Protein AF-0000000079287001 (afdb_homodimer)

Solvent-accessible surface area (backbone atoms only — not comparable to full-atom values): 37493 Å² total; per-residue (Å²): 135,85,79,77,79,79,79,75,78,79,76,76,75,75,73,72,66,74,75,71,69,71,60,29,52,77,45,57,88,61,84,64,57,46,84,51,30,31,37,42,30,38,37,88,88,58,54,62,68,60,51,51,52,54,48,49,57,54,27,66,74,66,71,43,56,69,47,79,76,47,77,37,81,69,36,44,44,29,34,32,31,37,40,43,74,69,41,46,55,54,51,29,55,34,88,57,37,54,34,34,29,41,30,32,48,29,32,58,32,64,47,76,58,81,66,54,48,64,57,53,18,47,26,42,41,76,61,82,73,75,83,63,48,70,64,55,76,61,39,1,44,72,13,31,39,35,38,45,25,23,7,32,54,39,77,24,57,45,38,74,72,40,33,45,64,77,39,34,71,81,74,60,84,23,59,31,68,54,23,61,22,24,25,32,48,16,27,19,23,6,66,77,47,23,61,6,53,48,27,34,37,33,18,26,16,32,25,38,63,84,34,42,32,32,47,62,36,45,49,52,48,51,25,48,42,73,73,64,57,62,74,38,34,33,39,32,31,36,37,30,32,62,61,42,68,69,54,39,48,33,51,44,38,38,31,73,69,49,27,33,38,27,19,8,21,30,59,74,47,41,57,10,61,63,24,23,57,8,42,29,78,76,36,47,13,16,13,18,15,34,96,82,32,32,51,38,84,42,24,16,39,24,73,39,34,62,31,30,26,50,8,49,71,40,64,17,35,33,66,89,39,50,81,34,55,43,70,44,28,20,7,24,49,6,16,22,45,53,42,9,51,50,26,18,52,30,32,74,43,56,81,60,46,32,69,55,49,51,48,51,48,66,68,48,37,23,78,62,48,46,65,92,59,87,54,34,63,52,28,23,52,33,44,95,135,84,80,78,80,78,78,74,81,79,78,76,75,74,73,73,68,74,75,72,68,72,59,29,52,77,45,58,88,63,84,63,58,47,85,51,29,32,36,42,30,38,36,87,87,56,53,60,68,60,51,50,52,54,49,50,55,55,26,68,73,66,72,41,56,68,48,78,76,47,78,38,79,68,36,44,44,30,34,32,32,37,40,41,74,67,39,45,54,54,51,29,54,37,88,58,36,54,36,34,30,41,28,32,48,28,31,57,33,64,47,75,59,81,65,53,48,65,58,54,17,46,25,42,42,77,60,84,74,72,83,63,48,70,64,56,76,59,39,2,44,73,13,31,37,35,37,45,25,22,7,33,52,39,77,23,58,45,37,72,72,40,34,47,66,79,40,35,73,81,75,58,88,24,60,30,70,54,23,60,22,24,24,33,47,16,28,19,22,7,66,76,48,23,60,6,52,47,27,34,37,33,16,26,18,32,24,38,63,84,34,43,33,30,49,63,38,46,47,51,48,50,26,48,42,73,72,66,57,62,75,37,34,33,39,34,33,36,37,28,33,62,61,42,69,70,54,38,49,34,50,43,38,36,33,74,70,48,28,32,38,28,19,8,20,30,59,74,47,41,56,10,62,62,24,22,56,8,42,30,78,76,36,47,11,17,15,18,14,32,96,82,31,32,52,37,84,42,25,17,39,24,72,40,34,62,32,30,26,53,8,49,71,41,63,19,36,33,65,90,40,52,80,34,55,44,71,46,28,21,6,23,47,6,17,22,45,54,42,9,50,50,25,18,53,31,32,74,42,58,81,60,45,32,69,54,50,51,50,53,48,68,70,48,38,21,78,62,47,47,66,93,59,87,56,35,61,50,30,23,52,33,44,93

Sequence (768 aa):
MALLLSVCPLFVICLLSPFVSSLAPLYGNEDPLLPNKYLVHLKEHSDVHHTIQAMQFLSKRSQFLWRVHDIFQHVVKAFTAELDNDSLQAILANPEVEFVERDQTVHLLSHHVDPIPWGLDRIDQRELPLDGKYRVEGTGAGAHVYVLDTGILTSHEEFEGRADVVFDYFDKSGVDCQGHGTHTAGIVGGKTYGVAKMAAIHAVRVLDCEGLGSVSGVMAGLDWIKRNAARPAIASMSLGGNFSLSLSEAIWRTVSSGIVVTVAAGNEHTDACTTSPANSRKAITVSATNIQDKVATFANVGSCVDLFAPGVEIRSASITSPTASRVASGTSMACPFVAGAAAIILGNDPNLTPDEVKMRILGSTSETVRKTDAKSPDKLLYIPMALLLSVCPLFVICLLSPFVSSLAPLYGNEDPLLPNKYLVHLKEHSDVHHTIQAMQFLSKRSQFLWRVHDIFQHVVKAFTAELDNDSLQAILANPEVEFVERDQTVHLLSHHVDPIPWGLDRIDQRELPLDGKYRVEGTGAGAHVYVLDTGILTSHEEFEGRADVVFDYFDKSGVDCQGHGTHTAGIVGGKTYGVAKMAAIHAVRVLDCEGLGSVSGVMAGLDWIKRNAARPAIASMSLGGNFSLSLSEAIWRTVSSGIVVTVAAGNEHTDACTTSPANSRKAITVSATNIQDKVATFANVGSCVDLFAPGVEIRSASITSPTASRVASGTSMACPFVAGAAAIILGNDPNLTPDEVKMRILGSTSETVRKTDAKSPDKLLYIP

Organism: Patiria miniata (NCBI:txid46514)

Secondary structure (DSSP, 8-state):
---------------------PPPPEE--SSSEEEEEEEEEEPTT--HHHHHHHHHHHHHHHT--EEEEEEE-SS-SEEEEEE-HHHHHHHHT-TTEEEEEEEEEEEE--B------HHHHHHT-SSSSP-S----S---TT-EEEEEES---TTSGGGTT-EEEEEETTSS----SSSHHHHHHHHHH-TTT-SSTT-EEEEEE-S-TTSEEEHHHHHHHHHHHHHH--SSEEEEE-EEEE--HHHHHHHHHHHHTT-EEEEE--SSSSBGGGEETTT-TTSEEEEEE-TTSBBPTT--BSTT--EEEE-SSEEEE-SSSTT-EEEEBSHHHHHHHHHHHHHHHHHH-TT--HHHHHHHHHHS-BS--B-SSSSS---B----/---------------------PPPPEE--SSSEEEEEEEEEEPTT--HHHHHHHHHHHHHHHT--EEEEEEE-SS-SEEEEEE-HHHHHHHHT-TTEEEEEEEEEEEE--B------HHHHHHT-SSSSP-S----S---TT-EEEEEES---TTSGGGTT-EEEEEETTSS----SSSHHHHHHHHHH-TTT-SSTT-EEEEEE-S-TTSEEEHHHHHHHHHHHHHH--SSEEEEE-EEEE--HHHHHHHHHHHHTT-EEEEE--SSSSBGGGEETTT-TTSEEEEEE-TTSBBPTT--BSTT--EEEE-SSEEEE-SSSTT-EEEEBSHHHHHHHHHHHHHHHHHH-TT--HHHHHHHHHHS-BS--B-SSSSS---B----

InterPro domains:
  IPR000209 Peptidase S8/S53 domain [PF00082] (140-365)
  IPR010259 Peptidase S8 propeptide/proteinase inhibitor I9 [PF05922] (37-108)
  IPR015500 Peptidase S8, subtilisin-related [PR00723] (140-159)
  IPR015500 Peptidase S8, subtilisin-related [PR00723] (176-189)
  IPR015500 Peptidase S8, subtilisin-related [PR00723] (329-345)
  IPR023827 Peptidase S8, subtilisin, Asp-active site [PS00136] (145-156)
  IPR023828 Peptidase S8, subtilisin, Ser-active site [PS00138] (330-340)
  IPR034193 Proteinase K-like catalytic domain [cd04077] (118-364)
  IPR036852 Peptidase S8/S53 domain superfamily [G3DSA:3.40.50.200] (114-383)
  IPR036852 Peptidase S8/S53 domain superfamily [SSF52743] (115-365)
  IPR037045 Peptidase S8 propeptide/proteinase inhibitor I9 superfamily [G3DSA:3.30.70.80] (29-105)
  IPR050131 Subtilisin-like serine protease [PTHR43806] (33-371)

Nearest PDB structures (foldseek):
  5wsl-assembly3_C  TM=9.902E-01  e=2.235E-41  Meiothermus taiwanensis WR-220
  4dzt-assembly1_A  TM=9.897E-01  e=3.655E-41  Thermus aquaticus
  2b6n-assembly1_A  TM=9.862E-01  e=7.186E-41  Serratia sp. GF96
  8c4z-assembly1_B  TM=9.840E-01  e=1.413E-40  Thermus sp. Rt41A
  8c4x-assembly1_A  TM=9.818E-01  e=2.254E-37  Actinomadura keratinilytica

pLDDT: mean 88.7, std 13.35, range [34.69, 98.94]

Foldseek 3Di:
DPPPPPPDPPPPPPPPPPPQQQFAAEAAPDPPFDPQKKKWFFDPPDDLVVVVVVLVVVCVVVVWDKDWDDADDPPGGITMMRGDPVSSRVSRSDNRTNHMYTHHDDDDPDPPPLFQFLQQQPQADQDDDGPRDHDFQFQLAPEEEEEEWQAAPQLFVQCVNLEAEDAALVPDRSHRLQWLSHFLQQCCAGCRNHLRPNYRYYYHYAAHNVRDHDLVSVLVSLVCCLVPPDAPYEYFEEDKDFDDPSNLVSVVVSLVSQYAYFYEQFFQQEASCGMPPLVNQLHAYEFEDDSQLEGDNRTHFAQSHLAYGHFAQRKGDGDPDSHDIDTHGTSSNGRSNLVNLLSRVCRVPRPDGNVRSSCVQSVAFHQRHDYDDDGGGSGYGHGD/DPPPPPPDPPPPPPPPPPPQQQFAAEAAPDPPFDPQKKKWFFDPPDDLVVVVVVLVVVCVVVVWDKDWDDADDPPGGITMMRGDPVSSRVSRSDNRTNHMYGHHDDDDPDPPPVFQFLQQQPQADQDDDGPRDHDFQFQLAPEEEEEEWQAAPQLFVQCVNLEAEDAALVPDRSHRLQWLSHFLQQCCAGCRNHLRPNYRYYYHYAAHNVRDHDLVSVLVSLVCCLVPPDAPYEYFEEDKDFDDPSNLVSVVVSLVSQYAYFYEQFFQQEASCGMPPLVNQLHAYEFEDDSQLEGDNRTHFAQSHLAYGHFAQRKGDGDPDSHDIDTHGTSSNGRSNLVNLLSRVCRVPRPDGNVRSSCVQSVAFHQRHDYDDDGGGSGYGHGD

Radius of gyration: 36.78 Å; Cα contacts (8 Å, |Δi|>4): 2134; chains: 2; bounding box: 46×217×70 Å

Structure (mmCIF, N/CA/C/O backbone):
data_AF-0000000079287001-model_v1
#
loop_
_entity.id
_entity.type
_entity.pdbx_description
1 polymer 'Uncharacterized protein'
#
loop_
_atom_site.group_PDB
_atom_site.id
_atom_site.type_symbol
_atom_site.label_atom_id
_atom_site.label_alt_id
_atom_site.label_comp_id
_atom_site.label_asym_id
_atom_site.label_entity_id
_atom_site.label_seq_id
_atom_site.pdbx_PDB_ins_code
_atom_site.Cartn_x
_atom_site.Cartn_y
_atom_site.Cartn_z
_atom_site.occupancy
_atom_site.B_iso_or_equiv
_atom_site.auth_seq_id
_atom_site.auth_comp_id
_atom_site.auth_asym_id
_atom_site.auth_atom_id
_atom_site.pdbx_PDB_model_num
ATOM 1 N N . MET A 1 1 ? 10.992 -110.062 -32.875 1 34.69 1 MET A N 1
ATOM 2 C CA . MET A 1 1 ? 10.031 -109.188 -32.188 1 34.69 1 MET A CA 1
ATOM 3 C C . MET A 1 1 ? 10.602 -107.812 -31.984 1 34.69 1 MET A C 1
ATOM 5 O O . MET A 1 1 ? 11.57 -107.625 -31.25 1 34.69 1 MET A O 1
ATOM 9 N N . ALA A 1 2 ? 10.508 -106.938 -33.125 1 42.75 2 ALA A N 1
ATOM 10 C CA . ALA A 1 2 ? 10.953 -105.562 -33.312 1 42.75 2 ALA A CA 1
ATOM 11 C C . ALA A 1 2 ? 10.258 -104.688 -32.312 1 42.75 2 ALA A C 1
ATOM 13 O O . ALA A 1 2 ? 9.031 -104.562 -32.281 1 42.75 2 ALA A O 1
ATOM 14 N N . LEU A 1 3 ? 10.844 -104.438 -31.188 1 40.84 3 LEU A N 1
ATOM 15 C CA . LEU A 1 3 ? 10.422 -103.438 -30.172 1 40.84 3 LEU A CA 1
ATOM 16 C C . LEU A 1 3 ? 10.328 -102.062 -30.734 1 40.84 3 LEU A C 1
ATOM 18 O O . LEU A 1 3 ? 11.328 -101.5 -31.172 1 40.84 3 LEU A O 1
ATOM 22 N N . LEU A 1 4 ? 9.188 -101.625 -31.344 1 37.25 4 LEU A N 1
ATOM 23 C CA . LEU A 1 4 ? 8.914 -100.312 -31.812 1 37.25 4 LEU A CA 1
ATOM 24 C C . LEU A 1 4 ? 8.961 -99.312 -30.656 1 37.25 4 LEU A C 1
ATOM 26 O O . LEU A 1 4 ? 8.227 -99.438 -29.672 1 37.25 4 LEU A O 1
ATOM 30 N N . LEU A 1 5 ? 10.094 -98.625 -30.422 1 41.72 5 LEU A N 1
ATOM 31 C CA . LEU A 1 5 ? 10.297 -97.5 -29.453 1 41.72 5 LEU A CA 1
ATOM 32 C C . LEU A 1 5 ? 9.398 -96.312 -29.781 1 41.72 5 LEU A C 1
ATOM 34 O O . LEU A 1 5 ? 9.453 -95.812 -30.891 1 41.72 5 LEU A O 1
ATOM 38 N N . SER A 1 6 ? 8.18 -96.312 -29.25 1 40.91 6 SER A N 1
ATOM 39 C CA . SER A 1 6 ? 7.277 -95.125 -29.375 1 40.91 6 SER A CA 1
ATOM 40 C C . SER A 1 6 ? 7.898 -93.875 -28.797 1 40.91 6 SER A C 1
ATOM 42 O O . SER A 1 6 ? 8.344 -93.875 -27.641 1 40.91 6 SER A O 1
ATOM 44 N N . VAL A 1 7 ? 8.484 -92.938 -29.594 1 48.5 7 VAL A N 1
ATOM 45 C CA . VAL A 1 7 ? 8.984 -91.625 -29.234 1 48.5 7 VAL A CA 1
ATOM 46 C C . VAL A 1 7 ? 7.82 -90.75 -28.797 1 48.5 7 VAL A C 1
ATOM 48 O O . VAL A 1 7 ? 6.875 -90.562 -29.547 1 48.5 7 VAL A O 1
ATOM 51 N N . CYS A 1 8 ? 7.457 -90.75 -27.5 1 47.53 8 CYS A N 1
ATOM 52 C CA . CYS A 1 8 ? 6.508 -89.75 -27 1 47.53 8 CYS A CA 1
ATOM 53 C C . CYS A 1 8 ? 7.004 -88.312 -27.25 1 47.53 8 CYS A C 1
ATOM 55 O O . CYS A 1 8 ? 8.148 -88 -26.906 1 47.53 8 CYS A O 1
ATOM 57 N N . PRO A 1 9 ? 6.367 -87.625 -28.188 1 49.41 9 PRO A N 1
ATOM 58 C CA . PRO A 1 9 ? 6.77 -86.25 -28.328 1 49.41 9 PRO A CA 1
ATOM 59 C C . PRO A 1 9 ? 6.641 -85.438 -27.016 1 49.41 9 PRO A C 1
ATOM 61 O O . PRO A 1 9 ? 5.695 -85.625 -26.25 1 49.41 9 PRO A O 1
ATOM 64 N N . LEU A 1 10 ? 7.715 -85.062 -26.359 1 47.66 10 LEU A N 1
ATOM 65 C CA . LEU A 1 10 ? 7.746 -84.125 -25.234 1 47.66 10 LEU A CA 1
ATOM 66 C C . LEU A 1 10 ? 7.055 -82.812 -25.578 1 47.66 10 LEU A C 1
ATOM 68 O O . LEU A 1 10 ? 7.488 -82.125 -26.484 1 47.66 10 LEU A O 1
ATOM 72 N N . PHE A 1 11 ? 5.707 -82.688 -25.328 1 47.94 11 PHE A N 1
ATOM 73 C CA . PHE A 1 11 ? 5.059 -81.375 -25.391 1 47.94 11 PHE A CA 1
ATOM 74 C C . PHE A 1 11 ? 5.742 -80.438 -24.438 1 47.94 11 PHE A C 1
ATOM 76 O O . PHE A 1 11 ? 5.793 -80.625 -23.234 1 47.94 11 PHE A O 1
ATOM 83 N N . VAL A 1 12 ? 6.629 -79.625 -24.906 1 49.47 12 VAL A N 1
ATOM 84 C CA . VAL A 1 12 ? 7.133 -78.5 -24.172 1 49.47 12 VAL A CA 1
ATOM 85 C C . VAL A 1 12 ? 5.973 -77.562 -23.812 1 49.47 12 VAL A C 1
ATOM 87 O O . VAL A 1 12 ? 5.344 -76.938 -24.688 1 49.47 12 VAL A O 1
ATOM 90 N N . ILE A 1 13 ? 5.332 -77.75 -22.688 1 47.31 13 ILE A N 1
ATOM 91 C CA . ILE A 1 13 ? 4.453 -76.75 -22.156 1 47.31 13 ILE A CA 1
ATOM 92 C C . ILE A 1 13 ? 5.219 -75.438 -22.047 1 47.31 13 ILE A C 1
ATOM 94 O O . ILE A 1 13 ? 6.184 -75.312 -21.281 1 47.31 13 ILE A O 1
ATOM 98 N N . CYS A 1 14 ? 5.207 -74.625 -23.078 1 46.62 14 CYS A N 1
ATOM 99 C CA . CYS A 1 14 ? 5.613 -73.25 -22.891 1 46.62 14 CYS A CA 1
ATOM 100 C C . CYS A 1 14 ? 4.918 -72.625 -21.688 1 46.62 14 CYS A C 1
ATOM 102 O O . CYS A 1 14 ? 3.703 -72.438 -21.688 1 46.62 14 CYS A O 1
ATOM 104 N N . LEU A 1 15 ? 5.473 -72.75 -20.516 1 45.75 15 LEU A N 1
ATOM 105 C CA . LEU A 1 15 ? 5.027 -71.938 -19.391 1 45.75 15 LEU A CA 1
ATOM 106 C C . LEU A 1 15 ? 4.91 -70.5 -19.797 1 45.75 15 LEU A C 1
ATOM 108 O O . LEU A 1 15 ? 5.922 -69.812 -20.016 1 45.75 15 LEU A O 1
ATOM 112 N N . LEU A 1 16 ? 3.811 -70.125 -20.453 1 47.22 16 LEU A N 1
ATOM 113 C CA . LEU A 1 16 ? 3.549 -68.688 -20.453 1 47.22 16 LEU A CA 1
ATOM 114 C C . LEU A 1 16 ? 3.787 -68.062 -19.062 1 47.22 16 LEU A C 1
ATOM 116 O O . LEU A 1 16 ? 3.15 -68.5 -18.094 1 47.22 16 LEU A O 1
ATOM 120 N N . SER A 1 17 ? 4.945 -67.562 -18.781 1 47.62 17 SER A N 1
ATOM 121 C CA . SER A 1 17 ? 5.125 -66.812 -17.562 1 47.62 17 SER A CA 1
ATOM 122 C C . SER A 1 17 ? 3.949 -65.875 -17.328 1 47.62 17 SER A C 1
ATOM 124 O O . SER A 1 17 ? 3.543 -65.125 -18.234 1 47.62 17 SER A O 1
ATOM 126 N N . PRO A 1 18 ? 3.135 -66.125 -16.406 1 49.5 18 PRO A N 1
ATOM 127 C CA . PRO A 1 18 ? 2.133 -65.125 -16.125 1 49.5 18 PRO A CA 1
ATOM 128 C C . PRO A 1 18 ? 2.719 -63.719 -16.156 1 49.5 18 PRO A C 1
ATOM 130 O O . PRO A 1 18 ? 3.684 -63.438 -15.438 1 49.5 18 PRO A O 1
ATOM 133 N N . PHE A 1 19 ? 2.713 -63.031 -17.219 1 50.12 19 PHE A N 1
ATOM 134 C CA . PHE A 1 19 ? 3 -61.594 -17.125 1 50.12 19 PHE A CA 1
ATOM 135 C C . PHE A 1 19 ? 2.385 -61.031 -15.867 1 50.12 19 PHE A C 1
ATOM 137 O O . PHE A 1 19 ? 1.161 -60.906 -15.758 1 50.12 19 PHE A O 1
ATOM 144 N N . VAL A 1 20 ? 2.914 -61.281 -14.75 1 53.62 20 VAL A N 1
ATOM 145 C CA . VAL A 1 20 ? 2.492 -60.562 -13.562 1 53.62 20 VAL A CA 1
ATOM 146 C C . VAL A 1 20 ? 2.408 -59.062 -13.883 1 53.62 20 VAL A C 1
ATOM 148 O O . VAL A 1 20 ? 3.43 -58.406 -14.117 1 53.62 20 VAL A O 1
ATOM 151 N N . SER A 1 21 ? 1.325 -58.719 -14.461 1 59.25 21 SER A N 1
ATOM 152 C CA . SER A 1 21 ? 1.137 -57.312 -14.719 1 59.25 21 SER A CA 1
ATOM 153 C C . SER A 1 21 ? 1.355 -56.5 -13.453 1 59.25 21 SER A C 1
ATOM 155 O O . SER A 1 21 ? 0.71 -56.719 -12.43 1 59.25 21 SER A O 1
ATOM 157 N N . SER A 1 22 ? 2.539 -55.969 -13.18 1 79.5 22 SER A N 1
ATOM 158 C CA . SER A 1 22 ? 2.883 -55.125 -12.047 1 79.5 22 SER A CA 1
ATOM 159 C C . SER A 1 22 ? 1.874 -53.969 -11.883 1 79.5 22 SER A C 1
ATOM 161 O O . SER A 1 22 ? 1.41 -53.406 -12.875 1 79.5 22 SER A O 1
ATOM 163 N N . LEU A 1 23 ? 1.249 -53.875 -10.656 1 89.38 23 LEU A N 1
ATOM 164 C CA . LEU A 1 23 ? 0.3 -52.844 -10.305 1 89.38 23 LEU A CA 1
ATOM 165 C C . LEU A 1 23 ? 0.897 -51.469 -10.57 1 89.38 23 LEU A C 1
ATOM 167 O O . LEU A 1 23 ? 2.08 -51.219 -10.305 1 89.38 23 LEU A O 1
ATOM 171 N N . ALA A 1 24 ? 0.121 -50.656 -11.211 1 92.69 24 ALA A N 1
ATOM 172 C CA . ALA A 1 24 ? 0.539 -49.281 -11.336 1 92.69 24 ALA A CA 1
ATOM 173 C C . ALA A 1 24 ? 0.809 -48.656 -9.969 1 92.69 24 ALA A C 1
ATOM 175 O O . ALA A 1 24 ? 0.107 -48.938 -9 1 92.69 24 ALA A O 1
ATOM 176 N N . PRO A 1 25 ? 1.858 -47.875 -9.875 1 93.75 25 PRO A N 1
ATOM 177 C CA . PRO A 1 25 ? 2.141 -47.219 -8.594 1 93.75 25 PRO A CA 1
ATOM 178 C C . PRO A 1 25 ? 1.036 -46.25 -8.172 1 93.75 25 PRO A C 1
ATOM 180 O O . PRO A 1 25 ? 0.42 -45.594 -9.016 1 93.75 25 PRO A O 1
ATOM 183 N N . LEU A 1 26 ? 0.815 -46.125 -6.863 1 92.75 26 LEU A N 1
ATOM 184 C CA . LEU A 1 26 ? -0.107 -45.188 -6.242 1 92.75 26 LEU A CA 1
ATOM 185 C C . LEU A 1 26 ? 0.651 -44.125 -5.465 1 92.75 26 LEU A C 1
ATOM 187 O O . LEU A 1 26 ? 1.439 -44.438 -4.57 1 92.75 26 LEU A O 1
ATOM 191 N N . TYR A 1 27 ? 0.438 -42.812 -5.902 1 91 27 TYR A N 1
ATOM 192 C CA . TYR A 1 27 ? 1.082 -41.688 -5.246 1 91 27 TYR A CA 1
ATOM 193 C C . TYR A 1 27 ? 0.07 -40.875 -4.457 1 91 27 TYR A C 1
ATOM 195 O O . TYR A 1 27 ? -1.139 -41.094 -4.57 1 91 27 TYR A O 1
ATOM 203 N N . GLY A 1 28 ? 0.588 -39.781 -3.705 1 85.81 28 GLY A N 1
ATOM 204 C CA . GLY A 1 28 ? -0.264 -38.844 -2.99 1 85.81 28 GLY A CA 1
ATOM 205 C C . GLY A 1 28 ? -0.685 -39.344 -1.621 1 85.81 28 GLY A C 1
ATOM 206 O O . GLY A 1 28 ? -1.878 -39.5 -1.352 1 85.81 28 GLY A O 1
ATOM 207 N N . ASN A 1 29 ? 0.253 -39.5 -0.783 1 77.31 29 ASN A N 1
ATOM 208 C CA . ASN A 1 29 ? -0.052 -40.125 0.508 1 77.31 29 ASN A CA 1
ATOM 209 C C . ASN A 1 29 ? -0.045 -39.094 1.631 1 77.31 29 ASN A C 1
ATOM 211 O O . ASN A 1 29 ? -0.282 -39.406 2.791 1 77.31 29 ASN A O 1
ATOM 215 N N . GLU A 1 30 ? 0.142 -37.844 1.262 1 75.62 30 GLU A N 1
ATOM 216 C CA . GLU A 1 30 ? 0.196 -36.812 2.311 1 75.62 30 GLU A CA 1
ATOM 217 C C . GLU A 1 30 ? -1.097 -36 2.363 1 75.62 30 GLU A C 1
ATOM 219 O O . GLU A 1 30 ? -1.661 -35.656 1.322 1 75.62 30 GLU A O 1
ATOM 224 N N . ASP A 1 31 ? -1.617 -35.75 3.621 1 72.69 31 ASP A N 1
ATOM 225 C CA . ASP A 1 31 ? -2.783 -34.875 3.812 1 72.69 31 ASP A CA 1
ATOM 226 C C . ASP A 1 31 ? -2.455 -33.438 3.484 1 72.69 31 ASP A C 1
ATOM 228 O O . ASP A 1 31 ? -1.305 -33 3.605 1 72.69 31 ASP A O 1
ATOM 232 N N . PRO A 1 32 ? -3.371 -32.719 3.002 1 71.25 32 PRO A N 1
ATOM 233 C CA . PRO A 1 32 ? -4.801 -33 2.869 1 71.25 32 PRO A CA 1
ATOM 234 C C . PRO A 1 32 ? -5.148 -33.625 1.515 1 71.25 32 PRO A C 1
ATOM 236 O O . PRO A 1 32 ? -4.738 -33.094 0.473 1 71.25 32 PRO A O 1
ATOM 239 N N . LEU A 1 33 ? -5.879 -34.719 1.629 1 77.62 33 LEU A N 1
ATOM 240 C CA . LEU A 1 33 ? -6.34 -35.469 0.457 1 77.62 33 LEU A CA 1
ATOM 241 C C . LEU A 1 33 ? -7.848 -35.312 0.275 1 77.62 33 LEU A C 1
ATOM 243 O O . LEU A 1 33 ? -8.578 -35.094 1.25 1 77.62 33 LEU A O 1
ATOM 247 N N . LEU A 1 34 ? -8.219 -35.125 -0.969 1 83.12 34 LEU A N 1
ATOM 248 C CA . LEU A 1 34 ? -9.641 -35.25 -1.27 1 83.12 34 LEU A CA 1
ATOM 249 C C . LEU A 1 34 ? -10.102 -36.688 -1.126 1 83.12 34 LEU A C 1
ATOM 251 O O . LEU A 1 34 ? -9.531 -37.594 -1.741 1 83.12 34 LEU A O 1
ATOM 255 N N . PRO A 1 35 ? -11.102 -36.938 -0.26 1 81 35 PRO A N 1
ATOM 256 C CA . PRO A 1 35 ? -11.492 -38.312 0.031 1 81 35 PRO A CA 1
ATOM 257 C C . PRO A 1 35 ? -11.977 -39.062 -1.209 1 81 35 PRO A C 1
ATOM 259 O O . PRO A 1 35 ? -12.836 -38.562 -1.937 1 81 35 PRO A O 1
ATOM 262 N N . ASN A 1 36 ? -11.461 -40.25 -1.528 1 87.19 36 ASN A N 1
ATOM 263 C CA . ASN A 1 36 ? -11.82 -41.219 -2.539 1 87.19 36 ASN A CA 1
ATOM 264 C C . ASN A 1 36 ? -11.703 -40.656 -3.949 1 87.19 36 ASN A C 1
ATOM 266 O O . ASN A 1 36 ? -12.375 -41.125 -4.871 1 87.19 36 ASN A O 1
ATOM 270 N N . LYS A 1 37 ? -10.945 -39.562 -4.074 1 91.12 37 LYS A N 1
ATOM 271 C CA . LYS A 1 37 ? -10.727 -39 -5.395 1 91.12 37 LYS A CA 1
ATOM 272 C C . LYS A 1 37 ? -9.312 -39.281 -5.898 1 91.12 37 LYS A C 1
ATOM 274 O O . LYS A 1 37 ? -8.336 -39.031 -5.191 1 91.12 37 LYS A O 1
ATOM 279 N N . TYR A 1 38 ? -9.273 -39.844 -7.082 1 93.94 38 TYR A N 1
ATOM 280 C CA . TYR A 1 38 ? -7.996 -40.281 -7.641 1 93.94 38 TYR A CA 1
ATOM 281 C C . TYR A 1 38 ? -7.797 -39.719 -9.047 1 93.94 38 TYR A C 1
ATOM 283 O O . TYR A 1 38 ? -8.758 -39.594 -9.805 1 93.94 38 TYR A O 1
ATOM 291 N N . LEU A 1 39 ? -6.559 -39.344 -9.297 1 94.5 39 LEU A N 1
ATOM 292 C CA . LEU A 1 39 ? -6.098 -39.062 -10.656 1 94.5 39 LEU A CA 1
ATOM 293 C C . LEU A 1 39 ? -5.484 -40.312 -11.289 1 94.5 39 LEU A C 1
ATOM 295 O O . LEU A 1 39 ? -4.438 -40.781 -10.852 1 94.5 39 LEU A O 1
ATOM 299 N N . VAL A 1 40 ? -6.121 -40.812 -12.328 1 95 40 VAL A N 1
ATOM 300 C CA . VAL A 1 40 ? -5.66 -42 -13.016 1 95 40 VAL A CA 1
ATOM 301 C C . VAL A 1 40 ? -4.965 -41.625 -14.32 1 95 40 VAL A C 1
ATOM 303 O O . VAL A 1 40 ? -5.605 -41.156 -15.258 1 95 40 VAL A O 1
ATOM 306 N N . HIS A 1 41 ? -3.682 -41.812 -14.375 1 96.19 41 HIS A N 1
ATOM 307 C CA . HIS A 1 41 ? -2.889 -41.531 -15.562 1 96.19 41 HIS A CA 1
ATOM 308 C C . HIS A 1 41 ? -2.725 -42.75 -16.438 1 96.19 41 HIS A C 1
ATOM 310 O O . HIS A 1 41 ? -2.32 -43.812 -15.953 1 96.19 41 HIS A O 1
ATOM 316 N N . LEU A 1 42 ? -2.992 -42.594 -17.703 1 95.06 42 LEU A N 1
ATOM 317 C CA . LEU A 1 42 ? -2.871 -43.688 -18.672 1 95.06 42 LEU A CA 1
ATOM 318 C C . LEU A 1 42 ? -1.567 -43.562 -19.453 1 95.06 42 LEU A C 1
ATOM 320 O O . LEU A 1 42 ? -0.959 -42.5 -19.5 1 95.06 42 LEU A O 1
ATOM 324 N N . LYS A 1 43 ? -1.155 -44.656 -19.984 1 93 43 LYS A N 1
ATOM 325 C CA . LYS A 1 43 ? 0.01 -44.656 -20.859 1 93 43 LYS A CA 1
ATOM 326 C C . LYS A 1 43 ? -0.233 -43.781 -22.094 1 93 43 LYS A C 1
ATOM 328 O O . LYS A 1 43 ? -1.375 -43.625 -22.516 1 93 43 LYS A O 1
ATOM 333 N N . GLU A 1 44 ? 0.758 -43.219 -22.703 1 87.44 44 GLU A N 1
ATOM 334 C CA . GLU A 1 44 ? 0.705 -42.219 -23.75 1 87.44 44 GLU A CA 1
ATOM 335 C C . GLU A 1 44 ? -0.072 -42.719 -24.969 1 87.44 44 GLU A C 1
ATOM 337 O O . GLU A 1 44 ? -0.757 -41.938 -25.641 1 87.44 44 GLU A O 1
ATOM 342 N N . HIS A 1 45 ? -0.016 -44 -25.234 1 88.56 45 HIS A N 1
ATOM 343 C CA . HIS A 1 45 ? -0.63 -44.562 -26.438 1 88.56 45 HIS A CA 1
ATOM 344 C C . HIS A 1 45 ? -2.1 -44.875 -26.203 1 88.56 45 HIS A C 1
ATOM 346 O O . HIS A 1 45 ? -2.812 -45.25 -27.141 1 88.56 45 HIS A O 1
ATOM 352 N N . SER A 1 46 ? -2.494 -44.656 -25 1 88.31 46 SER A N 1
ATOM 353 C CA . SER A 1 46 ? -3.846 -45.094 -24.656 1 88.31 46 SER A CA 1
ATOM 354 C C . SER A 1 46 ? -4.883 -44.062 -25.109 1 88.31 46 SER A C 1
ATOM 356 O O . SER A 1 46 ? -4.598 -42.875 -25.172 1 88.31 46 SER A O 1
ATOM 358 N N . ASP A 1 47 ? -6.016 -44.531 -25.547 1 89.19 47 ASP A N 1
ATOM 359 C CA . ASP A 1 47 ? -7.199 -43.688 -25.734 1 89.19 47 ASP A CA 1
ATOM 360 C C . ASP A 1 47 ? -7.996 -43.562 -24.438 1 89.19 47 ASP A C 1
ATOM 362 O O . ASP A 1 47 ? -8.578 -44.531 -23.969 1 89.19 47 ASP A O 1
ATOM 366 N N . VAL A 1 48 ? -8.062 -42.312 -23.969 1 91 48 VAL A N 1
ATOM 367 C CA . VAL A 1 48 ? -8.625 -42.094 -22.641 1 91 48 VAL A CA 1
ATOM 368 C C . VAL A 1 48 ? -10.094 -42.5 -22.625 1 91 48 VAL A C 1
ATOM 370 O O . VAL A 1 48 ? -10.547 -43.188 -21.703 1 91 48 VAL A O 1
ATOM 373 N N . HIS A 1 49 ? -10.883 -42.188 -23.625 1 89.94 49 HIS A N 1
ATOM 374 C CA . HIS A 1 49 ? -12.312 -42.469 -23.656 1 89.94 49 HIS A CA 1
ATOM 375 C C . HIS A 1 49 ? -12.57 -43.969 -23.734 1 89.94 49 HIS A C 1
ATOM 377 O O . HIS A 1 49 ? -13.43 -44.5 -23.031 1 89.94 49 HIS A O 1
ATOM 383 N N . HIS A 1 50 ? -11.758 -44.594 -24.562 1 88.81 50 HIS A N 1
ATOM 384 C CA . HIS A 1 50 ? -11.906 -46.031 -24.719 1 88.81 50 HIS A CA 1
ATOM 385 C C . HIS A 1 50 ? -11.578 -46.781 -23.422 1 88.81 50 HIS A C 1
ATOM 387 O O . HIS A 1 50 ? -12.266 -47.719 -23.062 1 88.81 50 HIS A O 1
ATOM 393 N N . THR A 1 51 ? -10.539 -46.281 -22.844 1 87.75 51 THR A N 1
ATOM 394 C CA . THR A 1 51 ? -10.125 -46.938 -21.594 1 87.75 51 THR A CA 1
ATOM 395 C C . THR A 1 51 ? -11.18 -46.75 -20.516 1 87.75 51 THR A C 1
ATOM 397 O O . THR A 1 51 ? -11.5 -47.688 -19.781 1 87.75 51 THR A O 1
ATOM 400 N N . ILE A 1 52 ? -11.742 -45.562 -20.422 1 87.56 52 ILE A N 1
ATOM 401 C CA . ILE A 1 52 ? -12.773 -45.281 -19.422 1 87.56 52 ILE A CA 1
ATOM 402 C C . ILE A 1 52 ? -13.984 -46.156 -19.688 1 87.56 52 ILE A C 1
ATOM 404 O O . ILE A 1 52 ? -14.539 -46.75 -18.75 1 87.56 52 ILE A O 1
ATOM 408 N N . GLN A 1 53 ? -14.406 -46.312 -20.938 1 85.62 53 GLN A N 1
ATOM 409 C CA . GLN A 1 53 ? -15.555 -47.125 -21.297 1 85.62 53 GLN A CA 1
ATOM 410 C C . GLN A 1 53 ? -15.312 -48.594 -20.922 1 85.62 53 GLN A C 1
ATOM 412 O O . GLN A 1 53 ? -16.203 -49.25 -20.391 1 85.62 53 GLN A O 1
ATOM 417 N N . ALA A 1 54 ? -14.125 -49.031 -21.172 1 83.31 54 ALA A N 1
ATOM 418 C CA . ALA A 1 54 ? -13.766 -50.406 -20.844 1 83.31 54 ALA A CA 1
ATOM 419 C C . ALA A 1 54 ? -13.828 -50.656 -19.344 1 83.31 54 ALA A C 1
ATOM 421 O O . ALA A 1 54 ? -14.328 -51.688 -18.891 1 83.31 54 ALA A O 1
ATOM 422 N N . MET A 1 55 ? -13.383 -49.688 -18.641 1 82.5 55 MET A N 1
ATOM 423 C CA . MET A 1 55 ? -13.352 -49.812 -17.188 1 82.5 55 MET A CA 1
ATOM 424 C C . MET A 1 55 ? -14.758 -49.719 -16.594 1 82.5 55 MET A C 1
ATOM 426 O O . MET A 1 55 ? -15.078 -50.438 -15.641 1 82.5 55 MET A O 1
ATOM 430 N N . GLN A 1 56 ? -15.508 -48.812 -17.125 1 81 56 GLN A N 1
ATOM 431 C CA . GLN A 1 56 ? -16.891 -48.688 -16.703 1 81 56 GLN A CA 1
ATOM 432 C C . GLN A 1 56 ? -17.656 -50 -16.922 1 81 56 GLN A C 1
ATOM 434 O O . GLN A 1 56 ? -18.484 -50.406 -16.094 1 81 56 GLN A O 1
ATOM 439 N N . PHE A 1 57 ? -17.438 -50.625 -18.031 1 77.56 57 PHE A N 1
ATOM 440 C CA . PHE A 1 57 ? -18.078 -51.875 -18.359 1 77.56 57 PHE A CA 1
ATOM 441 C C . PHE A 1 57 ? -17.719 -52.938 -17.344 1 77.56 57 PHE A C 1
ATOM 443 O O . PHE A 1 57 ? -18.594 -53.688 -16.875 1 77.56 57 PHE A O 1
ATOM 450 N N . LEU A 1 58 ? -16.469 -53 -16.984 1 74.62 58 LEU A N 1
ATOM 451 C CA . LEU A 1 58 ? -16 -53.969 -16.016 1 74.62 58 LEU A CA 1
ATOM 452 C C . LEU A 1 58 ? -16.578 -53.688 -14.633 1 74.62 58 LEU A C 1
ATOM 454 O O . LEU A 1 58 ? -16.922 -54.625 -13.891 1 74.62 58 LEU A O 1
ATOM 458 N N . SER A 1 59 ? -16.688 -52.375 -14.297 1 73.12 59 SER A N 1
ATOM 459 C CA . SER A 1 59 ? -17.188 -51.969 -12.984 1 73.12 59 SER A CA 1
ATOM 460 C C . SER A 1 59 ? -18.656 -52.312 -12.812 1 73.12 59 SER A C 1
ATOM 462 O O . SER A 1 59 ? -19.078 -52.75 -11.742 1 73.12 59 SER A O 1
ATOM 464 N N . LYS A 1 60 ? -19.531 -52 -13.781 1 71.81 60 LYS A N 1
ATOM 465 C CA . LYS A 1 60 ? -20.953 -52.312 -13.727 1 71.81 60 LYS A CA 1
ATOM 466 C C . LYS A 1 60 ? -21.141 -53.812 -13.461 1 71.81 60 LYS A C 1
ATOM 468 O O . LYS A 1 60 ? -22.047 -54.188 -12.703 1 71.81 60 LYS A O 1
ATOM 473 N N . ARG A 1 61 ? -20.312 -54.531 -13.883 1 69.81 61 ARG A N 1
ATOM 474 C CA . ARG A 1 61 ? -20.422 -55.969 -13.734 1 69.81 61 ARG A CA 1
ATOM 475 C C . ARG A 1 61 ? -20.031 -56.406 -12.32 1 69.81 61 ARG A C 1
ATOM 477 O O . ARG A 1 61 ? -20.578 -57.375 -11.797 1 69.81 61 ARG A O 1
ATOM 484 N N . SER A 1 62 ? -19.203 -55.625 -11.82 1 69.81 62 SER A N 1
ATOM 485 C CA . SER A 1 62 ? -18.656 -56 -10.523 1 69.81 62 SER A CA 1
ATOM 486 C C . SER A 1 62 ? -19.281 -55.188 -9.391 1 69.81 62 SER A C 1
ATOM 488 O O . SER A 1 62 ? -19.047 -55.469 -8.211 1 69.81 62 SER A O 1
ATOM 490 N N . GLN A 1 63 ? -20.234 -54.25 -9.633 1 69.25 63 GLN A N 1
ATOM 491 C CA . GLN A 1 63 ? -20.938 -53.406 -8.672 1 69.25 63 GLN A CA 1
ATOM 492 C C . GLN A 1 63 ? -19.953 -52.469 -7.965 1 69.25 63 GLN A C 1
ATOM 494 O O . GLN A 1 63 ? -20.109 -52.188 -6.77 1 69.25 63 GLN A O 1
ATOM 499 N N . PHE A 1 64 ? -18.891 -52.156 -8.695 1 67.44 64 PHE A N 1
ATOM 500 C CA . PHE A 1 64 ? -17.953 -51.219 -8.109 1 67.44 64 PHE A CA 1
ATOM 501 C C . PHE A 1 64 ? -18.453 -49.781 -8.242 1 67.44 64 PHE A C 1
ATOM 503 O O . PHE A 1 64 ? -19.109 -49.438 -9.234 1 67.44 64 PHE A O 1
ATOM 510 N N . LEU A 1 65 ? -18.219 -49 -7.211 1 69.69 65 LEU A N 1
ATOM 511 C CA . LEU A 1 65 ? -18.609 -47.594 -7.219 1 69.69 65 LEU A CA 1
ATOM 512 C C . LEU A 1 65 ? -17.516 -46.719 -7.848 1 69.69 65 LEU A C 1
ATOM 514 O O . LEU A 1 65 ? -16.375 -46.719 -7.367 1 69.69 65 LEU A O 1
ATOM 518 N N . TRP A 1 66 ? -17.844 -46.375 -9.047 1 80 66 TRP A N 1
ATOM 519 C CA . TRP A 1 66 ? -16.875 -45.5 -9.711 1 80 66 TRP A CA 1
ATOM 520 C C . TRP A 1 66 ? -17.578 -44.344 -10.43 1 80 66 TRP A C 1
ATOM 522 O O . TRP A 1 66 ? -18.688 -44.531 -10.969 1 80 66 TRP A O 1
ATOM 532 N N . ARG A 1 67 ? -17.203 -43.062 -10.156 1 84.38 67 ARG A N 1
ATOM 533 C CA . ARG A 1 67 ? -17.719 -41.906 -10.875 1 84.38 67 ARG A CA 1
ATOM 534 C C . ARG A 1 67 ? -16.562 -41.062 -11.461 1 84.38 67 ARG A C 1
ATOM 536 O O . ARG A 1 67 ? -15.672 -40.656 -10.734 1 84.38 67 ARG A O 1
ATOM 543 N N . VAL A 1 68 ? -16.578 -41.031 -12.812 1 87.44 68 VAL A N 1
ATOM 544 C CA . VAL A 1 68 ? -15.57 -40.219 -13.5 1 87.44 68 VAL A CA 1
ATOM 545 C C . VAL A 1 68 ? -15.984 -38.75 -13.461 1 87.44 68 VAL A C 1
ATOM 547 O O . VAL A 1 68 ? -17.156 -38.406 -13.672 1 87.44 68 VAL A O 1
ATOM 550 N N . HIS A 1 69 ? -15.062 -37.844 -13.164 1 87.06 69 HIS A N 1
ATOM 551 C CA . HIS A 1 69 ? -15.336 -36.406 -13.078 1 87.06 69 HIS A CA 1
ATOM 552 C C . HIS A 1 69 ? -14.68 -35.656 -14.227 1 87.06 69 HIS A C 1
ATOM 554 O O . HIS A 1 69 ? -15.367 -35.031 -15.062 1 87.06 69 HIS A O 1
ATOM 560 N N . ASP A 1 70 ? -13.359 -35.656 -14.312 1 91 70 ASP A N 1
ATOM 561 C CA . ASP A 1 70 ? -12.617 -34.906 -15.328 1 91 70 ASP A CA 1
ATOM 562 C C . ASP A 1 70 ? -11.867 -35.844 -16.266 1 91 70 ASP A C 1
ATOM 564 O O . ASP A 1 70 ? -11.383 -36.906 -15.836 1 91 70 ASP A O 1
ATOM 568 N N . ILE A 1 71 ? -11.875 -35.469 -17.484 1 92.44 71 ILE A N 1
ATOM 569 C CA . ILE A 1 71 ? -11.094 -36.188 -18.5 1 92.44 71 ILE A CA 1
ATOM 570 C C . ILE A 1 71 ? -10.078 -35.219 -19.125 1 92.44 71 ILE A C 1
ATOM 572 O O . ILE A 1 71 ? -10.43 -34.125 -19.578 1 92.44 71 ILE A O 1
ATOM 576 N N . PHE A 1 72 ? -8.836 -35.594 -19.047 1 93 72 PHE A N 1
ATOM 577 C CA . PHE A 1 72 ? -7.734 -34.844 -19.609 1 93 72 PHE A CA 1
ATOM 578 C C . PHE A 1 72 ? -7.195 -35.5 -20.859 1 93 72 PHE A C 1
ATOM 580 O O . PHE A 1 72 ? -6.801 -36.656 -20.844 1 93 72 PHE A O 1
ATOM 587 N N . GLN A 1 73 ? -7.109 -34.719 -21.984 1 90.75 73 GLN A N 1
ATOM 588 C CA . GLN A 1 73 ? -6.699 -35.312 -23.25 1 90.75 73 GLN A CA 1
ATOM 589 C C . GLN A 1 73 ? -5.535 -34.531 -23.859 1 90.75 73 GLN A C 1
ATOM 591 O O . GLN A 1 73 ? -4.895 -35.031 -24.797 1 90.75 73 GLN A O 1
ATOM 596 N N . HIS A 1 74 ? -5.266 -33.375 -23.312 1 88.81 74 HIS A N 1
ATOM 597 C CA . HIS A 1 74 ? -4.309 -32.5 -24 1 88.81 74 HIS A CA 1
ATOM 598 C C . HIS A 1 74 ? -3.012 -32.375 -23.203 1 88.81 74 HIS A C 1
ATOM 600 O O . HIS A 1 74 ? -1.925 -32.594 -23.75 1 88.81 74 HIS A O 1
ATOM 606 N N . VAL A 1 75 ? -3.104 -32.125 -21.953 1 90.75 75 VAL A N 1
ATOM 607 C CA . VAL A 1 75 ? -1.876 -31.984 -21.188 1 90.75 75 VAL A CA 1
ATOM 608 C C . VAL A 1 75 ? -1.345 -33.344 -20.781 1 90.75 75 VAL A C 1
ATOM 610 O O . VAL A 1 75 ? -0.132 -33.562 -20.672 1 90.75 75 VAL A O 1
ATOM 613 N N . VAL A 1 76 ? -2.271 -34.25 -20.344 1 90.81 76 VAL A N 1
ATOM 614 C CA . VAL A 1 76 ? -1.971 -35.656 -20.016 1 90.81 76 VAL A CA 1
ATOM 615 C C . VAL A 1 76 ? -3.15 -36.531 -20.391 1 90.81 76 VAL A C 1
ATOM 617 O O . VAL A 1 76 ? -4.266 -36.062 -20.594 1 90.81 76 VAL A O 1
ATOM 620 N N . LYS A 1 77 ? -2.787 -37.75 -20.656 1 93.69 77 LYS A N 1
ATOM 621 C CA . LYS A 1 77 ? -3.867 -38.719 -20.781 1 93.69 77 LYS A CA 1
ATOM 622 C C . LYS A 1 77 ? -4.273 -39.281 -19.422 1 93.69 77 LYS A C 1
ATOM 624 O O . LYS A 1 77 ? -3.646 -40.219 -18.906 1 93.69 77 LYS A O 1
ATOM 629 N N . ALA A 1 78 ? -5.266 -38.656 -18.875 1 94.94 78 ALA A N 1
ATOM 630 C CA . ALA A 1 78 ? -5.668 -39 -17.516 1 94.94 78 ALA A CA 1
ATOM 631 C C . ALA A 1 78 ? -7.145 -38.688 -17.281 1 94.94 78 ALA A C 1
ATOM 633 O O . ALA A 1 78 ? -7.805 -38.094 -18.156 1 94.94 78 ALA A O 1
ATOM 634 N N . PHE A 1 79 ? -7.73 -39.125 -16.203 1 93.81 79 PHE A N 1
ATOM 635 C CA . PHE A 1 79 ? -9.062 -38.75 -15.727 1 93.81 79 PHE A CA 1
ATOM 636 C C . PHE A 1 79 ? -9.125 -38.812 -14.203 1 93.81 79 PHE A C 1
ATOM 638 O O . PHE A 1 79 ? -8.297 -39.438 -13.562 1 93.81 79 PHE A O 1
ATOM 645 N N . THR A 1 80 ? -10.023 -38 -13.664 1 94.25 80 THR A N 1
ATOM 646 C CA . THR A 1 80 ? -10.289 -38.094 -12.234 1 94.25 80 THR A CA 1
ATOM 647 C C . THR A 1 80 ? -11.516 -38.938 -11.953 1 94.25 80 THR A C 1
ATOM 649 O O . THR A 1 80 ? -12.508 -38.875 -12.68 1 94.25 80 THR A O 1
ATOM 652 N N . ALA A 1 81 ? -11.406 -39.75 -10.859 1 92.44 81 ALA A N 1
ATOM 653 C CA . ALA A 1 81 ? -12.531 -40.625 -10.5 1 92.44 81 ALA A CA 1
ATOM 654 C C . ALA A 1 81 ? -12.633 -40.781 -8.984 1 92.44 81 ALA A C 1
ATOM 656 O O . ALA A 1 81 ? -11.625 -40.719 -8.281 1 92.44 81 ALA A O 1
ATOM 657 N N . GLU A 1 82 ? -13.867 -40.844 -8.555 1 90.56 82 GLU A N 1
ATOM 658 C CA . GLU A 1 82 ? -14.117 -41.344 -7.207 1 90.56 82 GLU A CA 1
ATOM 659 C C . GLU A 1 82 ? -14.188 -42.844 -7.18 1 90.56 82 GLU A C 1
ATOM 661 O O . GLU A 1 82 ? -14.984 -43.469 -7.898 1 90.56 82 GLU A O 1
ATOM 666 N N . LEU A 1 83 ? -13.359 -43.469 -6.367 1 89.5 83 LEU A N 1
ATOM 667 C CA . LEU A 1 83 ? -13.234 -44.938 -6.371 1 89.5 83 LEU A CA 1
ATOM 668 C C . LEU A 1 83 ? -13.336 -45.5 -4.957 1 89.5 83 LEU A C 1
ATOM 670 O O . LEU A 1 83 ? -12.797 -44.906 -4.012 1 89.5 83 LEU A O 1
ATOM 674 N N . ASP A 1 84 ? -14.078 -46.531 -4.82 1 87.56 84 ASP A N 1
ATOM 675 C CA . ASP A 1 84 ? -13.938 -47.344 -3.604 1 87.56 84 ASP A CA 1
ATOM 676 C C . ASP A 1 84 ? -12.688 -48.188 -3.656 1 87.56 84 ASP A C 1
ATOM 678 O O . ASP A 1 84 ? -11.953 -48.188 -4.648 1 87.56 84 ASP A O 1
ATOM 682 N N . ASN A 1 85 ? -12.438 -48.906 -2.596 1 88.62 85 ASN A N 1
ATOM 683 C CA . ASN A 1 85 ? -11.203 -49.656 -2.48 1 88.62 85 ASN A CA 1
ATOM 684 C C . ASN A 1 85 ? -11.117 -50.75 -3.549 1 88.62 85 ASN A C 1
ATOM 686 O O . ASN A 1 85 ? -10.047 -51 -4.117 1 88.62 85 ASN A O 1
ATOM 690 N N . ASP A 1 86 ? -12.148 -51.406 -3.842 1 87.19 86 ASP A N 1
ATOM 691 C CA . ASP A 1 86 ? -12.141 -52.5 -4.824 1 87.19 86 ASP A CA 1
ATOM 692 C C . ASP A 1 86 ? -11.914 -51.969 -6.234 1 87.19 86 ASP A C 1
ATOM 694 O O . ASP A 1 86 ? -11.148 -52.531 -7.012 1 87.19 86 ASP A O 1
ATOM 698 N N . SER A 1 87 ? -12.555 -50.906 -6.52 1 88.38 87 SER A N 1
ATOM 699 C CA . SER A 1 87 ? -12.375 -50.281 -7.824 1 88.38 87 SER A CA 1
ATOM 700 C C . SER A 1 87 ? -10.938 -49.781 -8.008 1 88.38 87 SER A C 1
ATOM 702 O O . SER A 1 87 ? -10.383 -49.875 -9.102 1 88.38 87 SER A O 1
ATOM 704 N N . LEU A 1 88 ? -10.406 -49.25 -6.965 1 90.69 88 LEU A N 1
ATOM 705 C CA . LEU A 1 88 ? -9.031 -48.781 -7.023 1 90.69 88 LEU A CA 1
ATOM 706 C C . LEU A 1 88 ? -8.078 -49.938 -7.359 1 90.69 88 LEU A C 1
ATOM 708 O O . LEU A 1 88 ? -7.188 -49.781 -8.195 1 90.69 88 LEU A O 1
ATOM 712 N N . GLN A 1 89 ? -8.305 -51.062 -6.727 1 89.88 89 GLN A N 1
ATOM 713 C CA . GLN A 1 89 ? -7.441 -52.219 -6.98 1 89.88 89 GLN A CA 1
ATOM 714 C C . GLN A 1 89 ? -7.562 -52.688 -8.43 1 89.88 89 GLN A C 1
ATOM 716 O O . GLN A 1 89 ? -6.566 -53.062 -9.047 1 89.88 89 GLN A O 1
ATOM 721 N N . ALA A 1 90 ? -8.742 -52.625 -8.93 1 87.81 90 ALA A N 1
ATOM 722 C CA . ALA A 1 90 ? -8.969 -53 -10.32 1 87.81 90 ALA A CA 1
ATOM 723 C C . ALA A 1 90 ? -8.266 -52.062 -11.281 1 87.81 90 ALA A C 1
ATOM 725 O O . ALA A 1 90 ? -7.711 -52.5 -12.297 1 87.81 90 ALA A O 1
ATOM 726 N N . ILE A 1 91 ? -8.297 -50.781 -10.984 1 91.5 91 ILE A N 1
ATOM 727 C CA . ILE A 1 91 ? -7.676 -49.75 -11.82 1 91.5 91 ILE A CA 1
ATOM 728 C C . ILE A 1 91 ? -6.156 -49.906 -11.773 1 91.5 91 ILE A C 1
ATOM 730 O O . ILE A 1 91 ? -5.492 -49.844 -12.812 1 91.5 91 ILE A O 1
ATOM 734 N N . LEU A 1 92 ? -5.625 -50.219 -10.594 1 93.31 92 LEU A N 1
ATOM 735 C CA . LEU A 1 92 ? -4.184 -50.375 -10.438 1 93.31 92 LEU A CA 1
ATOM 736 C C . LEU A 1 92 ? -3.682 -51.594 -11.227 1 93.31 92 LEU A C 1
ATOM 738 O O . LEU A 1 92 ? -2.527 -51.625 -11.664 1 93.31 92 LEU A O 1
ATOM 742 N N . ALA A 1 93 ? -4.57 -52.531 -11.461 1 90.56 93 ALA A N 1
ATOM 743 C CA . ALA A 1 93 ? -4.188 -53.75 -12.133 1 90.56 93 ALA A CA 1
ATOM 744 C C . ALA A 1 93 ? -4.34 -53.625 -13.648 1 90.56 93 ALA A C 1
ATOM 746 O O . ALA A 1 93 ? -3.916 -54.5 -14.398 1 90.56 93 ALA A O 1
ATOM 747 N N . ASN A 1 94 ? -4.965 -52.562 -14.117 1 90.62 94 ASN A N 1
ATOM 748 C CA . ASN A 1 94 ? -5.176 -52.344 -15.539 1 90.62 94 ASN A CA 1
ATOM 749 C C . ASN A 1 94 ? -3.867 -52 -16.25 1 90.62 94 ASN A C 1
ATOM 751 O O . ASN A 1 94 ? -3.199 -51.031 -15.906 1 90.62 94 ASN A O 1
ATOM 755 N N . PRO A 1 95 ? -3.455 -52.719 -17.281 1 91.38 95 PRO A N 1
ATOM 756 C CA . PRO A 1 95 ? -2.164 -52.5 -17.953 1 91.38 95 PRO A CA 1
ATOM 757 C C . PRO A 1 95 ? -2.068 -51.188 -18.672 1 91.38 95 PRO A C 1
ATOM 759 O O . PRO A 1 95 ? -0.968 -50.719 -19.016 1 91.38 95 PRO A O 1
ATOM 762 N N . GLU A 1 96 ? -3.135 -50.469 -18.922 1 93.06 96 GLU A N 1
ATOM 763 C CA . GLU A 1 96 ? -3.117 -49.188 -19.594 1 93.06 96 GLU A CA 1
ATOM 764 C C . GLU A 1 96 ? -2.818 -48.031 -18.609 1 93.06 96 GLU A C 1
ATOM 766 O O . GLU A 1 96 ? -2.521 -46.938 -19.031 1 93.06 96 GLU A O 1
ATOM 771 N N . VAL A 1 97 ? -2.883 -48.375 -17.312 1 94.62 97 VAL A N 1
ATOM 772 C CA . VAL A 1 97 ? -2.678 -47.344 -16.281 1 94.62 97 VAL A CA 1
ATOM 773 C C . VAL A 1 97 ? -1.186 -47.188 -16 1 94.62 97 VAL A C 1
ATOM 775 O O . VAL A 1 97 ? -0.499 -48.188 -15.719 1 94.62 97 VAL A O 1
ATOM 778 N N . GLU A 1 98 ? -0.672 -46 -16.188 1 95.12 98 GLU A N 1
ATOM 779 C CA . GLU A 1 98 ? 0.727 -45.688 -15.891 1 95.12 98 GLU A CA 1
ATOM 780 C C . GLU A 1 98 ? 0.945 -45.531 -14.391 1 95.12 98 GLU A C 1
ATOM 782 O O . GLU A 1 98 ? 1.841 -46.125 -13.805 1 95.12 98 GLU A O 1
ATOM 787 N N . PHE A 1 99 ? 0.206 -44.656 -13.75 1 95.25 99 PHE A N 1
ATOM 788 C CA . PHE A 1 99 ? 0.198 -44.5 -12.305 1 95.25 99 PHE A CA 1
ATOM 789 C C . PHE A 1 99 ? -1.107 -43.844 -11.844 1 95.25 99 PHE A C 1
ATOM 791 O O . PHE A 1 99 ? -1.879 -43.344 -12.656 1 95.25 99 PHE A O 1
ATOM 798 N N . VAL A 1 100 ? -1.396 -44 -10.57 1 94.94 100 VAL A N 1
ATOM 799 C CA . VAL A 1 100 ? -2.541 -43.344 -9.93 1 94.94 100 VAL A CA 1
ATOM 800 C C . VAL A 1 100 ? -2.061 -42.469 -8.789 1 94.94 100 VAL A C 1
ATOM 802 O O . VAL A 1 100 ? -1.083 -42.781 -8.102 1 94.94 100 VAL A O 1
ATOM 805 N N . GLU A 1 101 ? -2.627 -41.312 -8.711 1 95.19 101 GLU A N 1
ATOM 806 C CA . GLU A 1 101 ? -2.336 -40.406 -7.598 1 95.19 101 GLU A CA 1
ATOM 807 C C . GLU A 1 101 ? -3.617 -39.938 -6.91 1 95.19 101 GLU A C 1
ATOM 809 O O . GLU A 1 101 ? -4.609 -39.625 -7.574 1 95.19 101 GLU A O 1
ATOM 814 N N . ARG A 1 102 ? -3.57 -39.969 -5.496 1 93.69 102 ARG A N 1
ATOM 815 C CA . ARG A 1 102 ? -4.699 -39.375 -4.797 1 93.69 102 ARG A CA 1
ATOM 816 C C . ARG A 1 102 ? -4.797 -37.875 -5.094 1 93.69 102 ARG A C 1
ATOM 818 O O . ARG A 1 102 ? -3.779 -37.188 -5.141 1 93.69 102 ARG A O 1
ATOM 825 N N . ASP A 1 103 ? -5.949 -37.469 -5.41 1 92.81 103 ASP A N 1
ATOM 826 C CA . ASP A 1 103 ? -6.129 -36.031 -5.641 1 92.81 103 ASP A CA 1
ATOM 827 C C . ASP A 1 103 ? -5.914 -35.25 -4.355 1 92.81 103 ASP A C 1
ATOM 829 O O . ASP A 1 103 ? -6.258 -35.688 -3.268 1 92.81 103 ASP A O 1
ATOM 833 N N . GLN A 1 104 ? -5.238 -34.094 -4.496 1 91.94 104 GLN A N 1
ATOM 834 C CA . GLN A 1 104 ? -4.832 -33.281 -3.35 1 91.94 104 GLN A CA 1
ATOM 835 C C . GLN A 1 104 ? -5.367 -31.875 -3.457 1 91.94 104 GLN A C 1
ATOM 837 O O . GLN A 1 104 ? -5.684 -31.406 -4.551 1 91.94 104 GLN A O 1
ATOM 842 N N . THR A 1 105 ? -5.434 -31.25 -2.256 1 90.25 105 THR A N 1
ATOM 843 C CA . THR A 1 105 ? -5.855 -29.859 -2.213 1 90.25 105 THR A CA 1
ATOM 844 C C . THR A 1 105 ? -4.699 -28.938 -2.59 1 90.25 105 THR A C 1
ATOM 846 O O . THR A 1 105 ? -3.547 -29.203 -2.248 1 90.25 105 THR A O 1
ATOM 849 N N . VAL A 1 106 ? -4.973 -27.844 -3.383 1 91.94 106 VAL A N 1
ATOM 850 C CA . VAL A 1 106 ? -4.066 -26.719 -3.598 1 91.94 106 VAL A CA 1
ATOM 851 C C . VAL A 1 106 ? -4.688 -25.438 -3.033 1 91.94 106 VAL A C 1
ATOM 853 O O . VAL A 1 106 ? -5.902 -25.375 -2.83 1 91.94 106 VAL A O 1
ATOM 856 N N . HIS A 1 107 ? -3.867 -24.484 -2.65 1 89.44 107 HIS A N 1
ATOM 857 C CA . HIS A 1 107 ? -4.34 -23.25 -2.031 1 89.44 107 HIS A CA 1
ATOM 858 C C . HIS A 1 107 ? -3.545 -22.047 -2.527 1 89.44 107 HIS A C 1
ATOM 860 O O . HIS A 1 107 ? -2.424 -22.203 -3.018 1 89.44 107 HIS A O 1
ATOM 866 N N . LEU A 1 108 ? -4.188 -20.891 -2.529 1 85.81 108 LEU A N 1
ATOM 867 C CA . LEU A 1 108 ? -3.479 -19.672 -2.881 1 85.81 108 LEU A CA 1
ATOM 868 C C . LEU A 1 108 ? -2.375 -19.375 -1.873 1 85.81 108 LEU A C 1
ATOM 870 O O . LEU A 1 108 ? -2.479 -19.75 -0.703 1 85.81 108 LEU A O 1
ATOM 874 N N . LEU A 1 109 ? -1.289 -18.875 -2.383 1 78.81 109 LEU A N 1
ATOM 875 C CA . LEU A 1 109 ? -0.121 -18.578 -1.565 1 78.81 109 LEU A CA 1
ATOM 876 C C . LEU A 1 109 ? -0.125 -17.109 -1.147 1 78.81 109 LEU A C 1
ATOM 878 O O . LEU A 1 109 ? 0.489 -16.266 -1.81 1 78.81 109 LEU A O 1
ATOM 882 N N . SER A 1 110 ? -1.039 -16.672 -0.352 1 65.19 110 SER A N 1
ATOM 883 C CA . SER A 1 110 ? -0.99 -15.312 0.173 1 65.19 110 SER A CA 1
ATOM 884 C C . SER A 1 110 ? -0.561 -15.305 1.637 1 65.19 110 SER A C 1
ATOM 886 O O . SER A 1 110 ? -0.9 -16.219 2.396 1 65.19 110 SER A O 1
ATOM 888 N N . HIS A 1 111 ? 0.632 -14.898 1.964 1 56 111 HIS A N 1
ATOM 889 C CA . HIS A 1 111 ? 1.021 -14.719 3.357 1 56 111 HIS A CA 1
ATOM 890 C C . HIS A 1 111 ? 0.349 -13.484 3.957 1 56 111 HIS A C 1
ATOM 892 O O . HIS A 1 111 ? 0.587 -12.359 3.51 1 56 111 HIS A O 1
ATOM 898 N N . HIS A 1 112 ? -0.934 -13.719 4.348 1 47.62 112 HIS A N 1
ATOM 899 C CA . HIS A 1 112 ? -1.666 -12.633 4.992 1 47.62 112 HIS A CA 1
ATOM 900 C C . HIS A 1 112 ? -0.923 -12.117 6.223 1 47.62 112 HIS A C 1
ATOM 902 O O . HIS A 1 112 ? -1.192 -12.555 7.344 1 47.62 112 HIS A O 1
ATOM 908 N N . VAL A 1 113 ? 0.279 -12.453 6.512 1 46.56 113 VAL A N 1
ATOM 909 C CA . VAL A 1 113 ? 0.558 -11.719 7.738 1 46.56 113 VAL A CA 1
ATOM 910 C C . VAL A 1 113 ? 0.516 -10.219 7.461 1 46.56 113 VAL A C 1
ATOM 912 O O . VAL A 1 113 ? 1.156 -9.734 6.527 1 46.56 113 VAL A O 1
ATOM 915 N N . ASP A 1 114 ? -0.486 -9.703 7.887 1 50.31 114 ASP A N 1
ATOM 916 C CA . ASP A 1 114 ? -0.491 -8.242 7.805 1 50.31 114 ASP A CA 1
ATOM 917 C C . ASP A 1 114 ? 0.846 -7.664 8.266 1 50.31 114 ASP A C 1
ATOM 919 O O . ASP A 1 114 ? 1.109 -7.57 9.461 1 50.31 114 ASP A O 1
ATOM 923 N N . PRO A 1 115 ? 1.905 -7.805 7.316 1 56.84 115 PRO A N 1
ATOM 924 C CA . PRO A 1 115 ? 3.188 -7.258 7.766 1 56.84 115 PRO A CA 1
ATOM 925 C C . PRO A 1 115 ? 3.041 -5.898 8.445 1 56.84 115 PRO A C 1
ATOM 927 O O . PRO A 1 115 ? 2.07 -5.176 8.195 1 56.84 115 PRO A O 1
ATOM 930 N N . ILE A 1 116 ? 3.826 -5.82 9.648 1 74.06 116 ILE A N 1
ATOM 931 C CA . ILE A 1 116 ? 3.949 -4.492 10.242 1 74.06 116 ILE A CA 1
ATOM 932 C C . ILE A 1 116 ? 4.234 -3.465 9.148 1 74.06 116 ILE A C 1
ATOM 934 O O . ILE A 1 116 ? 5.141 -3.654 8.336 1 74.06 116 ILE A O 1
ATOM 938 N N . PRO A 1 117 ? 3.316 -2.584 9 1 81.44 117 PRO A N 1
ATOM 939 C CA . PRO A 1 117 ? 3.631 -1.516 8.047 1 81.44 117 PRO A CA 1
ATOM 940 C C . PRO A 1 117 ? 5.066 -1.009 8.18 1 81.44 117 PRO A C 1
ATOM 942 O O . PRO A 1 117 ? 5.559 -0.829 9.297 1 81.44 117 PRO A O 1
ATOM 945 N N . TRP A 1 118 ? 5.762 -0.752 7.07 1 82.31 118 TRP A N 1
ATOM 946 C CA . TRP A 1 118 ? 7.191 -0.465 7.102 1 82.31 118 TRP A CA 1
ATOM 947 C C . TRP A 1 118 ? 7.48 0.774 7.941 1 82.31 118 TRP A C 1
ATOM 949 O O . TRP A 1 118 ? 8.516 0.855 8.609 1 82.31 118 TRP A O 1
ATOM 959 N N . GLY A 1 119 ? 6.574 1.755 7.887 1 93 119 GLY A N 1
ATOM 960 C CA . GLY A 1 119 ? 6.797 2.975 8.648 1 93 119 GLY A CA 1
ATOM 961 C C . GLY A 1 119 ? 6.879 2.736 10.141 1 93 119 GLY A C 1
ATOM 962 O O . GLY A 1 119 ? 7.691 3.361 10.828 1 93 119 GLY A O 1
ATOM 963 N N . LEU A 1 120 ? 5.988 1.835 10.617 1 94.75 120 LEU A N 1
ATOM 964 C CA . LEU A 1 120 ? 6.043 1.466 12.031 1 94.75 120 LEU A CA 1
ATOM 965 C C . LEU A 1 120 ? 7.332 0.713 12.344 1 94.75 120 LEU A C 1
ATOM 967 O O . LEU A 1 120 ? 7.984 0.988 13.352 1 94.75 120 LEU A O 1
ATOM 971 N N . ASP A 1 121 ? 7.699 -0.195 11.477 1 89.81 121 ASP A N 1
ATOM 972 C CA . ASP A 1 121 ? 8.922 -0.976 11.648 1 89.81 121 ASP A CA 1
ATOM 973 C C . ASP A 1 121 ? 10.148 -0.07 11.68 1 89.81 121 ASP A C 1
ATOM 975 O O . ASP A 1 121 ? 11.086 -0.315 12.438 1 89.81 121 ASP A O 1
ATOM 979 N N . ARG A 1 122 ? 10.141 1.016 10.938 1 93.31 122 ARG A N 1
ATOM 980 C CA . ARG A 1 122 ? 11.32 1.865 10.805 1 93.31 122 ARG A CA 1
ATOM 981 C C . ARG A 1 122 ? 11.531 2.709 12.062 1 93.31 122 ARG A C 1
ATOM 983 O O . ARG A 1 122 ? 12.664 3.002 12.438 1 93.31 122 ARG A O 1
ATOM 990 N N . ILE A 1 123 ? 10.469 3.004 12.742 1 97.81 123 ILE A N 1
ATOM 991 C CA . ILE A 1 123 ? 10.609 4.023 13.773 1 97.81 123 ILE A CA 1
ATOM 992 C C . ILE A 1 123 ? 10.875 3.359 15.125 1 97.81 123 ILE A C 1
ATOM 994 O O . ILE A 1 123 ? 11.102 4.043 16.125 1 97.81 123 ILE A O 1
ATOM 998 N N . ASP A 1 124 ? 10.891 2.031 15.172 1 97 124 ASP A N 1
ATOM 999 C CA . ASP A 1 124 ? 11.227 1.393 16.438 1 97 124 ASP A CA 1
ATOM 1000 C C . ASP A 1 124 ? 12.633 0.786 16.391 1 97 124 ASP A C 1
ATOM 1002 O O . ASP A 1 124 ? 13.023 0.058 17.312 1 97 124 ASP A O 1
ATOM 1006 N N . GLN A 1 125 ? 13.336 1.009 15.297 1 93.88 125 GLN A N 1
ATOM 1007 C CA . GLN A 1 125 ? 14.734 0.589 15.188 1 93.88 125 GLN A CA 1
ATOM 1008 C C . GLN A 1 125 ? 15.594 1.703 14.602 1 93.88 125 GLN A C 1
ATOM 1010 O O . GLN A 1 125 ? 15.117 2.533 13.828 1 93.88 125 GLN A O 1
ATOM 1015 N N . ARG A 1 126 ? 16.859 1.71 14.93 1 94.19 126 ARG A N 1
ATOM 1016 C CA . ARG A 1 126 ? 17.75 2.789 14.5 1 94.19 126 ARG A CA 1
ATOM 1017 C C . ARG A 1 126 ? 18.391 2.471 13.148 1 94.19 126 ARG A C 1
ATOM 1019 O O . ARG A 1 126 ? 18.703 3.377 12.375 1 94.19 126 ARG A O 1
ATOM 1026 N N . GLU A 1 127 ? 18.5 1.148 12.938 1 90.62 127 GLU A N 1
ATOM 1027 C CA . GLU A 1 127 ? 19.281 0.763 11.766 1 90.62 127 GLU A CA 1
ATOM 1028 C C . GLU A 1 127 ? 18.438 -0.058 10.789 1 90.62 127 GLU A C 1
ATOM 1030 O O . GLU A 1 127 ? 17.422 -0.646 11.18 1 90.62 127 GLU A O 1
ATOM 1035 N N . LEU A 1 128 ? 18.812 -0.009 9.531 1 82 128 LEU A N 1
ATOM 1036 C CA . LEU A 1 128 ? 18.344 -0.931 8.508 1 82 128 LEU A CA 1
ATOM 1037 C C . LEU A 1 128 ? 19.219 -2.176 8.438 1 82 128 LEU A C 1
ATOM 1039 O O . LEU A 1 128 ? 20.391 -2.135 8.82 1 82 128 LEU A O 1
ATOM 1043 N N . PRO A 1 129 ? 18.734 -3.33 8.102 1 75.44 129 PRO A N 1
ATOM 1044 C CA . PRO A 1 129 ? 17.406 -3.529 7.516 1 75.44 129 PRO A CA 1
ATOM 1045 C C . PRO A 1 129 ? 16.312 -3.602 8.57 1 75.44 129 PRO A C 1
ATOM 1047 O O . PRO A 1 129 ? 16.594 -3.818 9.75 1 75.44 129 PRO A O 1
ATOM 1050 N N . LEU A 1 130 ? 15.062 -3.438 8.07 1 78.88 130 LEU A N 1
ATOM 1051 C CA . LEU A 1 130 ? 13.883 -3.568 8.922 1 78.88 130 LEU A CA 1
ATOM 1052 C C . LEU A 1 130 ? 13.75 -4.992 9.453 1 78.88 130 LEU A C 1
ATOM 1054 O O . LEU A 1 130 ? 14.078 -5.953 8.75 1 78.88 130 LEU A O 1
ATOM 1058 N N . ASP A 1 131 ? 13.289 -5.117 10.68 1 77.69 131 ASP A N 1
ATOM 1059 C CA . ASP A 1 131 ? 13.234 -6.441 11.289 1 77.69 131 ASP A CA 1
ATOM 1060 C C . ASP A 1 131 ? 11.797 -6.969 11.32 1 77.69 131 ASP A C 1
ATOM 1062 O O . ASP A 1 131 ? 11.547 -8.062 11.828 1 77.69 131 ASP A O 1
ATOM 1066 N N . GLY A 1 132 ? 10.781 -6.148 10.867 1 73.81 132 GLY A N 1
ATOM 1067 C CA . GLY A 1 132 ? 9.398 -6.578 10.742 1 73.81 132 GLY A CA 1
ATOM 1068 C C . GLY A 1 132 ? 8.633 -6.5 12.055 1 73.81 132 GLY A C 1
ATOM 1069 O O . GLY A 1 132 ? 7.586 -7.137 12.203 1 73.81 132 GLY A O 1
ATOM 1070 N N . LYS A 1 133 ? 9.133 -5.754 13 1 81.06 133 LYS A N 1
ATOM 1071 C CA . LYS A 1 133 ? 8.492 -5.637 14.305 1 81.06 133 LYS A CA 1
ATOM 1072 C C . LYS A 1 133 ? 8.18 -4.18 14.633 1 81.06 133 LYS A C 1
ATOM 1074 O O . LYS A 1 133 ? 8.742 -3.266 14.031 1 81.06 133 LYS A O 1
ATOM 1079 N N . TYR A 1 134 ? 7.262 -4.012 15.383 1 93.31 134 TYR A N 1
ATOM 1080 C CA . TYR A 1 134 ? 6.953 -2.729 16 1 93.31 134 TYR A CA 1
ATOM 1081 C C . TYR A 1 134 ? 6.75 -2.879 17.5 1 93.31 134 TYR A C 1
ATOM 1083 O O . TYR A 1 134 ? 5.68 -3.307 17.938 1 93.31 134 TYR A O 1
ATOM 1091 N N . ARG A 1 135 ? 7.852 -2.57 18.25 1 91.94 135 ARG A N 1
ATOM 1092 C CA . ARG A 1 135 ? 7.879 -2.648 19.703 1 91.94 135 ARG A CA 1
ATOM 1093 C C . ARG A 1 135 ? 8.305 -1.317 20.312 1 91.94 135 ARG A C 1
ATOM 1095 O O . ARG A 1 135 ? 9.461 -0.903 20.172 1 91.94 135 ARG A O 1
ATOM 1102 N N . VAL A 1 136 ? 7.332 -0.605 20.953 1 94.56 136 VAL A N 1
ATOM 1103 C CA . VAL A 1 136 ? 7.629 0.674 21.594 1 94.56 136 VAL A CA 1
ATOM 1104 C C . VAL A 1 136 ? 7.145 0.659 23.031 1 94.56 136 VAL A C 1
ATOM 1106 O O . VAL A 1 136 ? 6.227 -0.091 23.391 1 94.56 136 VAL A O 1
ATOM 1109 N N . GLU A 1 137 ? 7.844 1.394 23.922 1 94.44 137 GLU A N 1
ATOM 1110 C CA . GLU A 1 137 ? 7.445 1.515 25.312 1 94.44 137 GLU A CA 1
ATOM 1111 C C . GLU A 1 137 ? 6.305 2.516 25.484 1 94.44 137 GLU A C 1
ATOM 1113 O O . GLU A 1 137 ? 6.543 3.713 25.656 1 94.44 137 GLU A O 1
ATOM 1118 N N . GLY A 1 138 ? 5.09 2.064 25.594 1 96.06 138 GLY A N 1
ATOM 1119 C CA . GLY A 1 138 ? 3.896 2.885 25.719 1 96.06 138 GLY A CA 1
ATOM 1120 C C . GLY A 1 138 ? 2.893 2.654 24.609 1 96.06 138 GLY A C 1
ATOM 1121 O O . GLY A 1 138 ? 3.227 2.068 23.578 1 96.06 138 GLY A O 1
ATOM 1122 N N . THR A 1 139 ? 1.699 3.146 24.828 1 96.94 139 THR A N 1
ATOM 1123 C CA . THR A 1 139 ? 0.618 2.9 23.891 1 96.94 139 THR A CA 1
ATOM 1124 C C . THR A 1 139 ? -0.073 4.207 23.5 1 96.94 139 THR A C 1
ATOM 1126 O O . THR A 1 139 ? -0.886 4.234 22.578 1 96.94 139 THR A O 1
ATOM 1129 N N . GLY A 1 140 ? 0.27 5.285 24.141 1 98.44 140 GLY A N 1
ATOM 1130 C CA . GLY A 1 140 ? -0.423 6.551 23.953 1 98.44 140 GLY A CA 1
ATOM 1131 C C . GLY A 1 140 ? -1.708 6.656 24.75 1 98.44 140 GLY A C 1
ATOM 1132 O O . GLY A 1 140 ? -2.441 7.641 24.625 1 98.44 140 GLY A O 1
ATOM 1133 N N . ALA A 1 141 ? -1.938 5.609 25.625 1 98.31 141 ALA A N 1
ATOM 1134 C CA . ALA A 1 141 ? -3.143 5.652 26.453 1 98.31 141 ALA A CA 1
ATOM 1135 C C . ALA A 1 141 ? -3.178 6.918 27.312 1 98.31 141 ALA A C 1
ATOM 1137 O O . ALA A 1 141 ? -2.168 7.301 27.906 1 98.31 141 ALA A O 1
ATOM 1138 N N . GLY A 1 142 ? -4.332 7.586 27.281 1 98.44 142 GLY A N 1
ATOM 1139 C CA . GLY A 1 142 ? -4.504 8.797 28.078 1 98.44 142 GLY A CA 1
ATOM 1140 C C . GLY A 1 142 ? -4.242 10.062 27.281 1 98.44 142 GLY A C 1
ATOM 1141 O O . GLY A 1 142 ? -4.664 11.148 27.688 1 98.44 142 GLY A O 1
ATOM 1142 N N . ALA A 1 143 ? -3.508 9.984 26.234 1 98.81 143 ALA A N 1
ATOM 1143 C CA . ALA A 1 143 ? -3.213 11.148 25.406 1 98.81 143 ALA A CA 1
ATOM 1144 C C . ALA A 1 143 ? -4.328 11.406 24.406 1 98.81 143 ALA A C 1
ATOM 1146 O O . ALA A 1 143 ? -5.02 10.477 23.984 1 98.81 143 ALA A O 1
ATOM 1147 N N . HIS A 1 144 ? -4.508 12.664 24.047 1 98.88 144 HIS A N 1
ATOM 1148 C CA . HIS A 1 144 ? -5.52 13.102 23.094 1 98.88 144 HIS A CA 1
ATOM 1149 C C . HIS A 1 144 ? -4.879 13.781 21.891 1 98.88 144 HIS A C 1
ATOM 1151 O O . HIS A 1 144 ? -4.195 14.805 22.031 1 98.88 144 HIS A O 1
ATOM 1157 N N . VAL A 1 145 ? -5.082 13.164 20.734 1 98.94 145 VAL A N 1
ATOM 1158 C CA . VAL A 1 145 ? -4.551 13.766 19.516 1 98.94 145 VAL A CA 1
ATOM 1159 C C . VAL A 1 145 ? -5.684 14.398 18.719 1 98.94 145 VAL A C 1
ATOM 1161 O O . VAL A 1 145 ? -6.633 13.719 18.328 1 98.94 145 VAL A O 1
ATOM 1164 N N . TYR A 1 146 ? -5.617 15.68 18.5 1 98.94 146 TYR A N 1
ATOM 1165 C CA . TYR A 1 146 ? -6.535 16.453 17.672 1 98.94 146 TYR A CA 1
ATOM 1166 C C . TYR A 1 146 ? -5.988 16.625 16.266 1 98.94 146 TYR A C 1
ATOM 1168 O O . TYR A 1 146 ? -4.965 17.281 16.062 1 98.94 146 TYR A O 1
ATOM 1176 N N . VAL A 1 147 ? -6.668 16.016 15.305 1 98.75 147 VAL A N 1
ATOM 1177 C CA . VAL A 1 147 ? -6.219 15.992 13.914 1 98.75 147 VAL A CA 1
ATOM 1178 C C . VAL A 1 147 ? -6.953 17.062 13.125 1 98.75 147 VAL A C 1
ATOM 1180 O O . VAL A 1 147 ? -8.133 16.922 12.805 1 98.75 147 VAL A O 1
ATOM 1183 N N . LEU A 1 148 ? -6.25 18.156 12.812 1 98.62 148 LEU A N 1
ATOM 1184 C CA . LEU A 1 148 ? -6.793 19.188 11.945 1 98.62 148 LEU A CA 1
ATOM 1185 C C . LEU A 1 148 ? -6.641 18.812 10.477 1 98.62 148 LEU A C 1
ATOM 1187 O O . LEU A 1 148 ? -5.535 18.844 9.93 1 98.62 148 LEU A O 1
ATOM 1191 N N . ASP A 1 149 ? -7.777 18.484 9.867 1 97.69 149 ASP A N 1
ATOM 1192 C CA . ASP A 1 149 ? -7.719 17.891 8.539 1 97.69 149 ASP A CA 1
ATOM 1193 C C . ASP A 1 149 ? -9.102 17.859 7.891 1 97.69 149 ASP A C 1
ATOM 1195 O O . ASP A 1 149 ? -9.883 18.797 8.039 1 97.69 149 ASP A O 1
ATOM 1199 N N . THR A 1 150 ? -9.359 16.812 7.059 1 96.12 150 THR A N 1
ATOM 1200 C CA . THR A 1 150 ? -10.578 16.734 6.27 1 96.12 150 THR A CA 1
ATOM 1201 C C . THR A 1 150 ? -11.672 16 7.051 1 96.12 150 THR A C 1
ATOM 1203 O O . THR A 1 150 ? -12.758 15.742 6.52 1 96.12 150 THR A O 1
ATOM 1206 N N . GLY A 1 151 ? -11.453 15.75 8.32 1 97.06 151 GLY A N 1
ATOM 1207 C CA . GLY A 1 151 ? -12.336 14.914 9.117 1 97.06 151 GLY A CA 1
ATOM 1208 C C . GLY A 1 151 ? -11.805 13.508 9.312 1 97.06 151 GLY A C 1
ATOM 1209 O O . GLY A 1 151 ? -10.664 13.211 8.945 1 97.06 151 GLY A O 1
ATOM 1210 N N . ILE A 1 152 ? -12.609 12.664 10.055 1 97.25 152 ILE A N 1
ATOM 1211 C CA . ILE A 1 152 ? -12.273 11.258 10.281 1 97.25 152 ILE A CA 1
ATOM 1212 C C . ILE A 1 152 ? -13.523 10.398 10.117 1 97.25 152 ILE A C 1
ATOM 1214 O O . ILE A 1 152 ? -14.602 10.766 10.578 1 97.25 152 ILE A O 1
ATOM 1218 N N . LEU A 1 153 ? -13.375 9.359 9.383 1 95.75 153 LEU A N 1
ATOM 1219 C CA . LEU A 1 153 ? -14.383 8.305 9.445 1 95.75 153 LEU A CA 1
ATOM 1220 C C . LEU A 1 153 ? -14.273 7.527 10.758 1 95.75 153 LEU A C 1
ATOM 1222 O O . LEU A 1 153 ? -13.648 6.469 10.805 1 95.75 153 LEU A O 1
ATOM 1226 N N . THR A 1 154 ? -15.008 7.957 11.734 1 96.69 154 THR A N 1
ATOM 1227 C CA . THR A 1 154 ? -14.797 7.492 13.102 1 96.69 154 THR A CA 1
ATOM 1228 C C . THR A 1 154 ? -15.25 6.043 13.266 1 96.69 154 THR A C 1
ATOM 1230 O O . THR A 1 154 ? -14.828 5.352 14.188 1 96.69 154 THR A O 1
ATOM 1233 N N . SER A 1 155 ? -16.094 5.551 12.336 1 94.88 155 SER A N 1
ATOM 1234 C CA . SER A 1 155 ? -16.594 4.18 12.406 1 94.88 155 SER A CA 1
ATOM 1235 C C . SER A 1 155 ? -15.57 3.197 11.844 1 94.88 155 SER A C 1
ATOM 1237 O O . SER A 1 155 ? -15.766 1.982 11.906 1 94.88 155 SER A O 1
ATOM 1239 N N . HIS A 1 156 ? -14.531 3.705 11.258 1 93 156 HIS A N 1
ATOM 1240 C CA . HIS A 1 156 ? -13.508 2.812 10.727 1 93 156 HIS A CA 1
ATOM 1241 C C . HIS A 1 156 ? -12.969 1.883 11.812 1 93 156 HIS A C 1
ATOM 1243 O O . HIS A 1 156 ? -12.711 2.318 12.938 1 93 156 HIS A O 1
ATOM 1249 N N . GLU A 1 157 ? -12.719 0.65 11.5 1 91.06 157 GLU A N 1
ATOM 1250 C CA . GLU A 1 157 ? -12.344 -0.371 12.469 1 91.06 157 GLU A CA 1
ATOM 1251 C C . GLU A 1 157 ? -10.977 -0.066 13.086 1 91.06 157 GLU A C 1
ATOM 1253 O O . GLU A 1 157 ? -10.719 -0.432 14.234 1 91.06 157 GLU A O 1
ATOM 1258 N N . GLU A 1 158 ? -10.195 0.627 12.367 1 93.88 158 GLU A N 1
ATOM 1259 C CA . GLU A 1 158 ? -8.867 0.98 12.852 1 93.88 158 GLU A CA 1
ATOM 1260 C C . GLU A 1 158 ? -8.945 1.786 14.148 1 93.88 158 GLU A C 1
ATOM 1262 O O . GLU A 1 158 ? -8.016 1.765 14.953 1 93.88 158 GLU A O 1
ATOM 1267 N N . PHE A 1 159 ? -10.008 2.445 14.414 1 98 159 PHE A N 1
ATOM 1268 C CA . PHE A 1 159 ? -10.055 3.365 15.547 1 98 159 PHE A CA 1
ATOM 1269 C C . PHE A 1 159 ? -10.734 2.713 16.75 1 98 159 PHE A C 1
ATOM 1271 O O . PHE A 1 159 ? -10.664 3.227 17.859 1 98 159 PHE A O 1
ATOM 1278 N N . GLU A 1 160 ? -11.414 1.629 16.578 1 96.75 160 GLU A N 1
ATOM 1279 C CA . GLU A 1 160 ? -11.969 0.803 17.641 1 96.75 160 GLU A CA 1
ATOM 1280 C C . GLU A 1 160 ? -12.766 1.646 18.641 1 96.75 160 GLU A C 1
ATOM 1282 O O . GLU A 1 160 ? -12.672 1.439 19.859 1 96.75 160 GLU A O 1
ATOM 1287 N N . GLY A 1 161 ? -13.406 2.633 18.156 1 97.44 161 GLY A N 1
ATOM 1288 C CA . GLY A 1 161 ? -14.273 3.445 19 1 97.44 161 GLY A CA 1
ATOM 1289 C C . GLY A 1 161 ? -13.539 4.574 19.688 1 97.44 161 GLY A C 1
ATOM 1290 O O . GLY A 1 161 ? -14.148 5.355 20.438 1 97.44 161 GLY A O 1
ATOM 1291 N N . ARG A 1 162 ? -12.242 4.805 19.406 1 98.44 162 ARG A N 1
ATOM 1292 C CA . ARG A 1 162 ? -11.438 5.801 20.109 1 98.44 162 ARG A CA 1
ATOM 1293 C C . ARG A 1 162 ? -11.453 7.137 19.375 1 98.44 162 ARG A C 1
ATOM 1295 O O . ARG A 1 162 ? -10.859 8.109 19.844 1 98.44 162 ARG A O 1
ATOM 1302 N N . ALA A 1 163 ? -12.07 7.18 18.203 1 98.25 163 ALA A N 1
ATOM 1303 C CA . ALA A 1 163 ? -12.094 8.406 17.422 1 98.25 163 ALA A CA 1
ATOM 1304 C C . ALA A 1 163 ? -13.469 9.07 17.484 1 98.25 163 ALA A C 1
ATOM 1306 O O . ALA A 1 163 ? -14.492 8.391 17.547 1 98.25 163 ALA A O 1
ATOM 1307 N N . ASP A 1 164 ? -13.523 10.406 17.484 1 97.81 164 ASP A N 1
ATOM 1308 C CA . ASP A 1 164 ? -14.758 11.172 17.406 1 97.81 164 ASP A CA 1
ATOM 1309 C C . ASP A 1 164 ? -14.547 12.492 16.672 1 97.81 164 ASP A C 1
ATOM 1311 O O . ASP A 1 164 ? -13.414 12.828 16.312 1 97.81 164 ASP A O 1
ATOM 1315 N N . VAL A 1 165 ? -15.641 13.117 16.312 1 97.31 165 VAL A N 1
ATOM 1316 C CA . VAL A 1 165 ? -15.625 14.445 15.703 1 97.31 165 VAL A CA 1
ATOM 1317 C C . VAL A 1 165 ? -15.953 15.5 16.75 1 97.31 165 VAL A C 1
ATOM 1319 O O . VAL A 1 165 ? -17 15.43 17.391 1 97.31 165 VAL A O 1
ATOM 1322 N N . VAL A 1 166 ? -15.055 16.516 16.875 1 97.44 166 VAL A N 1
ATOM 1323 C CA . VAL A 1 166 ? -15.289 17.453 17.969 1 97.44 166 VAL A CA 1
ATOM 1324 C C . VAL A 1 166 ? -15.492 18.859 17.406 1 97.44 166 VAL A C 1
ATOM 1326 O O . VAL A 1 166 ? -16.031 19.75 18.094 1 97.44 166 VAL A O 1
ATOM 1329 N N . PHE A 1 167 ? -15.062 19.062 16.234 1 96.25 167 PHE A N 1
ATOM 1330 C CA . PHE A 1 167 ? -15.164 20.359 15.586 1 96.25 167 PHE A CA 1
ATOM 1331 C C . PHE A 1 167 ? -15.273 20.203 14.07 1 96.25 167 PHE A C 1
ATOM 1333 O O . PHE A 1 167 ? -14.609 19.359 13.477 1 96.25 167 PHE A O 1
ATOM 1340 N N . ASP A 1 168 ? -16.062 20.953 13.43 1 97.06 168 ASP A N 1
ATOM 1341 C CA . ASP A 1 168 ? -16.203 21.047 11.977 1 97.06 168 ASP A CA 1
ATOM 1342 C C . ASP A 1 168 ? -16.438 22.5 11.547 1 97.06 168 ASP A C 1
ATOM 1344 O O . ASP A 1 168 ? -17.516 23.047 11.727 1 97.06 168 ASP A O 1
ATOM 1348 N N . TYR A 1 169 ? -15.438 23.031 10.867 1 95.06 169 TYR A N 1
ATOM 1349 C CA . TYR A 1 169 ? -15.492 24.422 10.469 1 95.06 169 TYR A CA 1
ATOM 1350 C C . TYR A 1 169 ? -16.594 24.656 9.445 1 95.06 169 TYR A C 1
ATOM 1352 O O . TYR A 1 169 ? -17.078 25.781 9.289 1 95.06 169 TYR A O 1
ATOM 1360 N N . PHE A 1 170 ? -17 23.656 8.75 1 91.38 170 PHE A N 1
ATOM 1361 C CA . PHE A 1 170 ? -17.953 23.766 7.641 1 91.38 170 PHE A CA 1
ATOM 1362 C C . PHE A 1 170 ? -19.359 23.422 8.094 1 91.38 170 PHE A C 1
ATOM 1364 O O . PHE A 1 170 ? -20.297 23.422 7.289 1 91.38 170 PHE A O 1
ATOM 1371 N N . ASP A 1 171 ? -19.547 23.266 9.43 1 84.56 171 ASP A N 1
ATOM 1372 C CA . ASP A 1 171 ? -20.828 23.016 10.078 1 84.56 171 ASP A CA 1
ATOM 1373 C C . ASP A 1 171 ? -21.562 21.859 9.422 1 84.56 171 ASP A C 1
ATOM 1375 O O . ASP A 1 171 ? -22.734 21.984 9.047 1 84.56 171 ASP A O 1
ATOM 1379 N N . LYS A 1 172 ? -20.781 20.875 9.203 1 80.38 172 LYS A N 1
ATOM 1380 C CA . LYS A 1 172 ? -21.344 19.609 8.758 1 80.38 172 LYS A CA 1
ATOM 1381 C C . LYS A 1 172 ? -21.094 18.5 9.781 1 80.38 172 LYS A C 1
ATOM 1383 O O . LYS A 1 172 ? -21.047 18.766 10.984 1 80.38 172 LYS A O 1
ATOM 1388 N N . SER A 1 173 ? -21.188 17.281 9.656 1 78.5 173 SER A N 1
ATOM 1389 C CA . SER A 1 173 ? -21.125 16.172 10.609 1 78.5 173 SER A CA 1
ATOM 1390 C C . SER A 1 173 ? -19.672 15.758 10.859 1 78.5 173 SER A C 1
ATOM 1392 O O . SER A 1 173 ? -19.406 14.852 11.656 1 78.5 173 SER A O 1
ATOM 1394 N N . GLY A 1 174 ? -18.734 16.594 10.328 1 84.12 174 GLY A N 1
ATOM 1395 C CA . GLY A 1 174 ? -17.344 16.25 10.547 1 84.12 174 GLY A CA 1
ATOM 1396 C C . GLY A 1 174 ? -16.922 14.961 9.875 1 84.12 174 GLY A C 1
ATOM 1397 O O . GLY A 1 174 ? -15.82 14.461 10.102 1 84.12 174 GLY A O 1
ATOM 1398 N N . VAL A 1 175 ? -17.781 14.453 9.023 1 84.56 175 VAL A N 1
ATOM 1399 C CA . VAL A 1 175 ? -17.5 13.203 8.32 1 84.56 175 VAL A CA 1
ATOM 1400 C C . VAL A 1 175 ? -16.453 13.453 7.234 1 84.56 175 VAL A C 1
ATOM 1402 O O . VAL A 1 175 ? -16.562 14.398 6.457 1 84.56 175 VAL A O 1
ATOM 1405 N N . ASP A 1 176 ? -15.5 12.695 7.262 1 93.62 176 ASP A N 1
ATOM 1406 C CA . ASP A 1 176 ? -14.438 12.789 6.262 1 93.62 176 ASP A CA 1
ATOM 1407 C C . ASP A 1 176 ? -14.953 12.398 4.879 1 93.62 176 ASP A C 1
ATOM 1409 O O . ASP A 1 176 ? -15.258 11.234 4.625 1 93.62 176 ASP A O 1
ATOM 1413 N N . CYS A 1 177 ? -15.055 13.344 3.988 1 86.25 177 CYS A N 1
ATOM 1414 C CA . CYS A 1 177 ? -15.531 13.086 2.637 1 86.25 177 CYS A CA 1
ATOM 1415 C C . CYS A 1 177 ? -14.406 13.211 1.622 1 86.25 177 CYS A C 1
ATOM 1417 O O . CYS A 1 177 ? -14.648 13.219 0.414 1 86.25 177 CYS A O 1
ATOM 1419 N N . GLN A 1 178 ? -13.234 13.414 2.037 1 84.19 178 GLN A N 1
ATOM 1420 C CA . GLN A 1 178 ? -12.031 13.484 1.208 1 84.19 178 GLN A CA 1
ATOM 1421 C C . GLN A 1 178 ? -11.125 12.281 1.454 1 84.19 178 GLN A C 1
ATOM 1423 O O . GLN A 1 178 ? -10.547 11.727 0.514 1 84.19 178 GLN A O 1
ATOM 1428 N N . GLY A 1 179 ? -10.961 11.992 2.76 1 90.75 179 GLY A N 1
ATOM 1429 C CA . GLY A 1 179 ? -10.227 10.789 3.113 1 90.75 179 GLY A CA 1
ATOM 1430 C C . GLY A 1 179 ? -8.883 11.078 3.752 1 90.75 179 GLY A C 1
ATOM 1431 O O . GLY A 1 179 ? -8.359 10.25 4.496 1 90.75 179 GLY A O 1
ATOM 1432 N N . HIS A 1 180 ? -8.289 12.195 3.514 1 92.62 180 HIS A N 1
ATOM 1433 C CA . HIS A 1 180 ? -6.953 12.523 4.004 1 92.62 180 HIS A CA 1
ATOM 1434 C C . HIS A 1 180 ? -6.902 12.484 5.527 1 92.62 180 HIS A C 1
ATOM 1436 O O . HIS A 1 180 ? -5.965 11.93 6.109 1 92.62 180 HIS A O 1
ATOM 1442 N N . GLY A 1 181 ? -7.898 13.062 6.188 1 97.12 181 GLY A N 1
ATOM 1443 C CA . GLY A 1 181 ? -7.934 13.062 7.641 1 97.12 181 GLY A CA 1
ATOM 1444 C C . GLY A 1 181 ? -8.008 11.672 8.234 1 97.12 181 GLY A C 1
ATOM 1445 O O . GLY A 1 181 ? -7.352 11.383 9.242 1 97.12 181 GLY A O 1
ATOM 1446 N N . THR A 1 182 ? -8.789 10.82 7.594 1 95.5 182 THR A N 1
ATOM 1447 C CA . THR A 1 182 ? -8.867 9.43 8.031 1 95.5 182 THR A CA 1
ATOM 1448 C C . THR A 1 182 ? -7.523 8.734 7.871 1 95.5 182 THR A C 1
ATOM 1450 O O . THR A 1 182 ? -7.094 7.984 8.758 1 95.5 182 THR A O 1
ATOM 1453 N N . HIS A 1 183 ? -6.855 8.953 6.812 1 92.62 183 HIS A N 1
ATOM 1454 C CA . HIS A 1 183 ? -5.555 8.352 6.547 1 92.62 183 HIS A CA 1
ATOM 1455 C C 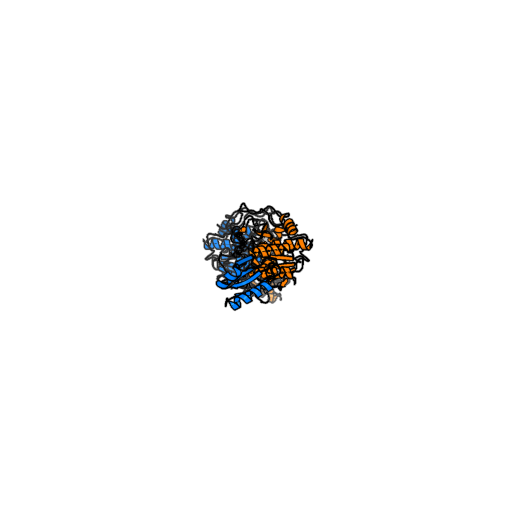. HIS A 1 183 ? -4.523 8.781 7.586 1 92.62 183 HIS A C 1
ATOM 1457 O O . HIS A 1 183 ? -3.826 7.941 8.164 1 92.62 183 HIS A O 1
ATOM 1463 N N . THR A 1 184 ? -4.449 10.078 7.848 1 97.75 184 THR A N 1
ATOM 1464 C CA . THR A 1 184 ? -3.467 10.594 8.789 1 97.75 184 THR A CA 1
ATOM 1465 C C . THR A 1 184 ? -3.809 10.164 10.219 1 97.75 184 THR A C 1
ATOM 1467 O O . THR A 1 184 ? -2.916 9.859 11.008 1 97.75 184 THR A O 1
ATOM 1470 N N . ALA A 1 185 ? -5.113 10.117 10.523 1 98.56 185 ALA A N 1
ATOM 1471 C CA . ALA A 1 185 ? -5.531 9.625 11.836 1 98.56 185 ALA A CA 1
ATOM 1472 C C . ALA A 1 185 ? -5.137 8.164 12.031 1 98.56 185 ALA A C 1
ATOM 1474 O O . ALA A 1 185 ? -4.75 7.758 13.125 1 98.56 185 ALA A O 1
ATOM 1475 N N . GLY A 1 186 ? -5.301 7.457 10.992 1 98.12 186 GLY A N 1
ATOM 1476 C CA . GLY A 1 186 ? -4.891 6.062 11.047 1 98.12 186 GLY A CA 1
ATOM 1477 C C . GLY A 1 186 ? -3.416 5.887 11.359 1 98.12 186 GLY A C 1
ATOM 1478 O O . GLY A 1 186 ? -3.035 4.961 12.078 1 98.12 186 GLY A O 1
ATOM 1479 N N . ILE A 1 187 ? -2.57 6.738 10.859 1 97.81 187 ILE A N 1
ATOM 1480 C CA . ILE A 1 187 ? -1.138 6.695 11.133 1 97.81 187 ILE A CA 1
ATOM 1481 C C . ILE A 1 187 ? -0.876 7.078 12.586 1 97.81 187 ILE A C 1
ATOM 1483 O O . ILE A 1 187 ? 0.011 6.516 13.234 1 97.81 187 ILE A O 1
ATOM 1487 N N . VAL A 1 188 ? -1.653 7.977 13.086 1 98.81 188 VAL A N 1
ATOM 1488 C CA . VAL A 1 188 ? -1.496 8.398 14.477 1 98.81 188 VAL A CA 1
ATOM 1489 C C . VAL A 1 188 ? -1.797 7.227 15.406 1 98.81 188 VAL A C 1
ATOM 1491 O O . VAL A 1 188 ? -0.999 6.906 16.297 1 98.81 188 VAL A O 1
ATOM 1494 N N . GLY A 1 189 ? -2.973 6.609 15.164 1 98.56 189 GLY A N 1
ATOM 1495 C CA . GLY A 1 189 ? -3.396 5.742 16.25 1 98.56 189 GLY A CA 1
ATOM 1496 C C . GLY A 1 189 ? -4.223 4.559 15.789 1 98.56 189 GLY A C 1
ATOM 1497 O O . GLY A 1 189 ? -4.98 3.979 16.562 1 98.56 189 GLY A O 1
ATOM 1498 N N . GLY A 1 190 ? -4.242 4.188 14.57 1 97.75 190 GLY A N 1
ATOM 1499 C CA . GLY A 1 190 ? -4.938 2.992 14.117 1 97.75 190 GLY A CA 1
ATOM 1500 C C . GLY A 1 190 ? -4.43 1.722 14.773 1 97.75 190 GLY A C 1
ATOM 1501 O O . GLY A 1 190 ? -3.266 1.646 15.172 1 97.75 190 GLY A O 1
ATOM 1502 N N . LYS A 1 191 ? -5.32 0.754 14.859 1 94.5 191 LYS A N 1
ATOM 1503 C CA . LYS A 1 191 ? -4.938 -0.517 15.469 1 94.5 191 LYS A CA 1
ATOM 1504 C C . LYS A 1 191 ? -3.834 -1.199 14.664 1 94.5 191 LYS A C 1
ATOM 1506 O O . LYS A 1 191 ? -2.916 -1.787 15.242 1 94.5 191 LYS A O 1
ATOM 1511 N N . THR A 1 192 ? -3.9 -1.071 13.383 1 87.94 192 THR A N 1
ATOM 1512 C CA . THR A 1 192 ? -2.938 -1.728 12.5 1 87.94 192 THR A CA 1
ATOM 1513 C C . THR A 1 192 ? -1.83 -0.76 12.094 1 87.94 192 THR A C 1
ATOM 1515 O O . THR A 1 192 ? -0.646 -1.102 12.156 1 87.94 192 THR A O 1
ATOM 1518 N N . TYR A 1 193 ? -2.191 0.448 11.75 1 92.81 193 TYR A N 1
ATOM 1519 C CA . TYR A 1 193 ? -1.283 1.376 11.086 1 92.81 193 TYR A CA 1
ATOM 1520 C C . TYR A 1 193 ? -0.743 2.408 12.062 1 92.81 193 TYR A C 1
ATOM 1522 O O . TYR A 1 193 ? 0.216 3.121 11.758 1 92.81 193 TYR A O 1
ATOM 1530 N N . GLY A 1 194 ? -1.25 2.471 13.25 1 98 194 GLY A N 1
ATOM 1531 C CA . GLY A 1 194 ? -1.01 3.6 14.133 1 98 194 GLY A CA 1
ATOM 1532 C C . GLY A 1 194 ? 0.237 3.438 14.984 1 98 194 GLY A C 1
ATOM 1533 O O . GLY A 1 194 ? 0.601 2.32 15.359 1 98 194 GLY A O 1
ATOM 1534 N N . VAL A 1 195 ? 0.822 4.566 15.289 1 98.5 195 VAL A N 1
ATOM 1535 C CA . VAL A 1 195 ? 1.961 4.656 16.188 1 98.5 195 VAL A CA 1
ATOM 1536 C C . VAL A 1 195 ? 1.486 4.488 17.641 1 98.5 195 VAL A C 1
ATOM 1538 O O . VAL A 1 195 ? 2.008 3.652 18.375 1 98.5 195 VAL A O 1
ATOM 1541 N N . ALA A 1 196 ? 0.515 5.25 18.062 1 98.75 196 ALA A N 1
ATOM 1542 C CA . ALA A 1 196 ? -0.049 5.262 19.422 1 98.75 196 ALA A CA 1
ATOM 1543 C C . ALA A 1 196 ? -1.401 4.555 19.453 1 98.75 196 ALA A C 1
ATOM 1545 O O . ALA A 1 196 ? -2.449 5.207 19.422 1 98.75 196 ALA A O 1
ATOM 1546 N N . LYS A 1 197 ? -1.431 3.314 19.656 1 97.5 197 LYS A N 1
ATOM 1547 C CA . LYS A 1 197 ? -2.559 2.445 19.328 1 97.5 197 LYS A CA 1
ATOM 1548 C C . LYS A 1 197 ? -3.688 2.607 20.344 1 97.5 197 LYS A C 1
ATOM 1550 O O . LYS A 1 197 ? -4.816 2.172 20.094 1 97.5 197 LYS A O 1
ATOM 1555 N N . MET A 1 198 ? -3.414 3.361 21.469 1 98.38 198 MET A N 1
ATOM 1556 C CA . MET A 1 198 ? -4.465 3.529 22.469 1 98.38 198 MET A CA 1
ATOM 1557 C C . MET A 1 198 ? -4.785 5.008 22.688 1 98.38 198 MET A C 1
ATOM 1559 O O . MET A 1 198 ? -5.543 5.359 23.594 1 98.38 198 MET A O 1
ATOM 1563 N N . ALA A 1 199 ? -4.219 5.867 21.891 1 98.81 199 ALA A N 1
ATOM 1564 C CA . ALA A 1 199 ? -4.52 7.289 22 1 98.81 199 ALA A CA 1
ATOM 1565 C C . ALA A 1 199 ? -5.957 7.582 21.578 1 98.81 199 ALA A C 1
ATOM 1567 O O . ALA A 1 199 ? -6.5 6.895 20.703 1 98.81 199 ALA A O 1
ATOM 1568 N N . ALA A 1 200 ? -6.547 8.555 22.234 1 98.88 200 ALA A N 1
ATOM 1569 C CA . ALA A 1 200 ? -7.801 9.109 21.719 1 98.88 200 ALA A CA 1
ATOM 1570 C C . ALA A 1 200 ? -7.547 10.039 20.531 1 98.88 200 ALA A C 1
ATOM 1572 O O . ALA A 1 200 ? -6.586 10.812 20.547 1 98.88 200 ALA A O 1
ATOM 1573 N N . ILE A 1 201 ? -8.375 9.898 19.531 1 98.75 201 ILE A N 1
ATOM 1574 C CA . ILE A 1 201 ? -8.195 10.688 18.312 1 98.75 201 ILE A CA 1
ATOM 1575 C C . ILE A 1 201 ? -9.438 11.531 18.047 1 98.75 201 ILE A C 1
ATOM 1577 O O . ILE A 1 201 ? -10.555 11 18 1 98.75 201 ILE A O 1
ATOM 1581 N N . HIS A 1 202 ? -9.258 12.812 17.875 1 98.69 202 HIS A N 1
ATOM 1582 C CA . HIS A 1 202 ? -10.344 13.766 17.703 1 98.69 202 HIS A CA 1
ATOM 1583 C C . HIS A 1 202 ? -10.234 14.492 16.359 1 98.69 202 HIS A C 1
ATOM 1585 O O . HIS A 1 202 ? -9.211 15.133 16.078 1 98.69 202 HIS A O 1
ATOM 1591 N N . ALA A 1 203 ? -11.305 14.438 15.625 1 98.38 203 ALA A N 1
ATOM 1592 C CA . ALA A 1 203 ? -11.32 15.125 14.336 1 98.38 203 ALA A CA 1
ATOM 1593 C C . ALA A 1 203 ? -11.656 16.609 14.508 1 98.38 203 ALA A C 1
ATOM 1595 O O . ALA A 1 203 ? -12.672 16.953 15.109 1 98.38 203 ALA A O 1
ATOM 1596 N N . VAL A 1 204 ? -10.789 17.391 14.055 1 98.31 204 VAL A N 1
ATOM 1597 C CA . VAL A 1 204 ? -11.008 18.828 13.875 1 98.31 204 VAL A CA 1
ATOM 1598 C C . VAL A 1 204 ? -10.984 19.172 12.391 1 98.31 204 VAL A C 1
ATOM 1600 O O . VAL A 1 204 ? -9.922 19.422 11.82 1 98.31 204 VAL A O 1
ATOM 1603 N N . ARG A 1 205 ? -12.156 19.234 11.812 1 97.88 205 ARG A N 1
ATOM 1604 C CA . ARG A 1 205 ? -12.234 19.391 10.359 1 97.88 205 ARG A CA 1
ATOM 1605 C C . ARG A 1 205 ? -12.086 20.844 9.961 1 97.88 205 ARG A C 1
ATOM 1607 O O . ARG A 1 205 ? -12.922 21.688 10.312 1 97.88 205 ARG A O 1
ATOM 1614 N N . VAL A 1 206 ? -11.016 21.094 9.195 1 97.56 206 VAL A N 1
ATOM 1615 C CA . VAL A 1 206 ? -10.711 22.453 8.758 1 97.56 206 VAL A CA 1
ATOM 1616 C C . VAL A 1 206 ? -10.469 22.469 7.25 1 97.56 206 VAL A C 1
ATOM 1618 O O . VAL A 1 206 ? -10.203 23.531 6.672 1 97.56 206 VAL A O 1
ATOM 1621 N N . LEU A 1 207 ? -10.477 21.328 6.617 1 94.69 207 LEU A N 1
ATOM 1622 C CA . LEU A 1 207 ? -10.398 21.172 5.168 1 94.69 207 LEU A CA 1
ATOM 1623 C C . LEU A 1 207 ? -11.68 20.547 4.625 1 94.69 207 LEU A C 1
ATOM 1625 O O . LEU A 1 207 ? -12.25 19.641 5.246 1 94.69 207 LEU A O 1
ATOM 1629 N N . ASP A 1 208 ? -12.023 20.969 3.49 1 91.88 208 ASP A N 1
ATOM 1630 C CA . ASP A 1 208 ? -13.297 20.516 2.93 1 91.88 208 ASP A CA 1
ATOM 1631 C C . ASP A 1 208 ? -13.109 19.25 2.096 1 91.88 208 ASP A C 1
ATOM 1633 O O . ASP A 1 208 ? -12.07 18.578 2.193 1 91.88 208 ASP A O 1
ATOM 1637 N N . CYS A 1 209 ? -14.156 18.859 1.359 1 87.5 209 CYS A N 1
ATOM 1638 C CA . CYS A 1 209 ? -14.172 17.594 0.632 1 87.5 209 CYS A CA 1
ATOM 1639 C C . CYS A 1 209 ? -13.227 17.641 -0.561 1 87.5 209 CYS A C 1
ATOM 1641 O O . CYS A 1 209 ? -12.898 16.594 -1.137 1 87.5 209 CYS A O 1
ATOM 1643 N N . GLU A 1 210 ? -12.742 18.812 -0.865 1 81.25 210 GLU A N 1
ATOM 1644 C CA . GLU A 1 210 ? -11.75 18.969 -1.923 1 81.25 210 GLU A CA 1
ATOM 1645 C C . GLU A 1 210 ? -10.344 19.109 -1.344 1 81.25 210 GLU A C 1
ATOM 1647 O O . GLU A 1 210 ? -9.375 19.25 -2.088 1 81.25 210 GLU A O 1
ATOM 1652 N N . GLY A 1 211 ? -10.242 19.047 -0 1 89.81 211 GLY A N 1
ATOM 1653 C CA . GLY A 1 211 ? -8.953 19.188 0.653 1 89.81 211 GLY A CA 1
ATOM 1654 C C . GLY A 1 211 ? -8.492 20.625 0.794 1 89.81 211 GLY A C 1
ATOM 1655 O O . GLY A 1 211 ? -7.301 20.891 0.923 1 89.81 211 GLY A O 1
ATOM 1656 N N . LEU A 1 212 ? -9.469 21.547 0.714 1 88.62 212 LEU A N 1
ATOM 1657 C CA . LEU A 1 212 ? -9.164 22.969 0.792 1 88.62 212 LEU A CA 1
ATOM 1658 C C . LEU A 1 212 ? -9.75 23.594 2.061 1 88.62 212 LEU A C 1
ATOM 1660 O O . LEU A 1 212 ? -10.812 23.172 2.52 1 88.62 212 LEU A O 1
ATOM 1664 N N . GLY A 1 213 ? -9.023 24.578 2.67 1 93.69 213 GLY A N 1
ATOM 1665 C CA . GLY A 1 213 ? -9.445 25.375 3.805 1 93.69 213 GLY A CA 1
ATOM 1666 C C . GLY A 1 213 ? -8.875 26.781 3.787 1 93.69 213 GLY A C 1
ATOM 1667 O O . GLY A 1 213 ? -8.492 27.297 2.73 1 93.69 213 GLY A O 1
ATOM 1668 N N . SER A 1 214 ? -9 27.438 4.883 1 91.75 214 SER A N 1
ATOM 1669 C CA . SER A 1 214 ? -8.461 28.781 5.043 1 91.75 214 SER A CA 1
ATOM 1670 C C . SER A 1 214 ? -7.652 28.906 6.328 1 91.75 214 SER A C 1
ATOM 1672 O O . SER A 1 214 ? -7.82 28.109 7.254 1 91.75 214 SER A O 1
ATOM 1674 N N . VAL A 1 215 ? -6.715 29.859 6.289 1 94.44 215 VAL A N 1
ATOM 1675 C CA . VAL A 1 215 ? -5.957 30.156 7.504 1 94.44 215 VAL A CA 1
ATOM 1676 C C . VAL A 1 215 ? -6.918 30.406 8.664 1 94.44 215 VAL A C 1
ATOM 1678 O O . VAL A 1 215 ? -6.723 29.891 9.766 1 94.44 215 VAL A O 1
ATOM 1681 N N . SER A 1 216 ? -7.996 31.188 8.398 1 93.62 216 SER A N 1
ATOM 1682 C CA . SER A 1 216 ? -8.969 31.469 9.445 1 93.62 216 SER A CA 1
ATOM 1683 C C . SER A 1 216 ? -9.656 30.203 9.93 1 93.62 216 SER A C 1
ATOM 1685 O O . SER A 1 216 ? -9.93 30.047 11.125 1 93.62 216 SER A O 1
ATOM 1687 N N . GLY A 1 217 ? -9.938 29.297 9.016 1 94.56 217 GLY A N 1
ATOM 1688 C CA . GLY A 1 217 ? -10.516 28.016 9.406 1 94.56 217 GLY A CA 1
ATOM 1689 C C . GLY A 1 217 ? -9.617 27.203 10.312 1 94.56 217 GLY A C 1
ATOM 1690 O O . GLY A 1 217 ? -10.078 26.609 11.289 1 94.56 217 GLY A O 1
ATOM 1691 N N . VAL A 1 218 ? -8.344 27.156 9.961 1 97.25 218 VAL A N 1
ATOM 1692 C CA . VAL A 1 218 ? -7.371 26.453 10.789 1 97.25 218 VAL A CA 1
ATOM 1693 C C . VAL A 1 218 ? -7.277 27.109 12.164 1 97.25 218 VAL A C 1
ATOM 1695 O O . VAL A 1 218 ? -7.25 26.438 13.188 1 97.25 218 VAL A O 1
ATOM 1698 N N . MET A 1 219 ? -7.246 28.453 12.195 1 96 219 MET A N 1
ATOM 1699 C CA . MET A 1 219 ? -7.18 29.188 13.453 1 96 219 MET A CA 1
ATOM 1700 C C . MET A 1 219 ? -8.414 28.922 14.305 1 96 219 MET A C 1
ATOM 1702 O O . MET A 1 219 ? -8.32 28.844 15.531 1 96 219 MET A O 1
ATOM 1706 N N . ALA A 1 220 ? -9.586 28.781 13.656 1 95.75 220 ALA A N 1
ATOM 1707 C CA . ALA A 1 220 ? -10.797 28.438 14.398 1 95.75 220 ALA A CA 1
ATOM 1708 C C . ALA A 1 220 ? -10.664 27.078 15.07 1 95.75 220 ALA A C 1
ATOM 1710 O O . ALA A 1 220 ? -11.102 26.906 16.203 1 95.75 220 ALA A O 1
ATOM 1711 N N . GLY A 1 221 ? -10.125 26.172 14.344 1 97.62 221 GLY A N 1
ATOM 1712 C CA . GLY A 1 221 ? -9.867 24.859 14.93 1 97.62 221 GLY A CA 1
ATOM 1713 C C . GLY A 1 221 ? -8.922 24.922 16.125 1 97.62 221 GLY A C 1
ATOM 1714 O O . GLY A 1 221 ? -9.195 24.328 17.156 1 97.62 221 GLY A O 1
ATOM 1715 N N . LEU A 1 222 ? -7.82 25.625 15.984 1 97.94 222 LEU A N 1
ATOM 1716 C CA . LEU A 1 222 ? -6.863 25.781 17.078 1 97.94 222 LEU A CA 1
ATOM 1717 C C . LEU A 1 222 ? -7.504 26.469 18.266 1 97.94 222 LEU A C 1
ATOM 1719 O O . LEU A 1 222 ? -7.215 26.125 19.422 1 97.94 222 LEU A O 1
ATOM 1723 N N . ASP A 1 223 ? -8.312 27.453 17.969 1 97 223 ASP A N 1
ATOM 1724 C CA . ASP A 1 223 ? -9.016 28.156 19.031 1 97 223 ASP A CA 1
ATOM 1725 C C . ASP A 1 223 ? -9.922 27.203 19.812 1 97 223 ASP A C 1
ATOM 1727 O O . ASP A 1 223 ? -9.969 27.266 21.047 1 97 223 ASP A O 1
ATOM 1731 N N . TRP A 1 224 ? -10.633 26.391 19.125 1 96.5 224 TRP A N 1
ATOM 1732 C CA . TRP A 1 224 ? -11.484 25.391 19.781 1 96.5 224 TRP A CA 1
ATOM 1733 C C . TRP A 1 224 ? -10.656 24.453 20.641 1 96.5 224 TRP A C 1
ATOM 1735 O O . TRP A 1 224 ? -11.031 24.156 21.781 1 96.5 224 TRP A O 1
ATOM 1745 N N . ILE A 1 225 ? -9.562 23.969 20.141 1 98.31 225 ILE A N 1
ATOM 1746 C CA . ILE A 1 225 ? -8.703 23.031 20.859 1 98.31 225 ILE A CA 1
ATOM 1747 C C . ILE A 1 225 ? -8.203 23.672 22.141 1 98.31 225 ILE A C 1
ATOM 1749 O O . ILE A 1 225 ? -8.266 23.062 23.219 1 98.31 225 ILE A O 1
ATOM 1753 N N . LYS A 1 226 ? -7.668 24.859 22.031 1 96.81 226 LYS A N 1
ATOM 1754 C CA . LYS A 1 226 ? -7.133 25.531 23.203 1 96.81 226 LYS A CA 1
ATOM 1755 C C . LYS A 1 226 ? -8.195 25.641 24.297 1 96.81 226 LYS A C 1
ATOM 1757 O O . LYS A 1 226 ? -7.887 25.516 25.484 1 96.81 226 LYS A O 1
ATOM 1762 N N . ARG A 1 227 ? -9.414 25.859 23.906 1 95.94 227 ARG A N 1
ATOM 1763 C CA . ARG A 1 227 ? -10.508 26.078 24.859 1 95.94 227 ARG A CA 1
ATOM 1764 C C . ARG A 1 227 ? -11.008 24.75 25.422 1 95.94 227 ARG A C 1
ATOM 1766 O O . ARG A 1 227 ? -11.367 24.672 26.594 1 95.94 227 ARG A O 1
ATOM 1773 N N . ASN A 1 228 ? -11.031 23.703 24.594 1 97.62 228 ASN A N 1
ATOM 1774 C CA . ASN A 1 228 ? -11.883 22.562 24.938 1 97.62 228 ASN A CA 1
ATOM 1775 C C . ASN A 1 228 ? -11.062 21.281 25.109 1 97.62 228 ASN A C 1
ATOM 1777 O O . ASN A 1 228 ? -11.562 20.297 25.656 1 97.62 228 ASN A O 1
ATOM 1781 N N . ALA A 1 229 ? -9.836 21.297 24.656 1 97.44 229 ALA A N 1
ATOM 1782 C CA . ALA A 1 229 ? -9.102 20.047 24.516 1 97.44 229 ALA A CA 1
ATOM 1783 C C . ALA A 1 229 ? -8.906 19.375 25.875 1 97.44 229 ALA A C 1
ATOM 1785 O O . ALA A 1 229 ? -8.625 20.047 26.875 1 97.44 229 ALA A O 1
ATOM 1786 N N . ALA A 1 230 ? -9.117 18.062 25.938 1 97.94 230 ALA A N 1
ATOM 1787 C CA . ALA A 1 230 ? -8.633 17.25 27.062 1 97.94 230 ALA A CA 1
ATOM 1788 C C . ALA A 1 230 ? -7.113 17.125 27.031 1 97.94 230 ALA A C 1
ATOM 1790 O O . ALA A 1 230 ? -6.512 17.047 25.969 1 97.94 230 ALA A O 1
ATOM 1791 N N . ARG A 1 231 ? -6.559 17.188 28.234 1 97.12 231 ARG A N 1
ATOM 1792 C CA . ARG A 1 231 ? -5.105 17.109 28.328 1 97.12 231 ARG A CA 1
ATOM 1793 C C . ARG A 1 231 ? -4.656 15.742 28.828 1 97.12 231 ARG A C 1
ATOM 1795 O O . ARG A 1 231 ? -5.387 15.07 29.547 1 97.12 231 ARG A O 1
ATOM 1802 N N . PRO A 1 232 ? -3.375 15.258 28.484 1 98.5 232 PRO A N 1
ATOM 1803 C CA . PRO A 1 232 ? -2.426 15.914 27.594 1 98.5 232 PRO A CA 1
ATOM 1804 C C . PRO A 1 232 ? -2.881 15.891 26.141 1 98.5 232 PRO A C 1
ATOM 1806 O O . PRO A 1 232 ? -3.508 14.922 25.688 1 98.5 232 PRO A O 1
ATOM 1809 N N . ALA A 1 233 ? -2.613 16.969 25.391 1 98.81 233 ALA A N 1
ATOM 1810 C CA . ALA A 1 233 ? -3.174 17.172 24.062 1 98.81 233 ALA A CA 1
ATOM 1811 C C . ALA A 1 233 ? -2.072 17.406 23.031 1 98.81 233 ALA A C 1
ATOM 1813 O O . ALA A 1 233 ? -1.056 18.031 23.328 1 98.81 233 ALA A O 1
ATOM 1814 N N . ILE A 1 234 ? -2.285 16.859 21.859 1 98.94 234 ILE A N 1
ATOM 1815 C CA . ILE A 1 234 ? -1.465 17.062 20.672 1 98.94 234 ILE A CA 1
ATOM 1816 C C . ILE A 1 234 ? -2.346 17.531 19.516 1 98.94 234 ILE A C 1
ATOM 1818 O O . ILE A 1 234 ? -3.432 16.984 19.297 1 98.94 234 ILE A O 1
ATOM 1822 N N . ALA A 1 235 ? -1.964 18.578 18.859 1 98.94 235 ALA A N 1
ATOM 1823 C CA . ALA A 1 235 ? -2.578 18.984 17.594 1 98.94 235 ALA A CA 1
ATOM 1824 C C . ALA A 1 235 ? -1.706 18.594 16.406 1 98.94 235 ALA A C 1
ATOM 1826 O O . ALA A 1 235 ? -0.526 18.953 16.344 1 98.94 235 ALA A O 1
ATOM 1827 N N . SER A 1 236 ? -2.23 17.844 15.523 1 98.88 236 SER A N 1
ATOM 1828 C CA . SER A 1 236 ? -1.522 17.375 14.328 1 98.88 236 SER A CA 1
ATOM 1829 C C . SER A 1 236 ? -2.078 18.047 13.07 1 98.88 236 SER A C 1
ATOM 1831 O O . SER A 1 236 ? -3.273 17.938 12.781 1 98.88 236 SER A O 1
ATOM 1833 N N . MET A 1 237 ? -1.166 18.688 12.289 1 98.19 237 MET A N 1
ATOM 1834 C CA . MET A 1 237 ? -1.594 19.406 11.094 1 98.19 237 MET A CA 1
ATOM 1835 C C . MET A 1 237 ? -0.792 18.953 9.875 1 98.19 237 MET A C 1
ATOM 1837 O O . MET A 1 237 ? 0.356 19.375 9.695 1 98.19 237 MET A O 1
ATOM 1841 N N . SER A 1 238 ? -1.457 18.219 9.055 1 96.69 238 SER A N 1
ATOM 1842 C CA . SER A 1 238 ? -0.869 17.797 7.789 1 96.69 238 SER A CA 1
ATOM 1843 C C . SER A 1 238 ? -1.394 18.641 6.633 1 96.69 238 SER A C 1
ATOM 1845 O O . SER A 1 238 ? -1.965 18.125 5.676 1 96.69 238 SER A O 1
ATOM 1847 N N . LEU A 1 239 ? -1.211 19.891 6.727 1 94.12 239 LEU A N 1
ATOM 1848 C CA . LEU A 1 239 ? -1.688 20.844 5.73 1 94.12 239 LEU A CA 1
ATOM 1849 C C . LEU A 1 239 ? -0.611 21.875 5.406 1 94.12 239 LEU A C 1
ATOM 1851 O O . LEU A 1 239 ? 0.402 21.953 6.105 1 94.12 239 LEU A O 1
ATOM 1855 N N . GLY A 1 240 ? -0.75 22.531 4.227 1 92.62 240 GLY A N 1
ATOM 1856 C CA . GLY A 1 240 ? 0.219 23.5 3.762 1 92.62 240 GLY A CA 1
ATOM 1857 C C . GLY A 1 240 ? -0.421 24.719 3.109 1 92.62 240 GLY A C 1
ATOM 1858 O O . GLY A 1 240 ? -1.604 24.688 2.764 1 92.62 240 GLY A O 1
ATOM 1859 N N . GLY A 1 241 ? 0.329 25.734 3.037 1 89.69 241 GLY A N 1
ATOM 1860 C CA . GLY A 1 241 ? -0.041 27 2.424 1 89.69 241 GLY A CA 1
ATOM 1861 C C . GLY A 1 241 ? 1.108 27.984 2.354 1 89.69 241 GLY A C 1
ATOM 1862 O O . GLY A 1 241 ? 2.242 27.656 2.703 1 89.69 241 GLY A O 1
ATOM 1863 N N . ASN A 1 242 ? 0.757 29.172 1.79 1 88.69 242 ASN A N 1
ATOM 1864 C CA . ASN A 1 242 ? 1.754 30.25 1.77 1 88.69 242 ASN A CA 1
ATOM 1865 C C . ASN A 1 242 ? 2.053 30.766 3.174 1 88.69 242 ASN A C 1
ATOM 1867 O O . ASN A 1 242 ? 1.331 30.438 4.121 1 88.69 242 ASN A O 1
ATOM 1871 N N . PHE A 1 243 ? 3.119 31.484 3.262 1 91.25 243 PHE A N 1
ATOM 1872 C CA . PHE A 1 243 ? 3.49 32.062 4.547 1 91.25 243 PHE A CA 1
ATOM 1873 C C . PHE A 1 243 ? 2.326 32.844 5.145 1 91.25 243 PHE A C 1
ATOM 1875 O O . PHE A 1 243 ? 1.7 33.656 4.461 1 91.25 243 PHE A O 1
ATOM 1882 N N . SER A 1 244 ? 2.023 32.562 6.402 1 92.75 244 SER A N 1
ATOM 1883 C CA . SER A 1 244 ? 0.989 33.281 7.156 1 92.75 244 SER A CA 1
ATOM 1884 C C . SER A 1 244 ? 1.461 33.594 8.57 1 92.75 244 SER A C 1
ATOM 1886 O O . SER A 1 244 ? 1.679 32.688 9.383 1 92.75 244 SER A O 1
ATOM 1888 N N . LEU A 1 245 ? 1.591 34.844 8.867 1 91.94 245 LEU A N 1
ATOM 1889 C CA . LEU A 1 245 ? 1.961 35.281 10.203 1 91.94 245 LEU A CA 1
ATOM 1890 C C . LEU A 1 245 ? 0.876 34.938 11.211 1 91.94 245 LEU A C 1
ATOM 1892 O O . LEU A 1 245 ? 1.179 34.562 12.352 1 91.94 245 LEU A O 1
ATOM 1896 N N . SER A 1 246 ? -0.393 35.094 10.805 1 93 246 SER A N 1
ATOM 1897 C CA . SER A 1 246 ? -1.53 34.781 11.656 1 93 246 SER A CA 1
ATOM 1898 C C . SER A 1 246 ? -1.469 33.312 12.133 1 93 246 SER A C 1
ATOM 1900 O O . SER A 1 246 ? -1.675 33.031 13.32 1 93 246 SER A O 1
ATOM 1902 N N . LEU A 1 247 ? -1.171 32.469 11.195 1 94.75 247 LEU A N 1
ATOM 1903 C CA . LEU A 1 247 ? -1.131 31.047 11.531 1 94.75 247 LEU A CA 1
ATOM 1904 C C . LEU A 1 247 ? 0.056 30.734 12.438 1 94.75 247 LEU A C 1
ATOM 1906 O O . LEU A 1 247 ? -0.069 29.969 13.391 1 94.75 247 LEU A O 1
ATOM 1910 N N . SER A 1 248 ? 1.182 31.344 12.172 1 94 248 SER A N 1
ATOM 1911 C CA . SER A 1 248 ? 2.359 31.156 13.016 1 94 248 SER A CA 1
ATOM 1912 C C . SER A 1 248 ? 2.094 31.609 14.445 1 94 248 SER A C 1
ATOM 1914 O O . SER A 1 248 ? 2.48 30.922 15.398 1 94 248 SER A O 1
ATOM 1916 N N . GLU A 1 249 ? 1.465 32.719 14.617 1 93.62 249 GLU A N 1
ATOM 1917 C CA . GLU A 1 249 ? 1.147 33.219 15.945 1 93.62 249 GLU A CA 1
ATOM 1918 C C . GLU A 1 249 ? 0.163 32.312 16.672 1 93.62 249 GLU A C 1
ATOM 1920 O O . GLU A 1 249 ? 0.288 32.094 17.875 1 93.62 249 GLU A O 1
ATOM 1925 N N . ALA A 1 250 ? -0.856 31.891 15.922 1 95.12 250 ALA A N 1
ATOM 1926 C CA . ALA A 1 250 ? -1.838 31 16.516 1 95.12 250 ALA A CA 1
ATOM 1927 C C . ALA A 1 250 ? -1.174 29.719 17.016 1 95.12 250 ALA A C 1
ATOM 1929 O O . ALA A 1 250 ? -1.494 29.219 18.094 1 95.12 250 ALA A O 1
ATOM 1930 N N . ILE A 1 251 ? -0.268 29.172 16.25 1 97.44 251 ILE A N 1
ATOM 1931 C CA . ILE A 1 251 ? 0.435 27.953 16.609 1 97.44 251 ILE A CA 1
ATOM 1932 C C . ILE A 1 251 ? 1.328 28.203 17.828 1 97.44 251 ILE A C 1
ATOM 1934 O O . ILE A 1 251 ? 1.358 27.406 18.766 1 97.44 251 ILE A O 1
ATOM 1938 N N . TRP A 1 252 ? 2.047 29.328 17.828 1 96.06 252 TRP A N 1
ATOM 1939 C CA . TRP A 1 252 ? 2.891 29.688 18.969 1 96.06 252 TRP A CA 1
ATOM 1940 C C . TRP A 1 252 ? 2.078 29.734 20.25 1 96.06 252 TRP A C 1
ATOM 1942 O O . TRP A 1 252 ? 2.494 29.188 21.281 1 96.06 252 TRP A O 1
ATOM 1952 N N . ARG A 1 253 ? 0.954 30.344 20.219 1 95.19 253 ARG A N 1
ATOM 1953 C CA . ARG A 1 253 ? 0.111 30.469 21.406 1 95.19 253 ARG A CA 1
ATOM 1954 C C . ARG A 1 253 ? -0.455 29.125 21.828 1 95.19 253 ARG A C 1
ATOM 1956 O O . ARG A 1 253 ? -0.626 28.859 23.016 1 95.19 253 ARG A O 1
ATOM 1963 N N . THR A 1 254 ? -0.803 28.328 20.844 1 97.5 254 THR A N 1
ATOM 1964 C CA . THR A 1 254 ? -1.288 26.984 21.141 1 97.5 254 THR A CA 1
ATOM 1965 C C . THR A 1 254 ? -0.223 26.172 21.875 1 97.5 254 THR A C 1
ATOM 1967 O O . THR A 1 254 ? -0.495 25.594 22.922 1 97.5 254 THR A O 1
ATOM 1970 N N . VAL A 1 255 ? 0.998 26.188 21.391 1 98.38 255 VAL A N 1
ATOM 1971 C CA . VAL A 1 255 ? 2.094 25.469 22.031 1 98.38 255 VAL A CA 1
ATOM 1972 C C . VAL A 1 255 ? 2.354 26.047 23.422 1 98.38 255 VAL A C 1
ATOM 1974 O O . VAL A 1 255 ? 2.559 25.297 24.375 1 98.38 255 VAL A O 1
ATOM 1977 N N . SER A 1 256 ? 2.287 27.312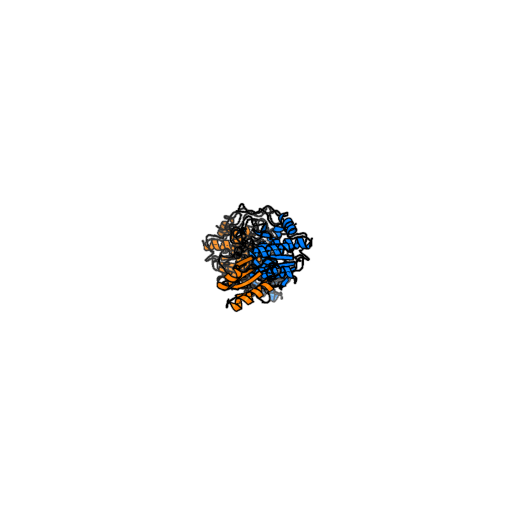 23.547 1 96.44 256 SER A N 1
ATOM 1978 C CA . SER A 1 256 ? 2.545 27.984 24.828 1 96.44 256 SER A CA 1
ATOM 1979 C C . SER A 1 256 ? 1.476 27.641 25.859 1 96.44 256 SER A C 1
ATOM 1981 O O . SER A 1 256 ? 1.69 27.812 27.062 1 96.44 256 SER A O 1
ATOM 1983 N N . SER A 1 257 ? 0.349 27.203 25.375 1 96.69 257 SER A N 1
ATOM 1984 C CA . SER A 1 257 ? -0.735 26.844 26.281 1 96.69 257 SER A CA 1
ATOM 1985 C C . SER A 1 257 ? -0.602 25.391 26.734 1 96.69 257 SER A C 1
ATOM 1987 O O . SER A 1 257 ? -1.461 24.891 27.469 1 96.69 257 SER A O 1
ATOM 1989 N N . GLY A 1 258 ? 0.404 24.688 26.297 1 98.19 258 GLY A N 1
ATOM 1990 C CA . GLY A 1 258 ? 0.668 23.344 26.797 1 98.19 258 GLY A CA 1
ATOM 1991 C C . GLY A 1 258 ? 0.26 22.266 25.828 1 98.19 258 GLY A C 1
ATOM 1992 O O . GLY A 1 258 ? 0.218 21.078 26.188 1 98.19 258 GLY A O 1
ATOM 1993 N N . ILE A 1 259 ? -0.055 22.609 24.594 1 98.69 259 ILE A N 1
ATOM 1994 C CA . ILE A 1 259 ? -0.478 21.641 23.594 1 98.69 259 ILE A CA 1
ATOM 1995 C C . ILE A 1 259 ? 0.646 21.438 22.578 1 98.69 259 ILE A C 1
ATOM 1997 O O . ILE A 1 259 ? 1.151 22.391 21.984 1 98.69 259 ILE A O 1
ATOM 2001 N N . VAL A 1 260 ? 1.108 20.203 22.406 1 98.88 260 VAL A N 1
ATOM 2002 C CA . VAL A 1 260 ? 2.107 19.891 21.391 1 98.88 260 VAL A CA 1
ATOM 2003 C C . VAL A 1 260 ? 1.496 20.047 20 1 98.88 260 VAL A C 1
ATOM 2005 O O . VAL A 1 260 ? 0.353 19.656 19.781 1 98.88 260 VAL A O 1
ATOM 2008 N N . VAL A 1 261 ? 2.215 20.703 19.109 1 98.88 261 VAL A N 1
ATOM 2009 C CA . VAL A 1 261 ? 1.751 20.875 17.734 1 98.88 261 VAL A CA 1
ATOM 2010 C C . VAL A 1 261 ? 2.764 20.266 16.766 1 98.88 261 VAL A C 1
ATOM 2012 O O . VAL A 1 261 ? 3.957 20.562 16.828 1 98.88 261 VAL A O 1
ATOM 2015 N N . THR A 1 262 ? 2.318 19.344 15.938 1 98.88 262 THR A N 1
ATOM 2016 C CA . THR A 1 262 ? 3.115 18.812 14.844 1 98.88 262 THR A CA 1
ATOM 2017 C C . THR A 1 262 ? 2.596 19.312 13.5 1 98.88 262 THR A C 1
ATOM 2019 O O . THR A 1 262 ? 1.385 19.438 13.297 1 98.88 262 THR A O 1
ATOM 2022 N N . VAL A 1 263 ? 3.498 19.672 12.586 1 98.69 263 VAL A N 1
ATOM 2023 C CA . VAL A 1 263 ? 3.121 20.203 11.281 1 98.69 263 VAL A CA 1
ATOM 2024 C C . VAL A 1 263 ? 3.961 19.531 10.188 1 98.69 263 VAL A C 1
ATOM 2026 O O . VAL A 1 263 ? 5.109 19.141 10.43 1 98.69 263 VAL A O 1
ATOM 2029 N N . ALA A 1 264 ? 3.355 19.375 9.039 1 97.75 264 ALA A N 1
ATOM 2030 C CA . ALA A 1 264 ? 4.074 18.859 7.875 1 97.75 264 ALA A CA 1
ATOM 2031 C C . ALA A 1 264 ? 4.949 19.938 7.246 1 97.75 264 ALA A C 1
ATOM 2033 O O . ALA A 1 264 ? 4.562 21.109 7.199 1 97.75 264 ALA A O 1
ATOM 2034 N N . ALA A 1 265 ? 6.043 19.516 6.66 1 96.62 265 ALA A N 1
ATOM 2035 C CA . ALA A 1 265 ? 7.008 20.453 6.109 1 96.62 265 ALA A CA 1
ATOM 2036 C C . ALA A 1 265 ? 6.535 21 4.766 1 96.62 265 ALA A C 1
ATOM 2038 O O . ALA A 1 265 ? 6.891 22.125 4.383 1 96.62 265 ALA A O 1
ATOM 2039 N N . GLY A 1 266 ? 5.797 20.203 4.059 1 94.44 266 GLY A N 1
ATOM 2040 C CA . GLY A 1 266 ? 5.367 20.578 2.723 1 94.44 266 GLY A CA 1
ATOM 2041 C C . GLY A 1 266 ? 5.887 19.656 1.643 1 94.44 266 GLY A C 1
ATOM 2042 O O . GLY A 1 266 ? 6.863 18.922 1.854 1 94.44 266 GLY A O 1
ATOM 2043 N N . ASN A 1 267 ? 5.227 19.719 0.492 1 89.25 267 ASN A N 1
ATOM 2044 C CA . ASN A 1 267 ? 5.527 18.781 -0.58 1 89.25 267 ASN A CA 1
ATOM 2045 C C . ASN A 1 267 ? 5.938 19.5 -1.861 1 89.25 267 ASN A C 1
ATOM 2047 O O . ASN A 1 267 ? 5.66 19.031 -2.963 1 89.25 267 ASN A O 1
ATOM 2051 N N . GLU A 1 268 ? 6.516 20.578 -1.734 1 86 268 GLU A N 1
ATOM 2052 C CA . GLU A 1 268 ? 6.863 21.375 -2.914 1 86 268 GLU A CA 1
ATOM 2053 C C . GLU A 1 268 ? 8.367 21.328 -3.176 1 86 268 GLU A C 1
ATOM 2055 O O . GLU A 1 268 ? 8.867 22.047 -4.047 1 86 268 GLU A O 1
ATOM 2060 N N . HIS A 1 269 ? 9.039 20.547 -2.428 1 87.56 269 HIS A N 1
ATOM 2061 C CA . HIS A 1 269 ? 10.492 20.453 -2.525 1 87.56 269 HIS A CA 1
ATOM 2062 C C . HIS A 1 269 ? 11.133 21.844 -2.463 1 87.56 269 HIS A C 1
ATOM 2064 O O . HIS A 1 269 ? 11.961 22.188 -3.312 1 87.56 269 HIS A O 1
ATOM 2070 N N . THR A 1 270 ? 10.734 22.625 -1.545 1 91.25 270 THR A N 1
ATOM 2071 C CA . THR A 1 270 ? 11.273 23.953 -1.311 1 91.25 270 THR A CA 1
ATOM 2072 C C . THR A 1 270 ? 11.688 24.125 0.149 1 91.25 270 THR A C 1
ATOM 2074 O O . THR A 1 270 ? 11.656 23.156 0.922 1 91.25 270 THR A O 1
ATOM 2077 N N . ASP A 1 271 ? 12.164 25.297 0.449 1 95 271 ASP A N 1
ATOM 2078 C CA . ASP A 1 271 ? 12.539 25.609 1.823 1 95 271 ASP A CA 1
ATOM 2079 C C . ASP A 1 271 ? 11.305 25.688 2.721 1 95 271 ASP A C 1
ATOM 2081 O O . ASP A 1 271 ? 10.445 26.547 2.529 1 95 271 ASP A O 1
ATOM 2085 N N . ALA A 1 272 ? 11.297 24.812 3.713 1 95.88 272 ALA A N 1
ATOM 2086 C CA . ALA A 1 272 ? 10.141 24.719 4.602 1 95.88 272 ALA A CA 1
ATOM 2087 C C . ALA A 1 272 ? 9.898 26.047 5.328 1 95.88 272 ALA A C 1
ATOM 2089 O O . ALA A 1 272 ? 8.781 26.328 5.773 1 95.88 272 ALA A O 1
ATOM 2090 N N . CYS A 1 273 ? 10.906 26.938 5.41 1 96 273 CYS A N 1
ATOM 2091 C CA . CYS A 1 273 ? 10.789 28.203 6.137 1 96 273 CYS A CA 1
ATOM 2092 C C . CYS A 1 273 ? 9.898 29.188 5.383 1 96 273 CYS A C 1
ATOM 2094 O O . CYS A 1 273 ? 9.445 30.172 5.949 1 96 273 CYS A O 1
ATOM 2096 N N . THR A 1 274 ? 9.57 28.844 4.133 1 92.75 274 THR A N 1
ATOM 2097 C CA . THR A 1 274 ? 8.844 29.797 3.299 1 92.75 274 THR A CA 1
ATOM 2098 C C . THR A 1 274 ? 7.355 29.469 3.273 1 92.75 274 THR A C 1
ATOM 2100 O O . THR A 1 274 ? 6.57 30.172 2.641 1 92.75 274 THR A O 1
ATOM 2103 N N . THR A 1 275 ? 6.98 28.391 3.961 1 93.19 275 THR A N 1
ATOM 2104 C CA . THR A 1 275 ? 5.586 27.969 3.926 1 93.19 275 THR A CA 1
ATOM 2105 C C . THR A 1 275 ? 5.027 27.828 5.34 1 93.19 275 THR A C 1
ATOM 2107 O O . THR A 1 275 ? 5.781 27.656 6.297 1 93.19 275 THR A O 1
ATOM 2110 N N . SER A 1 276 ? 3.744 28.062 5.48 1 93.12 276 SER A N 1
ATOM 2111 C CA . SER A 1 276 ? 3.021 27.797 6.719 1 93.12 276 SER A CA 1
ATOM 2112 C C . SER A 1 276 ? 2.127 26.562 6.582 1 93.12 276 SER A C 1
ATOM 2114 O O . SER A 1 276 ? 1.562 26.312 5.516 1 93.12 276 SER A O 1
ATOM 2116 N N . PRO A 1 277 ? 2.078 25.781 7.633 1 95.75 277 PRO A N 1
ATOM 2117 C CA . PRO A 1 277 ? 2.57 26.047 8.992 1 95.75 277 PRO A CA 1
ATOM 2118 C C . PRO A 1 277 ? 3.986 25.516 9.219 1 95.75 277 PRO A C 1
ATOM 2120 O O . PRO A 1 277 ? 4.484 25.562 10.344 1 95.75 277 PRO A O 1
ATOM 2123 N N . ALA A 1 278 ? 4.664 25.141 8.195 1 96.81 278 ALA A N 1
ATOM 2124 C CA . ALA A 1 278 ? 5.965 24.484 8.305 1 96.81 278 ALA A CA 1
ATOM 2125 C C . ALA A 1 278 ? 6.984 25.406 8.977 1 96.81 278 ALA A C 1
ATOM 2127 O O . ALA A 1 278 ? 7.902 24.938 9.648 1 96.81 278 ALA A O 1
ATOM 2128 N N . ASN A 1 279 ? 6.812 26.688 8.852 1 95.81 279 ASN A N 1
ATOM 2129 C CA . ASN A 1 279 ? 7.773 27.672 9.352 1 95.81 279 ASN A CA 1
ATOM 2130 C C . ASN A 1 279 ? 7.578 27.938 10.844 1 95.81 279 ASN A C 1
ATOM 2132 O O . ASN A 1 279 ? 8.312 28.719 11.438 1 95.81 279 ASN A O 1
ATOM 2136 N N . SER A 1 280 ? 6.598 27.312 11.414 1 93.56 280 SER A N 1
ATOM 2137 C CA . SER A 1 280 ? 6.297 27.578 12.82 1 93.56 280 SER A CA 1
ATOM 2138 C C . SER A 1 280 ? 7.352 26.969 13.734 1 93.56 280 SER A C 1
ATOM 2140 O O . SER A 1 280 ? 7.371 25.75 13.945 1 93.56 280 SER A O 1
ATOM 2142 N N . ARG A 1 281 ? 8.141 27.719 14.383 1 85.94 281 ARG A N 1
ATOM 2143 C CA . ARG A 1 281 ? 9.305 27.234 15.109 1 85.94 281 ARG A CA 1
ATOM 2144 C C . ARG A 1 281 ? 8.898 26.484 16.375 1 85.94 281 ARG A C 1
ATOM 2146 O O . ARG A 1 281 ? 9.609 25.578 16.812 1 85.94 281 ARG A O 1
ATOM 2153 N N . LYS A 1 282 ? 7.762 26.844 16.969 1 94.06 282 LYS A N 1
ATOM 2154 C CA . LYS A 1 282 ? 7.402 26.188 18.219 1 94.06 282 LYS A CA 1
ATOM 2155 C C . LYS A 1 282 ? 6.715 24.844 17.938 1 94.06 282 LYS A C 1
ATOM 2157 O O . LYS A 1 282 ? 6.633 24 18.828 1 94.06 282 LYS A O 1
ATOM 2162 N N . ALA A 1 283 ? 6.297 24.641 16.781 1 98.12 283 ALA A N 1
ATOM 2163 C CA . ALA A 1 283 ? 5.762 23.344 16.391 1 98.12 283 ALA A CA 1
ATOM 2164 C C . ALA A 1 283 ? 6.887 22.359 16.062 1 98.12 283 ALA A C 1
ATOM 2166 O O . ALA A 1 283 ? 8.055 22.75 16.016 1 98.12 283 ALA A O 1
ATOM 2167 N N . ILE A 1 284 ? 6.602 21.125 16.016 1 98.75 284 ILE A N 1
ATOM 2168 C CA . ILE A 1 284 ? 7.516 20.125 15.477 1 98.75 284 ILE A CA 1
ATOM 2169 C C . ILE A 1 284 ? 7.25 19.938 13.984 1 98.75 284 ILE A C 1
ATOM 2171 O O . ILE A 1 284 ? 6.234 19.359 13.594 1 98.75 284 ILE A O 1
ATOM 2175 N N . THR A 1 285 ? 8.141 20.422 13.18 1 98.69 285 THR A N 1
ATOM 2176 C CA . THR A 1 285 ? 8 20.359 11.727 1 98.69 285 THR A CA 1
ATOM 2177 C C . THR A 1 285 ? 8.641 19.094 11.172 1 98.69 285 THR A C 1
ATOM 2179 O O . THR A 1 285 ? 9.836 18.859 11.367 1 98.69 285 THR A O 1
ATOM 2182 N N . VAL A 1 286 ? 7.84 18.359 10.438 1 98.5 286 VAL A N 1
ATOM 2183 C CA . VAL A 1 286 ? 8.242 17 10.062 1 98.5 286 VAL A CA 1
ATOM 2184 C C . VAL A 1 286 ? 8.312 16.891 8.539 1 98.5 286 VAL A C 1
ATOM 2186 O O . VAL A 1 286 ? 7.355 17.219 7.84 1 98.5 286 VAL A O 1
ATOM 2189 N N . SER A 1 287 ? 9.398 16.422 7.988 1 97.31 287 SER A N 1
ATOM 2190 C CA . SER A 1 287 ? 9.547 16.094 6.574 1 97.31 287 SER A CA 1
ATOM 2191 C C . SER A 1 287 ? 9.562 14.594 6.352 1 97.31 287 SER A C 1
ATOM 2193 O O . SER A 1 287 ? 9.328 13.82 7.281 1 97.31 287 SER A O 1
ATOM 2195 N N . ALA A 1 288 ? 9.781 14.141 5.062 1 95.5 288 ALA A N 1
ATOM 2196 C CA . ALA A 1 288 ? 9.414 12.766 4.73 1 95.5 288 ALA A CA 1
ATOM 2197 C C . ALA A 1 288 ? 10.609 12.008 4.152 1 95.5 288 ALA A C 1
ATOM 2199 O O . ALA A 1 288 ? 11.367 12.562 3.352 1 95.5 288 ALA A O 1
ATOM 2200 N N . THR A 1 289 ? 10.711 10.727 4.59 1 93.12 289 THR A N 1
ATOM 2201 C CA . THR A 1 289 ? 11.664 9.797 3.992 1 93.12 289 THR A CA 1
ATOM 2202 C C . THR A 1 289 ? 10.945 8.586 3.406 1 93.12 289 THR A C 1
ATOM 2204 O O . THR A 1 289 ? 9.781 8.336 3.727 1 93.12 289 THR A O 1
ATOM 2207 N N . ASN A 1 290 ? 11.688 7.961 2.561 1 83.62 290 ASN A N 1
ATOM 2208 C CA . ASN A 1 290 ? 11.234 6.652 2.111 1 83.62 290 ASN A CA 1
ATOM 2209 C C . ASN A 1 290 ? 11.82 5.531 2.965 1 83.62 290 ASN A C 1
ATOM 2211 O O . ASN A 1 290 ? 12.438 5.789 4 1 83.62 290 ASN A O 1
ATOM 2215 N N . ILE A 1 291 ? 11.5 4.316 2.559 1 81.75 291 ILE A N 1
ATOM 2216 C CA . ILE A 1 291 ? 11.828 3.135 3.352 1 81.75 291 ILE A CA 1
ATOM 2217 C C . ILE A 1 291 ? 13.344 2.98 3.451 1 81.75 291 ILE A C 1
ATOM 2219 O O . ILE A 1 291 ? 13.844 2.281 4.332 1 81.75 291 ILE A O 1
ATOM 2223 N N . GLN A 1 292 ? 14.141 3.641 2.619 1 77.25 292 GLN A N 1
ATOM 2224 C CA . GLN A 1 292 ? 15.594 3.557 2.6 1 77.25 292 GLN A CA 1
ATOM 2225 C C . GLN A 1 292 ? 16.219 4.746 3.324 1 77.25 292 GLN A C 1
ATOM 2227 O O . GLN A 1 292 ? 17.422 5.008 3.174 1 77.25 292 GLN A O 1
ATOM 2232 N N . ASP A 1 293 ? 15.484 5.57 3.998 1 90 293 ASP A N 1
ATOM 2233 C CA . ASP A 1 293 ? 15.914 6.738 4.762 1 90 293 ASP A CA 1
ATOM 2234 C C . ASP A 1 293 ? 16.312 7.883 3.838 1 90 293 ASP A C 1
ATOM 2236 O O . ASP A 1 293 ? 17.047 8.789 4.242 1 90 293 ASP A O 1
ATOM 2240 N N . LYS A 1 294 ? 15.906 7.773 2.617 1 88.19 294 LYS A N 1
ATOM 2241 C CA . LYS A 1 294 ? 16.156 8.883 1.7 1 88.19 294 LYS A CA 1
ATOM 2242 C C . LYS A 1 294 ? 15.055 9.922 1.775 1 88.19 294 LYS A C 1
ATOM 2244 O O . LYS A 1 294 ? 13.867 9.578 1.829 1 88.19 294 LYS A O 1
ATOM 2249 N N . VAL A 1 295 ? 15.477 11.156 1.787 1 93.38 295 VAL A N 1
ATOM 2250 C CA . VAL A 1 295 ? 14.5 12.234 1.752 1 93.38 295 VAL A CA 1
ATOM 2251 C C . VAL A 1 295 ? 13.633 12.109 0.498 1 93.38 295 VAL A C 1
ATOM 2253 O O . VAL A 1 295 ? 14.148 11.875 -0.597 1 93.38 295 VAL A O 1
ATOM 2256 N N . ALA A 1 296 ? 12.352 12.18 0.726 1 88.06 296 ALA A N 1
ATOM 2257 C CA . ALA A 1 296 ? 11.438 12.109 -0.409 1 88.06 296 ALA A CA 1
ATOM 2258 C C . ALA A 1 296 ? 11.688 13.258 -1.387 1 88.06 296 ALA A C 1
ATOM 2260 O O . ALA A 1 296 ? 11.945 14.391 -0.973 1 88.06 296 ALA A O 1
ATOM 2261 N N . THR A 1 297 ? 11.531 13.07 -2.676 1 82.88 297 THR A N 1
ATOM 2262 C CA . THR A 1 297 ? 11.867 14.047 -3.703 1 82.88 297 THR A CA 1
ATOM 2263 C C . THR A 1 297 ? 10.914 15.234 -3.656 1 82.88 297 THR A C 1
ATOM 2265 O O . THR A 1 297 ? 11.266 16.344 -4.066 1 82.88 297 THR A O 1
ATOM 2268 N N . PHE A 1 298 ? 9.805 15.039 -3.156 1 83.88 298 PHE A N 1
ATOM 2269 C CA . PHE A 1 298 ? 8.797 16.094 -3.105 1 83.88 298 PHE A CA 1
ATOM 2270 C C . PHE A 1 298 ? 8.906 16.891 -1.812 1 83.88 298 PHE A C 1
ATOM 2272 O O . PHE A 1 298 ? 8.352 17.984 -1.699 1 83.88 298 PHE A O 1
ATOM 2279 N N . ALA A 1 299 ? 9.539 16.359 -0.821 1 92.69 299 ALA A N 1
ATOM 2280 C CA . ALA A 1 299 ? 9.453 16.875 0.543 1 92.69 299 ALA A CA 1
ATOM 2281 C C . ALA A 1 299 ? 10.203 18.203 0.678 1 92.69 299 ALA A C 1
ATOM 2283 O O . ALA A 1 299 ? 11.281 18.359 0.111 1 92.69 299 ALA A O 1
ATOM 2284 N N . ASN A 1 300 ? 9.57 19.141 1.347 1 94.31 300 ASN A N 1
ATOM 2285 C CA . ASN A 1 300 ? 10.281 20.359 1.716 1 94.31 300 ASN A CA 1
ATOM 2286 C C . ASN A 1 300 ? 11.438 20.062 2.676 1 94.31 300 ASN A C 1
ATOM 2288 O O . ASN A 1 300 ? 11.391 19.078 3.422 1 94.31 300 ASN A O 1
ATOM 2292 N N . VAL A 1 301 ? 12.422 20.953 2.523 1 95.44 301 VAL A N 1
ATOM 2293 C CA . VAL A 1 301 ? 13.664 20.781 3.279 1 95.44 301 VAL A CA 1
ATOM 2294 C C . VAL A 1 301 ? 14.07 22.125 3.893 1 95.44 301 VAL A C 1
ATOM 2296 O O . VAL A 1 301 ? 13.32 23.094 3.826 1 95.44 301 VAL A O 1
ATOM 2299 N N . GLY A 1 302 ? 15.18 22.078 4.703 1 96.19 302 GLY A N 1
ATOM 2300 C CA . GLY A 1 302 ? 15.727 23.312 5.227 1 96.19 302 GLY A CA 1
ATOM 2301 C C . GLY A 1 302 ? 15.75 23.359 6.746 1 96.19 302 GLY A C 1
ATOM 2302 O O . GLY A 1 302 ? 15.414 22.375 7.406 1 96.19 302 GLY A O 1
ATOM 2303 N N . SER A 1 303 ? 16.094 24.5 7.27 1 96.25 303 SER A N 1
ATOM 2304 C CA . SER A 1 303 ? 16.422 24.672 8.688 1 96.25 303 SER A CA 1
ATOM 2305 C C . SER A 1 303 ? 15.156 24.672 9.539 1 96.25 303 SER A C 1
ATOM 2307 O O . SER A 1 303 ? 15.219 24.484 10.758 1 96.25 303 SER A O 1
ATOM 2309 N N . CYS A 1 304 ? 14.023 24.844 8.898 1 97.31 304 CYS A N 1
ATOM 2310 C CA . CYS A 1 304 ? 12.773 24.844 9.656 1 97.31 304 CYS A CA 1
ATOM 2311 C C . CYS A 1 304 ? 12.281 23.422 9.883 1 97.31 304 CYS A C 1
ATOM 2313 O O . CYS A 1 304 ? 11.367 23.203 10.688 1 97.31 304 CYS A O 1
ATOM 2315 N N . VAL A 1 305 ? 12.906 22.438 9.195 1 97.69 305 VAL A N 1
ATOM 2316 C CA . VAL A 1 305 ? 12.578 21.047 9.461 1 97.69 305 VAL A CA 1
ATOM 2317 C C . VAL A 1 305 ? 13.234 20.594 10.758 1 97.69 305 VAL A C 1
ATOM 2319 O O . VAL A 1 305 ? 14.438 20.766 10.945 1 97.69 305 VAL A O 1
ATOM 2322 N N . ASP A 1 306 ? 12.453 20.016 11.633 1 98.12 306 ASP A N 1
ATOM 2323 C CA . ASP A 1 306 ? 13 19.531 12.891 1 98.12 306 ASP A CA 1
ATOM 2324 C C . ASP A 1 306 ? 13.516 18.109 12.75 1 98.12 306 ASP A C 1
ATOM 2326 O O . ASP A 1 306 ? 14.516 17.734 13.375 1 98.12 306 ASP A O 1
ATOM 2330 N N . LEU A 1 307 ? 12.766 17.281 12.07 1 98.19 307 LEU A N 1
ATOM 2331 C CA . LEU A 1 307 ? 13.148 15.898 11.852 1 98.19 307 LEU A CA 1
ATOM 2332 C C . LEU A 1 307 ? 12.375 15.297 10.68 1 98.19 307 LEU A C 1
ATOM 2334 O O . LEU A 1 307 ? 11.469 15.938 10.141 1 98.19 307 LEU A O 1
ATOM 2338 N N . PHE A 1 308 ? 12.797 14.102 10.297 1 98.25 308 PHE A N 1
ATOM 2339 C CA . PHE A 1 308 ? 12.141 13.328 9.25 1 98.25 308 PHE A CA 1
ATOM 2340 C C . PHE A 1 308 ? 11.406 12.133 9.844 1 98.25 308 PHE A C 1
ATOM 2342 O O . PHE A 1 308 ? 11.734 11.68 10.945 1 98.25 308 PHE A O 1
ATOM 2349 N N . ALA A 1 309 ? 10.406 11.672 9.164 1 98.5 309 ALA A N 1
ATOM 2350 C CA . ALA A 1 309 ? 9.664 10.445 9.469 1 98.5 309 ALA A CA 1
ATOM 2351 C C . ALA A 1 309 ? 9.203 9.75 8.195 1 98.5 309 ALA A C 1
ATOM 2353 O O . ALA A 1 309 ? 9.281 10.328 7.105 1 98.5 309 ALA A O 1
ATOM 2354 N N . PRO A 1 310 ? 8.797 8.539 8.32 1 95.69 310 PRO A N 1
ATOM 2355 C CA . PRO A 1 310 ? 8.289 7.84 7.137 1 95.69 310 PRO A CA 1
ATOM 2356 C C . PRO A 1 310 ? 7.16 8.594 6.445 1 95.69 310 PRO A C 1
ATOM 2358 O O . PRO A 1 310 ? 6.18 8.977 7.094 1 95.69 310 PRO A O 1
ATOM 2361 N N . GLY A 1 311 ? 7.324 8.797 5.117 1 93.44 311 GLY A N 1
ATOM 2362 C CA . GLY A 1 311 ? 6.297 9.555 4.422 1 93.44 311 GLY A CA 1
ATOM 2363 C C . GLY A 1 311 ? 6.059 9.07 3.002 1 93.44 311 GLY A C 1
ATOM 2364 O O . GLY A 1 311 ? 5.207 9.617 2.293 1 93.44 311 GLY A O 1
ATOM 2365 N N . VAL A 1 312 ? 6.793 8.047 2.594 1 84.44 312 VAL A N 1
ATOM 2366 C CA . VAL A 1 312 ? 6.648 7.516 1.244 1 84.44 312 VAL A CA 1
ATOM 2367 C C . VAL A 1 312 ? 5.996 6.133 1.3 1 84.44 312 VAL A C 1
ATOM 2369 O O . VAL A 1 312 ? 6.434 5.266 2.057 1 84.44 312 VAL A O 1
ATOM 2372 N N . GLU A 1 313 ? 4.867 6.008 0.556 1 77.75 313 GLU A N 1
ATOM 2373 C CA . GLU A 1 313 ? 4.168 4.73 0.434 1 77.75 313 GLU A CA 1
ATOM 2374 C C . GLU A 1 313 ? 3.678 4.238 1.792 1 77.75 313 GLU A C 1
ATOM 2376 O O . GLU A 1 313 ? 3.955 3.102 2.182 1 77.75 313 GLU A O 1
ATOM 2381 N N . ILE A 1 314 ? 3.008 5.051 2.428 1 86.12 314 ILE A N 1
ATOM 2382 C CA . ILE A 1 314 ? 2.473 4.738 3.748 1 86.12 314 ILE A CA 1
ATOM 2383 C C . ILE A 1 314 ? 1.044 4.215 3.615 1 86.12 314 ILE A C 1
ATOM 2385 O O . ILE A 1 314 ? 0.176 4.898 3.064 1 86.12 314 ILE A O 1
ATOM 2389 N N . ARG A 1 315 ? 0.803 3.02 4.098 1 80.06 315 ARG A N 1
ATOM 2390 C CA . ARG A 1 315 ? -0.548 2.467 4.117 1 80.06 315 ARG A CA 1
ATOM 2391 C C . ARG A 1 315 ? -1.275 2.852 5.402 1 80.06 315 ARG A C 1
ATOM 2393 O O . ARG A 1 315 ? -0.696 2.799 6.488 1 80.06 315 ARG A O 1
ATOM 2400 N N . SER A 1 316 ? -2.514 3.268 5.293 1 89.19 316 SER A N 1
ATOM 2401 C CA . SER A 1 316 ? -3.363 3.605 6.43 1 89.19 316 SER A CA 1
ATOM 2402 C C . SER A 1 316 ? -4.84 3.564 6.051 1 89.19 316 SER A C 1
ATOM 2404 O O . SER A 1 316 ? -5.188 3.193 4.926 1 89.19 316 SER A O 1
ATOM 2406 N N . ALA A 1 317 ? -5.676 3.865 6.973 1 87.56 317 ALA A N 1
ATOM 2407 C CA . ALA A 1 317 ? -7.129 3.805 6.82 1 87.56 317 ALA A CA 1
ATOM 2408 C C . ALA A 1 317 ? -7.602 4.73 5.707 1 87.56 317 ALA A C 1
ATOM 2410 O O . ALA A 1 317 ? -7 5.781 5.465 1 87.56 317 ALA A O 1
ATOM 2411 N N . SER A 1 318 ? -8.617 4.301 5.012 1 83.31 318 SER A N 1
ATOM 2412 C CA . SER A 1 318 ? -9.297 5.105 4 1 83.31 318 SER A CA 1
ATOM 2413 C C . SER A 1 318 ? -10.797 5.129 4.234 1 83.31 318 SER A C 1
ATOM 2415 O O . SER A 1 318 ? -11.289 4.605 5.238 1 83.31 318 SER A O 1
ATOM 2417 N N . ILE A 1 319 ? -11.562 5.812 3.32 1 84.62 319 ILE A N 1
ATOM 2418 C CA . ILE A 1 319 ? -12.93 6.125 3.723 1 84.62 319 ILE A CA 1
ATOM 2419 C C . ILE A 1 319 ? -13.914 5.367 2.84 1 84.62 319 ILE A C 1
ATOM 2421 O O . ILE A 1 319 ? -15.133 5.547 2.955 1 84.62 319 ILE A O 1
ATOM 2425 N N . THR A 1 320 ? -13.406 4.48 1.966 1 70.5 320 THR A N 1
ATOM 2426 C CA . THR A 1 320 ? -14.32 3.807 1.053 1 70.5 320 THR A CA 1
ATOM 2427 C C . THR A 1 320 ? -15.141 2.754 1.791 1 70.5 320 THR A C 1
ATOM 2429 O O . THR A 1 320 ? -16.219 2.363 1.33 1 70.5 320 THR A O 1
ATOM 2432 N N . SER A 1 321 ? -14.648 2.242 2.893 1 65.94 321 SER A N 1
ATOM 2433 C CA . SER A 1 321 ? -15.367 1.376 3.824 1 65.94 321 SER A CA 1
ATOM 2434 C C . SER A 1 321 ? -14.742 1.433 5.215 1 65.94 321 SER A C 1
ATOM 2436 O O . SER A 1 321 ? -13.641 1.95 5.391 1 65.94 321 SER A O 1
ATOM 2438 N N . PRO A 1 322 ? -15.422 0.86 6.203 1 81.12 322 PRO A N 1
ATOM 2439 C CA . PRO A 1 322 ? -14.875 0.891 7.562 1 81.12 322 PRO A CA 1
ATOM 2440 C C . PRO A 1 322 ? -13.656 -0.007 7.73 1 81.12 322 PRO A C 1
ATOM 2442 O O . PRO A 1 322 ? -13.047 -0.037 8.805 1 81.12 322 PRO A O 1
ATOM 2445 N N . THR A 1 323 ? -13.227 -0.693 6.703 1 72.38 323 THR A N 1
ATOM 2446 C CA . THR A 1 323 ? -12.047 -1.548 6.789 1 72.38 323 THR A CA 1
ATOM 2447 C C . THR A 1 323 ? -11.047 -1.194 5.691 1 72.38 323 THR A C 1
ATOM 2449 O O . THR A 1 323 ? -9.992 -1.829 5.578 1 72.38 323 THR A O 1
ATOM 2452 N N . ALA A 1 324 ? -11.391 -0.171 4.906 1 69.75 324 ALA A N 1
ATOM 2453 C CA . ALA A 1 324 ? -10.586 0.152 3.729 1 69.75 324 ALA A CA 1
ATOM 2454 C C . ALA A 1 324 ? -9.266 0.801 4.125 1 69.75 324 ALA A C 1
ATOM 2456 O O . ALA A 1 324 ? -9.18 1.477 5.152 1 69.75 324 ALA A O 1
ATOM 2457 N N . SER A 1 325 ? -8.234 0.531 3.354 1 74.69 325 SER A N 1
ATOM 2458 C CA . SER A 1 325 ? -6.938 1.188 3.482 1 74.69 325 SER A CA 1
ATOM 2459 C C . SER A 1 325 ? -6.441 1.699 2.135 1 74.69 325 SER A C 1
ATOM 2461 O O . SER A 1 325 ? -6.973 1.325 1.088 1 74.69 325 SER A O 1
ATOM 2463 N N . ARG A 1 326 ? -5.531 2.646 2.229 1 71 326 ARG A N 1
ATOM 2464 C CA . ARG A 1 326 ? -4.875 3.137 1.021 1 71 326 ARG A CA 1
ATOM 2465 C C . ARG A 1 326 ? -3.43 3.533 1.306 1 71 326 ARG A C 1
ATOM 2467 O O . ARG A 1 326 ? -3.064 3.783 2.455 1 71 326 ARG A O 1
ATOM 2474 N N . VAL A 1 327 ? -2.59 3.521 0.232 1 72.25 327 VAL A N 1
ATOM 2475 C CA . VAL A 1 327 ? -1.206 3.975 0.311 1 72.25 327 VAL A CA 1
ATOM 2476 C C . VAL A 1 327 ? -1.108 5.422 -0.171 1 72.25 327 VAL A C 1
ATOM 2478 O O . VAL A 1 327 ? -1.752 5.801 -1.152 1 72.25 327 VAL A O 1
ATOM 2481 N N . ALA A 1 328 ? -0.417 6.207 0.599 1 79.56 328 ALA A N 1
ATOM 2482 C CA . ALA A 1 328 ? -0.176 7.598 0.217 1 79.56 328 ALA A CA 1
ATOM 2483 C C . ALA A 1 328 ? 1.238 8.031 0.589 1 79.56 328 ALA A C 1
ATOM 2485 O O . ALA A 1 328 ? 1.889 7.402 1.426 1 79.56 328 ALA A O 1
ATOM 2486 N N . SER A 1 329 ? 1.717 9.047 -0.108 1 83.19 329 SER A N 1
ATOM 2487 C CA . SER A 1 329 ? 3.012 9.656 0.168 1 83.19 329 SER A CA 1
ATOM 2488 C C . SER A 1 329 ? 2.873 11.156 0.417 1 83.19 329 SER A C 1
ATOM 2490 O O . SER A 1 329 ? 2.021 11.812 -0.185 1 83.19 329 SER A O 1
ATOM 2492 N N . GLY A 1 330 ? 3.734 11.633 1.287 1 89.56 330 GLY A N 1
ATOM 2493 C CA . GLY A 1 330 ? 3.771 13.047 1.61 1 89.56 330 GLY A CA 1
ATOM 2494 C C . GLY A 1 330 ? 4.352 13.328 2.984 1 89.56 330 GLY A C 1
ATOM 2495 O O . GLY A 1 330 ? 4.453 12.43 3.818 1 89.56 330 GLY A O 1
ATOM 2496 N N . THR A 1 331 ? 4.676 14.562 3.098 1 94.25 331 THR A N 1
ATOM 2497 C CA . THR A 1 331 ? 5 14.984 4.457 1 94.25 331 THR A CA 1
ATOM 2498 C C . THR A 1 331 ? 3.76 14.93 5.348 1 94.25 331 THR A C 1
ATOM 2500 O O . THR A 1 331 ? 3.873 14.859 6.574 1 94.25 331 THR A O 1
ATOM 2503 N N . SER A 1 332 ? 2.6 14.883 4.691 1 96.19 332 SER A N 1
ATOM 2504 C CA . SER A 1 332 ? 1.333 14.695 5.395 1 96.19 332 SER A CA 1
ATOM 2505 C C . SER A 1 332 ? 1.287 13.352 6.113 1 96.19 332 SER A C 1
ATOM 2507 O O . SER A 1 332 ? 0.601 13.211 7.129 1 96.19 332 SER A O 1
ATOM 2509 N N . MET A 1 333 ? 1.941 12.398 5.543 1 94.69 333 MET A N 1
ATOM 2510 C CA . MET A 1 333 ? 1.98 11.07 6.164 1 94.69 333 MET A CA 1
ATOM 2511 C C . MET A 1 333 ? 3.053 11.016 7.246 1 94.69 333 MET A C 1
ATOM 2513 O O . MET A 1 333 ? 2.898 10.297 8.242 1 94.69 333 MET A O 1
ATOM 251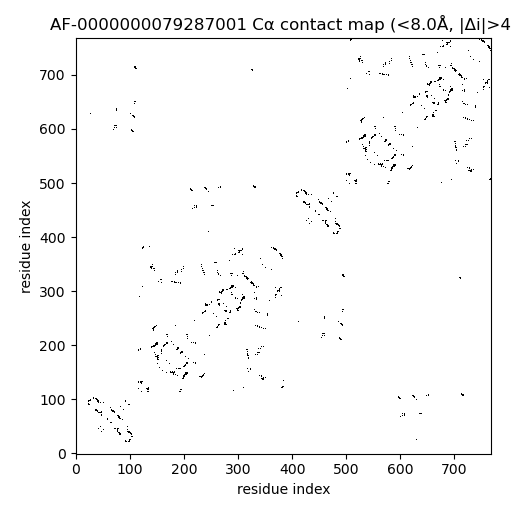7 N N . ALA A 1 334 ? 4.137 11.758 7.086 1 97.56 334 ALA A N 1
ATOM 2518 C CA . ALA A 1 334 ? 5.23 11.797 8.055 1 97.56 334 ALA A CA 1
ATOM 2519 C C . ALA A 1 334 ? 4.797 12.477 9.352 1 97.56 334 ALA A C 1
ATOM 2521 O O . ALA A 1 334 ? 5.109 12 10.445 1 97.56 334 ALA A O 1
ATOM 2522 N N . CYS A 1 335 ? 4.043 13.5 9.242 1 98.38 335 CYS A N 1
ATOM 2523 C CA . CYS A 1 335 ? 3.621 14.336 10.359 1 98.38 335 CYS A CA 1
ATOM 2524 C C . CYS A 1 335 ? 2.881 13.516 11.406 1 98.38 335 CYS A C 1
ATOM 2526 O O . CYS A 1 335 ? 3.219 13.57 12.594 1 98.38 335 CYS A O 1
ATOM 2528 N N . PRO A 1 336 ? 1.942 12.664 11.055 1 98.75 336 PRO A N 1
ATOM 2529 C CA . PRO A 1 336 ? 1.206 11.914 12.078 1 98.75 336 PRO A CA 1
ATOM 2530 C C . PRO A 1 336 ? 2.064 10.859 12.773 1 98.75 336 PRO A C 1
ATOM 2532 O O . PRO A 1 336 ? 1.738 10.422 13.875 1 98.75 336 PRO A O 1
ATOM 2535 N N . PHE A 1 337 ? 3.158 10.383 12.172 1 98.81 337 PHE A N 1
ATOM 2536 C CA . PHE A 1 337 ? 4.07 9.516 12.914 1 98.81 337 PHE A CA 1
ATOM 2537 C C . PHE A 1 337 ? 4.602 10.227 14.148 1 98.81 337 PHE A C 1
ATOM 2539 O O . PHE A 1 337 ? 4.691 9.625 15.227 1 98.81 337 PHE A O 1
ATOM 2546 N N . VAL A 1 338 ? 4.93 11.469 13.992 1 98.94 338 VAL A N 1
ATOM 2547 C CA . VAL A 1 338 ? 5.504 12.25 15.086 1 98.94 338 VAL A CA 1
ATOM 2548 C C . VAL A 1 338 ? 4.41 12.594 16.094 1 98.94 338 VAL A C 1
ATOM 2550 O O . VAL A 1 338 ? 4.652 12.602 17.312 1 98.94 338 VAL A O 1
ATOM 2553 N N . ALA A 1 339 ? 3.195 12.891 15.617 1 98.94 339 ALA A N 1
ATOM 2554 C CA . ALA A 1 339 ? 2.076 13.102 16.531 1 98.94 339 ALA A CA 1
ATOM 2555 C C . ALA A 1 339 ? 1.82 11.867 17.391 1 98.94 339 ALA A C 1
ATOM 2557 O O . ALA A 1 339 ? 1.577 11.984 18.594 1 98.94 339 ALA A O 1
ATOM 2558 N N . GLY A 1 340 ? 1.865 10.711 16.797 1 98.94 340 GLY A N 1
ATOM 2559 C CA . GLY A 1 340 ? 1.738 9.477 17.547 1 98.94 340 GLY A CA 1
ATOM 2560 C C . GLY A 1 340 ? 2.844 9.281 18.562 1 98.94 340 GLY A C 1
ATOM 2561 O O . GLY A 1 340 ? 2.588 8.852 19.688 1 98.94 340 GLY A O 1
ATOM 2562 N N . ALA A 1 341 ? 4.078 9.57 18.156 1 98.88 341 ALA A N 1
ATOM 2563 C CA . ALA A 1 341 ? 5.203 9.484 19.078 1 98.88 341 ALA A CA 1
ATOM 2564 C C . ALA A 1 341 ? 4.996 10.406 20.281 1 98.88 341 ALA A C 1
ATOM 2566 O O . ALA A 1 341 ? 5.254 10.016 21.422 1 98.88 341 ALA A O 1
ATOM 2567 N N . ALA A 1 342 ? 4.527 11.594 20 1 98.94 342 ALA A N 1
ATOM 2568 C CA . ALA A 1 342 ? 4.223 12.531 21.078 1 98.94 342 ALA A CA 1
ATOM 2569 C C . ALA A 1 342 ? 3.143 11.977 22 1 98.94 342 ALA A C 1
ATOM 2571 O O . ALA A 1 342 ? 3.213 12.141 23.219 1 98.94 342 ALA A O 1
ATOM 2572 N N . ALA A 1 343 ? 2.166 11.32 21.438 1 98.94 343 ALA A N 1
ATOM 2573 C CA . ALA A 1 343 ? 1.092 10.727 22.219 1 98.94 343 ALA A CA 1
ATOM 2574 C C . ALA A 1 343 ? 1.631 9.633 23.141 1 98.94 343 ALA A C 1
ATOM 2576 O O . ALA A 1 343 ? 1.214 9.531 24.297 1 98.94 343 ALA A O 1
ATOM 2577 N N . ILE A 1 344 ? 2.562 8.82 22.625 1 98.75 344 ILE A N 1
ATOM 2578 C CA . ILE A 1 344 ? 3.174 7.789 23.453 1 98.75 344 ILE A CA 1
ATOM 2579 C C . ILE A 1 344 ? 3.938 8.438 24.609 1 98.75 344 ILE A C 1
ATOM 2581 O O . ILE A 1 344 ? 3.795 8.023 25.766 1 98.75 344 ILE A O 1
ATOM 2585 N N . ILE A 1 345 ? 4.699 9.461 24.359 1 98.75 345 ILE A N 1
ATOM 2586 C CA . ILE A 1 345 ? 5.492 10.148 25.359 1 98.75 345 ILE A CA 1
ATOM 2587 C C . ILE A 1 345 ? 4.57 10.742 26.438 1 98.75 345 ILE A C 1
ATOM 2589 O O . ILE A 1 345 ? 4.801 10.562 27.625 1 98.75 345 ILE A O 1
ATOM 2593 N N . LEU A 1 346 ? 3.508 11.328 26.016 1 98.81 346 LEU A N 1
ATOM 2594 C CA . LEU A 1 346 ? 2.6 11.992 26.953 1 98.81 346 LEU A CA 1
ATOM 2595 C C . LEU A 1 346 ? 1.737 10.977 27.688 1 98.81 346 LEU A C 1
ATOM 2597 O O . LEU A 1 346 ? 1.345 11.203 28.828 1 98.81 346 LEU A O 1
ATOM 2601 N N . GLY A 1 347 ? 1.42 9.883 27.016 1 98.44 347 GLY A N 1
ATOM 2602 C CA . GLY A 1 347 ? 0.758 8.797 27.734 1 98.44 347 GLY A CA 1
ATOM 2603 C C . GLY A 1 347 ? 1.576 8.258 28.891 1 98.44 347 GLY A C 1
ATOM 2604 O O . GLY A 1 347 ? 1.027 7.918 29.938 1 98.44 347 GLY A O 1
ATOM 2605 N N . ASN A 1 348 ? 2.869 8.188 28.688 1 97.75 348 ASN A N 1
ATOM 2606 C CA . ASN A 1 348 ? 3.793 7.703 29.703 1 97.75 348 ASN A CA 1
ATOM 2607 C C . ASN A 1 348 ? 4.035 8.75 30.781 1 97.75 348 ASN A C 1
ATOM 2609 O O . ASN A 1 348 ? 4.207 8.414 31.953 1 97.75 348 ASN A O 1
ATOM 2613 N N . ASP A 1 349 ? 4.078 10.016 30.406 1 98.12 349 ASP A N 1
ATOM 2614 C CA . ASP A 1 349 ? 4.297 11.141 31.312 1 98.12 349 ASP A CA 1
ATOM 2615 C C . ASP A 1 349 ? 3.436 12.344 30.906 1 98.12 349 ASP A C 1
ATOM 2617 O O . ASP A 1 349 ? 3.906 13.258 30.234 1 98.12 349 ASP A O 1
ATOM 2621 N N . PRO A 1 350 ? 2.248 12.414 31.516 1 98.06 350 PRO A N 1
ATOM 2622 C CA . PRO A 1 350 ? 1.254 13.383 31.062 1 98.06 350 PRO A CA 1
ATOM 2623 C C . PRO A 1 350 ? 1.593 14.812 31.469 1 98.06 350 PRO A C 1
ATOM 2625 O O . PRO A 1 350 ? 0.955 15.758 31 1 98.06 350 PRO A O 1
ATOM 2628 N N . ASN A 1 351 ? 2.619 15.047 32.219 1 97.75 351 ASN A N 1
ATOM 2629 C CA . ASN A 1 351 ? 2.885 16.375 32.75 1 97.75 351 ASN A CA 1
ATOM 2630 C C . ASN A 1 351 ? 3.982 17.094 31.953 1 97.75 351 ASN A C 1
ATOM 2632 O O . ASN A 1 351 ? 4.328 18.234 32.25 1 97.75 351 ASN A O 1
ATOM 2636 N N . LEU A 1 352 ? 4.484 16.5 30.906 1 98.5 352 LEU A N 1
ATOM 2637 C CA . LEU A 1 352 ? 5.531 17.125 30.109 1 98.5 352 LEU A CA 1
ATOM 2638 C C . LEU A 1 352 ? 4.988 18.312 29.328 1 98.5 352 LEU A C 1
ATOM 2640 O O . LEU A 1 352 ? 3.855 18.281 28.844 1 98.5 352 LEU A O 1
ATOM 2644 N N . THR A 1 353 ? 5.824 19.344 29.25 1 98.38 353 THR A N 1
ATOM 2645 C CA . THR A 1 353 ? 5.504 20.5 28.406 1 98.38 353 THR A CA 1
ATOM 2646 C C . THR A 1 353 ? 5.781 20.188 26.938 1 98.38 353 THR A C 1
ATOM 2648 O O . THR A 1 353 ? 6.508 19.234 26.625 1 98.38 353 THR A O 1
ATOM 2651 N N . PRO A 1 354 ? 5.191 20.984 26.062 1 98.56 354 PRO A N 1
ATOM 2652 C CA . PRO A 1 354 ? 5.477 20.781 24.641 1 98.56 354 PRO A CA 1
ATOM 2653 C C . PRO A 1 354 ? 6.969 20.859 24.328 1 98.56 354 PRO A C 1
ATOM 2655 O O . PRO A 1 354 ? 7.469 20.062 23.531 1 98.56 354 PRO A O 1
ATOM 2658 N N . ASP A 1 355 ? 7.699 21.766 24.953 1 98.12 355 ASP A N 1
ATOM 2659 C CA . ASP A 1 355 ? 9.141 21.891 24.734 1 98.12 355 ASP A CA 1
ATOM 2660 C C . ASP A 1 355 ? 9.867 20.625 25.172 1 98.12 355 ASP A C 1
ATOM 2662 O O . ASP A 1 355 ? 10.797 20.172 24.5 1 98.12 355 ASP A O 1
ATOM 2666 N N . GLU A 1 356 ? 9.469 20.062 26.266 1 98.44 356 GLU A N 1
ATOM 2667 C CA . GLU A 1 356 ? 10.086 18.844 26.766 1 98.44 356 GLU A CA 1
ATOM 2668 C C . GLU A 1 356 ? 9.797 17.672 25.828 1 98.44 356 GLU A C 1
ATOM 2670 O O . GLU A 1 356 ? 10.672 16.828 25.594 1 98.44 356 GLU A O 1
ATOM 2675 N N . VAL A 1 357 ? 8.57 17.578 25.359 1 98.75 357 VAL A N 1
ATOM 2676 C CA . VAL A 1 357 ? 8.211 16.516 24.406 1 98.75 357 VAL A CA 1
ATOM 2677 C C . VAL A 1 357 ? 9.07 16.625 23.156 1 98.75 357 VAL A C 1
ATOM 2679 O O . VAL A 1 357 ? 9.633 15.641 22.688 1 98.75 357 VAL A O 1
ATOM 2682 N N . LYS A 1 358 ? 9.164 17.797 22.578 1 98.5 358 LYS A N 1
ATOM 2683 C CA . LYS A 1 358 ? 9.984 18.047 21.391 1 98.5 358 LYS A CA 1
ATOM 2684 C C . LYS A 1 358 ? 11.438 17.656 21.641 1 98.5 358 LYS A C 1
ATOM 2686 O O . LYS A 1 358 ? 12.07 17.016 20.797 1 98.5 358 LYS A O 1
ATOM 2691 N N . MET A 1 359 ? 11.953 18.016 22.766 1 97.81 359 MET A N 1
ATOM 2692 C CA . MET A 1 359 ? 13.336 17.703 23.094 1 97.81 359 MET A CA 1
ATOM 2693 C C . MET A 1 359 ? 13.539 16.188 23.203 1 97.81 359 MET A C 1
ATOM 2695 O O . MET A 1 359 ? 14.562 15.664 22.766 1 97.81 359 MET A O 1
ATOM 2699 N N . ARG A 1 360 ? 12.602 15.539 23.797 1 97.81 360 ARG A N 1
ATOM 2700 C CA . ARG A 1 360 ? 12.703 14.086 23.922 1 97.81 360 ARG A CA 1
ATOM 2701 C C . ARG A 1 360 ? 12.68 13.414 22.547 1 97.81 360 ARG A C 1
ATOM 2703 O O . ARG A 1 360 ? 13.43 12.469 22.312 1 97.81 360 ARG A O 1
ATOM 2710 N N . ILE A 1 361 ? 11.789 13.852 21.688 1 98.31 361 ILE A N 1
ATOM 2711 C CA . ILE A 1 361 ? 11.703 13.289 20.344 1 98.31 361 ILE A CA 1
ATOM 2712 C C . ILE A 1 361 ? 13.008 13.539 19.594 1 98.31 361 ILE A C 1
ATOM 2714 O O . ILE A 1 361 ? 13.586 12.609 19.016 1 98.31 361 ILE A O 1
ATOM 2718 N N . LEU A 1 362 ? 13.477 14.758 19.641 1 97.38 362 LEU A N 1
ATOM 2719 C CA . LEU A 1 362 ? 14.656 15.141 18.875 1 97.38 362 LEU A CA 1
ATOM 2720 C C . LEU A 1 362 ? 15.914 14.523 19.469 1 97.38 362 LEU A C 1
ATOM 2722 O O . LEU A 1 362 ? 16.906 14.344 18.766 1 97.38 362 LEU A O 1
ATOM 2726 N N . GLY A 1 363 ? 15.852 14.156 20.703 1 96.19 363 GLY A N 1
ATOM 2727 C CA . GLY A 1 363 ? 16.984 13.578 21.391 1 96.19 363 GLY A CA 1
ATOM 2728 C C . GLY A 1 363 ? 17.125 12.078 21.156 1 96.19 363 GLY A C 1
ATOM 2729 O O . GLY A 1 363 ? 18.172 11.5 21.422 1 96.19 363 GLY A O 1
ATOM 2730 N N . SER A 1 364 ? 16.109 11.438 20.656 1 95.5 364 SER A N 1
ATOM 2731 C CA . SER A 1 364 ? 16.094 9.984 20.5 1 95.5 364 SER A CA 1
ATOM 2732 C C . SER A 1 364 ? 16.188 9.586 19.031 1 95.5 364 SER A C 1
ATOM 2734 O O . SER A 1 364 ? 16.078 8.398 18.703 1 95.5 364 SER A O 1
ATOM 2736 N N . THR A 1 365 ? 16.453 10.414 18.141 1 96.62 365 THR A N 1
ATOM 2737 C CA . THR A 1 365 ? 16.344 10.195 16.703 1 96.62 365 THR A CA 1
ATOM 2738 C C . THR A 1 365 ? 17.484 9.297 16.203 1 96.62 365 THR A C 1
ATOM 2740 O O . THR A 1 365 ? 18.484 9.109 16.891 1 96.62 365 THR A O 1
ATOM 2743 N N . SER A 1 366 ? 17.203 8.711 15.031 1 94.75 366 SER A N 1
ATOM 2744 C CA . SER A 1 366 ? 18.266 8.055 14.266 1 94.75 366 SER A CA 1
ATOM 2745 C C . SER A 1 366 ? 18.953 9.031 13.312 1 94.75 366 SER A C 1
ATOM 2747 O O . SER A 1 366 ? 18.281 9.867 12.695 1 94.75 366 SER A O 1
ATOM 2749 N N . GLU A 1 367 ? 20.234 8.93 13.219 1 93.25 367 GLU A N 1
ATOM 2750 C CA . GLU A 1 367 ? 20.984 9.828 12.336 1 93.25 367 GLU A CA 1
ATOM 2751 C C . GLU A 1 367 ? 21.344 9.141 11.023 1 93.25 367 GLU A C 1
ATOM 2753 O O . GLU A 1 367 ? 22.516 9.062 10.664 1 93.25 367 GLU A O 1
ATOM 2758 N N . THR A 1 368 ? 20.297 8.797 10.258 1 91.56 368 THR A N 1
ATOM 2759 C CA . THR A 1 368 ? 20.547 7.961 9.094 1 91.56 368 THR A CA 1
ATOM 2760 C C . THR A 1 368 ? 19.922 8.578 7.844 1 91.56 368 THR A C 1
ATOM 2762 O O . THR A 1 368 ? 19.953 7.98 6.766 1 91.56 368 THR A O 1
ATOM 2765 N N . VAL A 1 369 ? 19.328 9.758 8.016 1 93.81 369 VAL A N 1
ATOM 2766 C CA . VAL A 1 369 ? 18.625 10.359 6.891 1 93.81 369 VAL A CA 1
ATOM 2767 C C . VAL A 1 369 ? 19.609 10.664 5.77 1 93.81 369 VAL A C 1
ATOM 2769 O O . VAL A 1 369 ? 20.656 11.297 6 1 93.81 369 VAL A O 1
ATOM 2772 N N . ARG A 1 370 ? 19.297 10.18 4.613 1 87.31 370 ARG A N 1
ATOM 2773 C CA . ARG A 1 370 ? 20.062 10.523 3.418 1 87.31 370 ARG A CA 1
ATOM 2774 C C . ARG A 1 370 ? 19.469 11.742 2.723 1 87.31 370 ARG A C 1
ATOM 2776 O O . ARG A 1 370 ? 18.531 11.617 1.929 1 87.31 370 ARG A O 1
ATOM 2783 N N . LYS A 1 371 ? 20.031 12.875 3.039 1 82.62 371 LYS A N 1
ATOM 2784 C CA . LYS A 1 371 ? 19.484 14.141 2.574 1 82.62 371 LYS A CA 1
ATOM 2785 C C . LYS A 1 371 ? 20.281 14.68 1.381 1 82.62 371 LYS A C 1
ATOM 2787 O O . LYS A 1 371 ? 21.422 14.297 1.17 1 82.62 371 LYS A O 1
ATOM 2792 N N . THR A 1 372 ? 19.5 15.492 0.648 1 74.5 372 THR A N 1
ATOM 2793 C CA . THR A 1 372 ? 20.156 16.094 -0.506 1 74.5 372 THR A CA 1
ATOM 2794 C C . THR A 1 372 ? 20.469 17.562 -0.238 1 74.5 372 THR A C 1
ATOM 2796 O O . THR A 1 372 ? 21.094 18.234 -1.061 1 74.5 372 THR A O 1
ATOM 2799 N N . ASP A 1 373 ? 19.969 18.125 0.87 1 84.81 373 ASP A N 1
ATOM 2800 C CA . ASP A 1 373 ? 20.234 19.531 1.188 1 84.81 373 ASP A CA 1
ATOM 2801 C C . ASP A 1 373 ? 21.062 19.656 2.461 1 84.81 373 ASP A C 1
ATOM 2803 O O . ASP A 1 373 ? 20.984 18.797 3.344 1 84.81 373 ASP A O 1
ATOM 2807 N N . ALA A 1 374 ? 21.797 20.688 2.535 1 85 374 ALA A N 1
ATOM 2808 C CA . ALA A 1 374 ? 22.75 20.859 3.631 1 85 374 ALA A CA 1
ATOM 2809 C C . ALA A 1 374 ? 22.062 21.438 4.867 1 85 374 ALA A C 1
ATOM 2811 O O . ALA A 1 374 ? 22.562 21.281 5.984 1 85 374 ALA A O 1
ATOM 2812 N N . LYS A 1 375 ? 20.969 21.984 4.805 1 91.88 375 LYS A N 1
ATOM 2813 C CA . LYS A 1 375 ? 20.391 22.75 5.902 1 91.88 375 LYS A CA 1
ATOM 2814 C C . LYS A 1 375 ? 19.453 21.891 6.738 1 91.88 375 LYS A C 1
ATOM 2816 O O . LYS A 1 375 ? 19.188 22.203 7.902 1 91.88 375 LYS A O 1
ATOM 2821 N N . SER A 1 376 ? 18.953 20.844 6.141 1 94.94 376 SER A N 1
ATOM 2822 C CA . SER A 1 376 ? 18.031 19.969 6.871 1 94.94 376 SER A CA 1
ATOM 2823 C C . SER A 1 376 ? 18.766 19.141 7.918 1 94.94 376 SER A C 1
ATOM 2825 O O . SER A 1 376 ? 19.953 18.828 7.746 1 94.94 376 SER A O 1
ATOM 2827 N N . PRO A 1 377 ? 18.125 18.812 9.023 1 95.56 377 PRO A N 1
ATOM 2828 C CA . PRO A 1 377 ? 18.766 17.922 10 1 95.56 377 PRO A CA 1
ATOM 2829 C C . PRO A 1 377 ? 18.891 16.484 9.508 1 95.56 377 PRO A C 1
ATOM 2831 O O . PRO A 1 377 ? 18.25 16.109 8.531 1 95.56 377 PRO A O 1
ATOM 2834 N N . ASP A 1 378 ? 19.828 15.727 10.188 1 94.88 378 ASP A N 1
ATOM 2835 C CA . ASP A 1 378 ? 19.922 14.289 9.953 1 94.88 378 ASP A CA 1
ATOM 2836 C C . ASP A 1 378 ? 19.234 13.5 11.055 1 94.88 378 ASP A C 1
ATOM 2838 O O . ASP A 1 378 ? 19.844 12.656 11.711 1 94.88 378 ASP A O 1
ATOM 2842 N N . LYS A 1 379 ? 17.969 13.828 11.273 1 97.12 379 LYS A N 1
ATOM 2843 C CA . LYS A 1 379 ? 17.219 13.242 12.375 1 97.12 379 LYS A CA 1
ATOM 2844 C C . LYS A 1 379 ? 15.984 12.5 11.859 1 97.12 379 LYS A C 1
ATOM 2846 O O . LYS A 1 379 ? 15.102 13.109 11.242 1 97.12 379 LYS A O 1
ATOM 2851 N N . LEU A 1 380 ? 16.031 11.219 12.016 1 98.12 380 LEU A N 1
ATOM 2852 C CA . LEU A 1 380 ? 14.883 10.383 11.695 1 98.12 380 LEU A CA 1
ATOM 2853 C C . LEU A 1 380 ? 14.164 9.93 12.961 1 98.12 380 LEU A C 1
ATOM 2855 O O . LEU A 1 380 ? 14.805 9.516 13.93 1 98.12 380 LEU A O 1
ATOM 2859 N N . LEU A 1 381 ? 12.891 10.008 12.938 1 98.69 381 LEU A N 1
ATOM 2860 C CA . LEU A 1 381 ? 12.086 9.625 14.086 1 98.69 381 LEU A CA 1
ATOM 2861 C C . LEU A 1 381 ? 12.461 8.234 14.586 1 98.69 381 LEU A C 1
ATOM 2863 O O . LEU A 1 381 ? 12.633 7.312 13.781 1 98.69 381 LEU A O 1
ATOM 2867 N N . TYR A 1 382 ? 12.648 8.109 15.812 1 98.12 382 TYR A N 1
ATOM 2868 C CA . TYR A 1 382 ? 12.844 6.855 16.531 1 98.12 382 TYR A CA 1
ATOM 2869 C C . TYR A 1 382 ? 12.109 6.867 17.859 1 98.12 382 TYR A C 1
ATOM 2871 O O . TYR A 1 382 ? 12.172 7.848 18.609 1 98.12 382 TYR A O 1
ATOM 2879 N N . ILE A 1 383 ? 11.367 5.828 18.109 1 96.25 383 ILE A N 1
ATOM 2880 C CA . ILE A 1 383 ? 10.656 5.648 19.375 1 96.25 383 ILE A CA 1
ATOM 2881 C C . ILE A 1 383 ? 11.203 4.43 20.109 1 96.25 383 ILE A C 1
ATOM 2883 O O . ILE A 1 383 ? 11.148 3.311 19.578 1 96.25 383 ILE A O 1
ATOM 2887 N N . PRO A 1 384 ? 11.75 4.578 21.297 1 90.38 384 PRO A N 1
ATOM 2888 C CA . PRO A 1 384 ? 12.312 3.445 22.031 1 90.38 384 PRO A CA 1
ATOM 2889 C C . PRO A 1 384 ? 11.234 2.48 22.531 1 90.38 384 PRO A C 1
ATOM 2891 O O . PRO A 1 384 ? 10.094 2.889 22.766 1 90.38 384 PRO A O 1
ATOM 2894 N N . MET B 1 1 ? 7.973 108.375 36.656 1 34.78 1 MET B N 1
ATOM 2895 C CA . MET B 1 1 ? 7.102 107.625 35.75 1 34.78 1 MET B CA 1
ATOM 2896 C C . MET B 1 1 ? 7.609 106.25 35.562 1 34.78 1 MET B C 1
ATOM 2898 O O . MET B 1 1 ? 8.703 106 35.031 1 34.78 1 MET B O 1
ATOM 2902 N N . ALA B 1 2 ? 7.18 105.312 36.562 1 42.53 2 ALA B N 1
ATOM 2903 C CA . ALA B 1 2 ? 7.441 103.875 36.719 1 42.53 2 ALA B CA 1
ATOM 2904 C C . ALA B 1 2 ? 6.922 103.062 35.531 1 42.53 2 ALA B C 1
ATOM 2906 O O . ALA B 1 2 ? 5.723 103.125 35.25 1 42.53 2 ALA B O 1
ATOM 2907 N N . LEU B 1 3 ? 7.711 102.812 34.5 1 41.72 3 LEU B N 1
ATOM 2908 C CA . LEU B 1 3 ? 7.406 102 33.375 1 41.72 3 LEU B CA 1
ATOM 2909 C C . LEU B 1 3 ? 7.074 100.562 33.812 1 41.72 3 LEU B C 1
ATOM 2911 O O . LEU B 1 3 ? 7.91 99.875 34.406 1 41.72 3 LEU B O 1
ATOM 2915 N N . LEU B 1 4 ? 5.797 100.25 34.125 1 38.81 4 LEU B N 1
ATOM 2916 C CA . LEU B 1 4 ? 5.301 98.938 34.406 1 38.81 4 LEU B CA 1
ATOM 2917 C C . LEU B 1 4 ? 5.5 98 33.188 1 38.81 4 LEU B C 1
ATOM 2919 O O . LEU B 1 4 ? 4.977 98.312 32.094 1 38.81 4 LEU B O 1
ATOM 2923 N N . LEU B 1 5 ? 6.648 97.312 33.062 1 41.66 5 LEU B N 1
ATOM 2924 C CA . LEU B 1 5 ? 6.875 96.312 32.062 1 41.66 5 LEU B CA 1
ATOM 2925 C C . LEU B 1 5 ? 5.855 95.188 32.188 1 41.66 5 LEU B C 1
ATOM 2927 O O . LEU B 1 5 ? 5.691 94.562 33.25 1 41.66 5 LEU B O 1
ATOM 2931 N N . SER B 1 6 ? 4.832 95.188 31.344 1 40.84 6 SER B N 1
ATOM 2932 C CA . SER B 1 6 ? 3.828 94.125 31.156 1 40.84 6 SER B CA 1
ATOM 2933 C C . SER B 1 6 ? 4.465 92.812 30.734 1 40.84 6 SER B C 1
ATOM 2935 O O . SER B 1 6 ? 5.207 92.75 29.75 1 40.84 6 SER B O 1
ATOM 2937 N N . VAL B 1 7 ? 4.758 91.875 31.625 1 48.34 7 VAL B N 1
ATOM 2938 C CA . VAL B 1 7 ? 5.207 90.5 31.344 1 48.34 7 VAL B CA 1
ATOM 2939 C C . VAL B 1 7 ? 4.098 89.75 30.641 1 48.34 7 VAL B C 1
ATOM 2941 O O . VAL B 1 7 ? 2.992 89.625 31.172 1 48.34 7 VAL B O 1
ATOM 2944 N N . CYS B 1 8 ? 4.039 89.812 29.297 1 45.81 8 CYS B N 1
ATOM 2945 C CA . CYS B 1 8 ? 3.154 88.875 28.562 1 45.81 8 CYS B CA 1
ATOM 2946 C C . CYS B 1 8 ? 3.449 87.438 28.875 1 45.81 8 CYS B C 1
ATOM 2948 O O . CYS B 1 8 ? 4.602 87 28.828 1 45.81 8 CYS B O 1
ATOM 2950 N N . PRO B 1 9 ? 2.535 86.75 29.594 1 49.44 9 PRO B N 1
ATOM 2951 C CA . PRO B 1 9 ? 2.771 85.312 29.797 1 49.44 9 PRO B CA 1
ATOM 2952 C C . PRO B 1 9 ? 2.877 84.562 28.469 1 49.44 9 PRO B C 1
ATOM 2954 O O . PRO B 1 9 ? 2.123 84.812 27.531 1 49.44 9 PRO B O 1
ATOM 2957 N N . LEU B 1 10 ? 4.023 84.125 28.031 1 48.25 10 LEU B N 1
ATOM 2958 C CA . LEU B 1 10 ? 4.23 83.188 26.922 1 48.25 10 LEU B CA 1
ATOM 2959 C C . LEU B 1 10 ? 3.396 81.938 27.094 1 48.25 10 LEU B C 1
ATOM 2961 O O . LEU B 1 10 ? 3.582 81.188 28.062 1 48.25 10 LEU B O 1
ATOM 2965 N N . PHE B 1 11 ? 2.156 81.875 26.531 1 48.75 11 PHE B N 1
ATOM 2966 C CA . PHE B 1 11 ? 1.423 80.625 26.422 1 48.75 11 PHE B CA 1
ATOM 2967 C C . PHE B 1 11 ? 2.225 79.625 25.625 1 48.75 11 PHE B C 1
ATOM 2969 O O . PHE B 1 11 ? 2.553 79.812 24.453 1 48.75 11 PHE B O 1
ATOM 2976 N N . VAL B 1 12 ? 2.918 78.688 26.266 1 51.06 12 VAL B N 1
ATOM 2977 C CA . VAL B 1 12 ? 3.486 77.562 25.625 1 51.06 12 VAL B CA 1
ATOM 2978 C C . VAL B 1 12 ? 2.369 76.688 25.031 1 51.06 12 VAL B C 1
ATOM 2980 O O . VAL B 1 12 ? 1.542 76.125 25.766 1 51.06 12 VAL B O 1
ATOM 2983 N N . ILE B 1 13 ? 1.99 76.938 23.797 1 48.5 13 ILE B N 1
ATOM 2984 C CA . ILE B 1 13 ? 1.179 75.938 23.094 1 48.5 13 ILE B CA 1
ATOM 2985 C C . ILE B 1 13 ? 1.893 74.625 23.094 1 48.5 13 ILE B C 1
ATOM 2987 O O . ILE B 1 13 ? 2.977 74.5 22.516 1 48.5 13 ILE B O 1
ATOM 2991 N N . CYS B 1 14 ? 1.62 73.812 24.062 1 46.94 14 CYS B N 1
ATOM 2992 C CA . CYS B 1 14 ? 1.996 72.375 23.922 1 46.94 14 CYS B CA 1
ATOM 2993 C C . CYS B 1 14 ? 1.519 71.812 22.594 1 46.94 14 CYS B C 1
ATOM 2995 O O . CYS B 1 14 ? 0.316 71.688 22.375 1 46.94 14 CYS B O 1
ATOM 2997 N N . LEU B 1 15 ? 2.279 71.938 21.531 1 45.75 15 LEU B N 1
ATOM 2998 C CA . LEU B 1 15 ? 2.008 71.188 20.328 1 45.75 15 LEU B CA 1
ATOM 2999 C C . LEU B 1 15 ? 1.77 69.75 20.672 1 45.75 15 LEU B C 1
ATOM 3001 O O . LEU B 1 15 ? 2.703 69 21.031 1 45.75 15 LEU B O 1
ATOM 3005 N N . LEU B 1 16 ? 0.548 69.375 21.094 1 48.97 16 LEU B N 1
ATOM 3006 C CA . LEU B 1 16 ? 0.244 67.938 21 1 48.97 16 LEU B CA 1
ATOM 3007 C C . LEU B 1 16 ? 0.686 67.438 19.641 1 48.97 16 LEU B C 1
ATOM 3009 O O . LEU B 1 16 ? 0.203 67.875 18.594 1 48.97 16 LEU B O 1
ATOM 3013 N N . SER B 1 17 ? 1.858 66.875 19.531 1 48.09 17 SER B N 1
ATOM 3014 C CA . SER B 1 17 ? 2.191 66.125 18.328 1 48.09 17 SER B CA 1
ATOM 3015 C C . SER B 1 17 ? 1.048 65.188 17.922 1 48.09 17 SER B C 1
ATOM 3017 O O . SER B 1 17 ? 0.514 64.438 18.75 1 48.09 17 SER B O 1
ATOM 3019 N N . PRO B 1 18 ? 0.382 65.5 16.891 1 49.66 18 PRO B N 1
ATOM 3020 C CA . PRO B 1 18 ? -0.577 64.5 16.469 1 49.66 18 PRO B CA 1
ATOM 3021 C C . PRO B 1 18 ? -0.01 63.062 16.562 1 49.66 18 PRO B C 1
ATOM 3023 O O . PRO B 1 18 ? 1.044 62.781 15.977 1 49.66 18 PRO B O 1
ATOM 3026 N N . PHE B 1 19 ? -0.194 62.406 17.594 1 50.34 19 PHE B N 1
ATOM 3027 C CA . PHE B 1 19 ? 0.101 60.969 17.516 1 50.34 19 PHE B CA 1
ATOM 3028 C C . PHE B 1 19 ? -0.315 60.406 16.172 1 50.34 19 PHE B C 1
ATOM 3030 O O . PHE B 1 19 ? -1.508 60.281 15.875 1 50.34 19 PHE B O 1
ATOM 3037 N N . VAL B 1 20 ? 0.372 60.688 15.156 1 53.75 20 VAL B N 1
ATOM 3038 C CA . VAL B 1 20 ? 0.135 59.969 13.906 1 53.75 20 VAL B CA 1
ATOM 3039 C C . VAL B 1 20 ? 0 58.469 14.188 1 53.75 20 VAL B C 1
ATOM 3041 O O . VAL B 1 20 ? 0.97 57.812 14.578 1 53.75 20 VAL B O 1
ATOM 3044 N N . SER B 1 21 ? -1.163 58.125 14.578 1 59.38 21 SER B N 1
ATOM 3045 C CA . SER B 1 21 ? -1.394 56.719 14.797 1 59.38 21 SER B CA 1
ATOM 3046 C C . SER B 1 21 ? -0.963 55.906 13.578 1 59.38 21 SER B C 1
ATOM 3048 O O . SER B 1 21 ? -1.439 56.125 12.469 1 59.38 21 SER B O 1
ATOM 3050 N N . SER B 1 22 ? 0.249 55.406 13.492 1 79.62 22 SER B N 1
ATOM 3051 C CA . SER B 1 22 ? 0.777 54.531 12.43 1 79.62 22 SER B CA 1
ATOM 3052 C C . SER B 1 22 ? -0.188 53.406 12.102 1 79.62 22 SER B C 1
ATOM 3054 O O . SER B 1 22 ? -0.806 52.812 13 1 79.62 22 SER B O 1
ATOM 3056 N N . LEU B 1 23 ? -0.605 53.312 10.781 1 89.25 23 LEU B N 1
ATOM 3057 C CA . LEU B 1 23 ? -1.479 52.281 10.281 1 89.25 23 LEU B CA 1
ATOM 3058 C C . LEU B 1 23 ? -0.927 50.906 10.641 1 89.25 23 LEU B C 1
ATOM 3060 O O . LEU B 1 23 ? 0.285 50.656 10.578 1 89.25 23 LEU B O 1
ATOM 3064 N N . ALA B 1 24 ? -1.802 50.094 11.141 1 92.75 24 ALA B N 1
ATOM 3065 C CA . ALA B 1 24 ? -1.406 48.719 11.336 1 92.75 24 ALA B CA 1
ATOM 3066 C C . ALA B 1 24 ? -0.909 48.094 10.039 1 92.75 24 ALA B C 1
ATOM 3068 O O . ALA B 1 24 ? -1.441 48.375 8.961 1 92.75 24 ALA B O 1
ATOM 3069 N N . PRO B 1 25 ? 0.153 47.312 10.117 1 93.81 25 PRO B N 1
ATOM 3070 C CA . PRO B 1 25 ? 0.649 46.656 8.898 1 93.81 25 PRO B CA 1
ATOM 3071 C C . PRO B 1 25 ? -0.363 45.688 8.297 1 93.81 25 PRO B C 1
ATOM 3073 O O . PRO B 1 25 ? -1.114 45.031 9.023 1 93.81 25 PRO B O 1
ATOM 3076 N N . LEU B 1 26 ? -0.362 45.562 6.973 1 92.62 26 LEU B N 1
ATOM 3077 C CA . LEU B 1 26 ? -1.164 44.625 6.207 1 92.62 26 LEU B CA 1
ATOM 3078 C C . LEU B 1 26 ? -0.282 43.562 5.57 1 92.62 26 LEU B C 1
ATOM 3080 O O . LEU B 1 26 ? 0.646 43.875 4.824 1 92.62 26 LEU B O 1
ATOM 3084 N N . TYR B 1 27 ? -0.567 42.25 5.953 1 90.69 27 TYR B N 1
ATOM 3085 C CA . TYR B 1 27 ? 0.184 41.125 5.414 1 90.69 27 TYR B CA 1
ATOM 3086 C C . TYR B 1 27 ? -0.676 40.312 4.465 1 90.69 27 TYR B C 1
ATOM 3088 O O . TYR B 1 27 ? -1.888 40.531 4.371 1 90.69 27 TYR B O 1
ATOM 3096 N N . GLY B 1 28 ? -0.032 39.219 3.809 1 85.25 28 GLY B N 1
ATOM 3097 C CA . GLY B 1 28 ? -0.747 38.281 2.963 1 85.25 28 GLY B CA 1
ATOM 3098 C C . GLY B 1 28 ? -0.925 38.75 1.54 1 85.25 28 GLY B C 1
ATOM 3099 O O . GLY B 1 28 ? -2.055 38.938 1.071 1 85.25 28 GLY B O 1
ATOM 3100 N N . ASN B 1 29 ? 0.125 38.906 0.865 1 76.19 29 ASN B N 1
ATOM 3101 C CA . ASN B 1 29 ? 0.046 39.531 -0.459 1 76.19 29 ASN B CA 1
ATOM 3102 C C . ASN B 1 29 ? 0.226 38.469 -1.562 1 76.19 29 ASN B C 1
ATOM 3104 O O . ASN B 1 29 ? 0.149 38.812 -2.748 1 76.19 29 ASN B O 1
ATOM 3108 N N . GLU B 1 30 ? 0.36 37.25 -1.162 1 74.88 30 GLU B N 1
ATOM 3109 C CA . GLU B 1 30 ? 0.586 36.25 -2.189 1 74.88 30 GLU B CA 1
ATOM 3110 C C . GLU B 1 30 ? -0.684 35.438 -2.467 1 74.88 30 GLU B C 1
ATOM 3112 O O . GLU B 1 30 ? -1.424 35.094 -1.54 1 74.88 30 GLU B O 1
ATOM 3117 N N . ASP B 1 31 ? -0.989 35.188 -3.811 1 72.19 31 ASP B N 1
ATOM 3118 C CA . ASP B 1 31 ? -2.107 34.344 -4.203 1 72.19 31 ASP B CA 1
ATOM 3119 C C . ASP B 1 31 ? -1.841 32.875 -3.832 1 72.19 31 ASP B C 1
ATOM 3121 O O . ASP B 1 31 ? -0.687 32.438 -3.756 1 72.19 31 ASP B O 1
ATOM 3125 N N . PRO B 1 32 ? -2.805 32.156 -3.502 1 71 32 PRO B N 1
ATOM 3126 C CA . PRO B 1 32 ? -4.238 32.469 -3.6 1 71 32 PRO B CA 1
ATOM 3127 C C . PRO B 1 32 ? -4.805 33.062 -2.318 1 71 32 PRO B C 1
ATOM 3129 O O . PRO B 1 32 ? -4.566 32.531 -1.226 1 71 32 PRO B O 1
ATOM 3132 N N . LEU B 1 33 ? -5.504 34.188 -2.555 1 76.5 33 LEU B N 1
ATOM 3133 C CA . LEU B 1 33 ? -6.156 34.906 -1.472 1 76.5 33 LEU B CA 1
ATOM 3134 C C . LEU B 1 33 ? -7.672 34.75 -1.542 1 76.5 33 LEU B C 1
ATOM 3136 O O . LEU B 1 33 ? -8.227 34.531 -2.625 1 76.5 33 LEU B O 1
ATOM 3140 N N . LEU B 1 34 ? -8.25 34.531 -0.379 1 82.75 34 LEU B N 1
ATOM 3141 C CA . LEU B 1 34 ? -9.703 34.656 -0.316 1 82.75 34 LEU B CA 1
ATOM 3142 C C . LEU B 1 34 ? -10.133 36.094 -0.531 1 82.75 34 LEU B C 1
ATOM 3144 O O . LEU B 1 34 ? -9.68 37 0.181 1 82.75 34 LEU B O 1
ATOM 3148 N N . PRO B 1 35 ? -10.953 36.344 -1.548 1 80.81 35 PRO B N 1
ATOM 3149 C CA . PRO B 1 35 ? -11.297 37.719 -1.896 1 80.81 35 PRO B CA 1
ATOM 3150 C C . PRO B 1 35 ? -11.984 38.469 -0.753 1 80.81 35 PRO B C 1
ATOM 3152 O O . PRO B 1 35 ? -12.953 37.969 -0.178 1 80.81 35 PRO B O 1
ATOM 3155 N N . ASN B 1 36 ? -11.547 39.656 -0.353 1 87.06 36 ASN B N 1
ATOM 3156 C CA . ASN B 1 36 ? -12.086 40.625 0.583 1 87.06 36 ASN B CA 1
ATOM 3157 C C . ASN B 1 36 ? -12.195 40.062 1.992 1 87.06 36 ASN B C 1
ATOM 3159 O O . ASN B 1 36 ? -13.016 40.531 2.789 1 87.06 36 ASN B O 1
ATOM 3163 N N . LYS B 1 37 ? -11.469 38.969 2.25 1 91.25 37 LYS B N 1
ATOM 3164 C CA . LYS B 1 37 ? -11.469 38.375 3.584 1 91.25 37 LYS B CA 1
ATOM 3165 C C . LYS B 1 37 ? -10.164 38.656 4.316 1 91.25 37 LYS B C 1
ATOM 3167 O O . LYS B 1 37 ? -9.078 38.406 3.785 1 91.25 37 LYS B O 1
ATOM 3172 N N . TYR B 1 38 ? -10.328 39.25 5.488 1 93.94 38 TYR B N 1
ATOM 3173 C CA . TYR B 1 38 ? -9.164 39.688 6.25 1 93.94 38 TYR B CA 1
ATOM 3174 C C . TYR B 1 38 ? -9.203 39.125 7.672 1 93.94 38 TYR B C 1
ATOM 3176 O O . TYR B 1 38 ? -10.281 38.969 8.258 1 93.94 38 TYR B O 1
ATOM 3184 N N . LEU B 1 39 ? -8.016 38.75 8.125 1 94.62 39 LEU B N 1
ATOM 3185 C CA . LEU B 1 39 ? -7.789 38.469 9.539 1 94.62 39 LEU B CA 1
ATOM 3186 C C . LEU B 1 39 ? -7.297 39.719 10.266 1 94.62 39 LEU B C 1
ATOM 3188 O O . LEU B 1 39 ? -6.195 40.188 10.008 1 94.62 39 LEU B O 1
ATOM 3192 N N . VAL B 1 40 ? -8.102 40.219 11.188 1 95.19 40 VAL B N 1
ATOM 3193 C CA . VAL B 1 40 ? -7.766 41.406 11.945 1 95.19 40 VAL B CA 1
ATOM 3194 C C . VAL B 1 40 ? -7.293 41.031 13.344 1 95.19 40 VAL B C 1
ATOM 3196 O O . VAL B 1 40 ? -8.078 40.531 14.156 1 95.19 40 VAL B O 1
ATOM 3199 N N . HIS B 1 41 ? -6.035 41.219 13.609 1 96.31 41 HIS B N 1
ATOM 3200 C CA . HIS B 1 41 ? -5.453 40.938 14.914 1 96.31 41 HIS B CA 1
ATOM 3201 C C . HIS B 1 41 ? -5.445 42.156 15.812 1 96.31 41 HIS B C 1
ATOM 3203 O O . HIS B 1 41 ? -4.977 43.219 15.406 1 96.31 41 HIS B O 1
ATOM 3209 N N . LEU B 1 42 ? -5.922 42 17 1 95.19 42 LEU B N 1
ATOM 3210 C CA . LEU B 1 42 ? -5.969 43.094 17.984 1 95.19 42 LEU B CA 1
ATOM 3211 C C . LEU B 1 42 ? -4.812 42.969 18.969 1 95.19 42 LEU B C 1
ATOM 3213 O O . LEU B 1 42 ? -4.219 41.906 19.125 1 95.19 42 LEU B O 1
ATOM 3217 N N . LYS B 1 43 ? -4.5 44.062 19.578 1 93.12 43 LYS B N 1
ATOM 3218 C CA . LYS B 1 43 ? -3.496 44.062 20.641 1 93.12 43 LYS B CA 1
ATOM 3219 C C . LYS B 1 43 ? -3.938 43.188 21.797 1 93.12 43 LYS B C 1
ATOM 3221 O O . LYS B 1 43 ? -5.133 43.031 22.031 1 93.12 43 LYS B O 1
ATOM 3226 N N . GLU B 1 44 ? -3.061 42.625 22.578 1 87.44 44 GLU B N 1
ATOM 3227 C CA . GLU B 1 44 ? -3.281 41.625 23.594 1 87.44 44 GLU B CA 1
ATOM 3228 C C . GLU B 1 44 ? -4.25 42.125 24.672 1 87.44 44 GLU B C 1
ATOM 3230 O O . GLU B 1 44 ? -5.031 41.312 25.219 1 87.44 44 GLU B O 1
ATOM 3235 N N . HIS B 1 45 ? -4.25 43.406 24.953 1 88.69 45 HIS B N 1
ATOM 3236 C CA . HIS B 1 45 ? -5.062 43.938 26.031 1 88.69 45 HIS B CA 1
ATOM 3237 C C . HIS B 1 45 ? -6.473 44.281 25.562 1 88.69 45 HIS B C 1
ATOM 3239 O O . HIS B 1 45 ? -7.34 44.625 26.359 1 88.69 45 HIS B O 1
ATOM 3245 N N . SER B 1 46 ? -6.664 44.031 24.312 1 88.44 46 SER B N 1
ATOM 3246 C CA . SER B 1 46 ? -7.938 44.469 23.734 1 88.44 46 SER B CA 1
ATOM 3247 C C . SER B 1 46 ? -9.031 43.438 24 1 88.44 46 SER B C 1
ATOM 3249 O O . SER B 1 46 ? -8.758 42.219 24.109 1 88.44 46 SER B O 1
ATOM 3251 N N . ASP B 1 47 ? -10.227 43.875 24.25 1 89.31 47 ASP B N 1
ATOM 3252 C CA . ASP B 1 47 ? -11.422 43.062 24.234 1 89.31 47 ASP B CA 1
ATOM 3253 C C . ASP B 1 47 ? -11.992 42.938 22.828 1 89.31 47 ASP B C 1
ATOM 3255 O O . ASP B 1 47 ? -12.484 43.906 22.266 1 89.31 47 ASP B O 1
ATOM 3259 N N . VAL B 1 48 ? -11.969 41.688 22.344 1 91.19 48 VAL B N 1
ATOM 3260 C CA . VAL B 1 48 ? -12.297 41.469 20.938 1 91.19 48 VAL B CA 1
ATOM 3261 C C . VAL B 1 48 ? -13.742 41.875 20.672 1 91.19 48 VAL B C 1
ATOM 3263 O O . VAL B 1 48 ? -14.031 42.562 19.688 1 91.19 48 VAL B O 1
ATOM 3266 N N . HIS B 1 49 ? -14.688 41.531 21.531 1 90.12 49 HIS B N 1
ATOM 3267 C CA . HIS B 1 49 ? -16.109 41.844 21.328 1 90.12 49 HIS B CA 1
ATOM 3268 C C . HIS B 1 49 ? -16.375 43.344 21.375 1 90.12 49 HIS B C 1
ATOM 3270 O O . HIS B 1 49 ? -17.109 43.844 20.547 1 90.12 49 HIS B O 1
ATOM 3276 N N . HIS B 1 50 ? -15.711 43.938 22.328 1 88.81 50 HIS B N 1
ATOM 3277 C CA . HIS B 1 50 ? -15.891 45.375 22.453 1 88.81 50 HIS B CA 1
ATOM 3278 C C . HIS B 1 50 ? -15.352 46.125 21.234 1 88.81 50 HIS B C 1
ATOM 3280 O O . HIS B 1 50 ? -15.969 47.094 20.766 1 88.81 50 HIS B O 1
ATOM 3286 N N . THR B 1 51 ? -14.234 45.656 20.828 1 88.12 51 THR B N 1
ATOM 3287 C CA . THR B 1 51 ? -13.617 46.312 19.688 1 88.12 51 THR B CA 1
ATOM 3288 C C . THR B 1 51 ? -14.477 46.125 18.438 1 88.12 51 THR B C 1
ATOM 3290 O O . THR B 1 51 ? -14.672 47.062 17.656 1 88.12 51 THR B O 1
ATOM 3293 N N . ILE B 1 52 ? -15.008 44.938 18.234 1 87.94 52 ILE B N 1
ATOM 3294 C CA . ILE B 1 52 ? -15.859 44.656 17.094 1 87.94 52 ILE B CA 1
ATOM 3295 C C . ILE B 1 52 ? -17.094 45.531 17.141 1 87.94 52 ILE B C 1
ATOM 3297 O O . ILE B 1 52 ? -17.5 46.125 16.141 1 87.94 52 ILE B O 1
ATOM 3301 N N . GLN B 1 53 ? -17.734 45.656 18.312 1 86.06 53 GLN B N 1
ATOM 3302 C CA . GLN B 1 53 ? -18.922 46.469 18.484 1 86.06 53 GLN B CA 1
ATOM 3303 C C . GLN B 1 53 ? -18.641 47.938 18.156 1 86.06 53 GLN B C 1
ATOM 3305 O O . GLN B 1 53 ? -19.438 48.594 17.484 1 86.06 53 GLN B O 1
ATOM 3310 N N . ALA B 1 54 ? -17.5 48.406 18.609 1 83.5 54 ALA B N 1
ATOM 3311 C CA . ALA B 1 54 ? -17.094 49.781 18.344 1 83.5 54 ALA B CA 1
ATOM 3312 C C . ALA B 1 54 ? -16.906 50.031 16.859 1 83.5 54 ALA B C 1
ATOM 3314 O O . ALA B 1 54 ? -17.328 51.062 16.328 1 83.5 54 ALA B O 1
ATOM 3315 N N . MET B 1 55 ? -16.344 49.062 16.234 1 82.62 55 MET B N 1
ATOM 3316 C CA . MET B 1 55 ? -16.078 49.188 14.805 1 82.62 55 MET B CA 1
ATOM 3317 C C . MET B 1 55 ? -17.375 49.094 14 1 82.62 55 MET B C 1
ATOM 3319 O O . MET B 1 55 ? -17.531 49.812 13 1 82.62 55 MET B O 1
ATOM 3323 N N . GLN B 1 56 ? -18.203 48.188 14.391 1 81.75 56 GLN B N 1
ATOM 3324 C CA . GLN B 1 56 ? -19.5 48.062 13.734 1 81.75 56 GLN B CA 1
ATOM 3325 C C . GLN B 1 56 ? -20.297 49.375 13.836 1 81.75 56 GLN B C 1
ATOM 3327 O O . GLN B 1 56 ? -20.984 49.75 12.891 1 81.75 56 GLN B O 1
ATOM 3332 N N . PHE B 1 57 ? -20.25 49.969 14.984 1 78.12 57 PHE B N 1
ATOM 3333 C CA . PHE B 1 57 ? -20.953 51.219 15.219 1 78.12 57 PHE B CA 1
ATOM 3334 C C . PHE B 1 57 ? -20.438 52.281 14.273 1 78.12 57 PHE B C 1
ATOM 3336 O O . PHE B 1 57 ? -21.234 53.031 13.672 1 78.12 57 PHE B O 1
ATOM 3343 N N . LEU B 1 58 ? -19.156 52.375 14.109 1 75.75 58 LEU B N 1
ATOM 3344 C CA . LEU B 1 58 ? -18.547 53.375 13.234 1 75.75 58 LEU B CA 1
ATOM 3345 C C . LEU B 1 58 ? -18.875 53.094 11.773 1 75.75 58 LEU B C 1
ATOM 3347 O O . LEU B 1 58 ? -19.078 54.031 11 1 75.75 58 LEU B O 1
ATOM 3351 N N . SER B 1 59 ? -18.922 51.781 11.422 1 74.75 59 SER B N 1
ATOM 3352 C CA . SER B 1 59 ? -19.203 51.375 10.047 1 74.75 59 SER B CA 1
ATOM 3353 C C . SER B 1 59 ? -20.625 51.75 9.641 1 74.75 59 SER B C 1
ATOM 3355 O O . SER B 1 59 ? -20.859 52.156 8.5 1 74.75 59 SER B O 1
ATOM 3357 N N . LYS B 1 60 ? -21.625 51.406 10.461 1 73 60 LYS B N 1
ATOM 3358 C CA . LYS B 1 60 ? -23.016 51.75 10.18 1 73 60 LYS B CA 1
ATOM 3359 C C . LYS B 1 60 ? -23.172 53.219 9.898 1 73 60 LYS B C 1
ATOM 3361 O O . LYS B 1 60 ? -23.953 53.625 9.039 1 73 60 LYS B O 1
ATOM 3366 N N . ARG B 1 61 ? -22.406 53.969 10.438 1 70.88 61 ARG B N 1
ATOM 3367 C CA . ARG B 1 61 ? -22.469 55.406 10.281 1 70.88 61 ARG B CA 1
ATOM 3368 C C . ARG B 1 61 ? -21.859 55.844 8.961 1 70.88 61 ARG B C 1
ATOM 3370 O O . ARG B 1 61 ? -22.281 56.844 8.367 1 70.88 61 ARG B O 1
ATOM 3377 N N . SER B 1 62 ? -20.938 55.062 8.586 1 70.19 62 SER B N 1
ATOM 3378 C CA . SER B 1 62 ? -20.156 55.469 7.418 1 70.19 62 SER B CA 1
ATOM 3379 C C . SER B 1 62 ? -20.562 54.688 6.184 1 70.19 62 SER B C 1
ATOM 3381 O O . SER B 1 62 ? -20.109 54.969 5.074 1 70.19 62 SER B O 1
ATOM 3383 N N . GLN B 1 63 ? -21.531 53.781 6.234 1 69 63 GLN B N 1
ATOM 3384 C CA . GLN B 1 63 ? -22.031 52.938 5.145 1 69 63 GLN B CA 1
ATOM 3385 C C . GLN B 1 63 ? -20.969 51.969 4.652 1 69 63 GLN B C 1
ATOM 3387 O O . GLN B 1 63 ? -20.922 51.625 3.467 1 69 63 GLN B O 1
ATOM 3392 N N . PHE B 1 64 ? -20.062 51.688 5.562 1 68.62 64 PHE B N 1
ATOM 3393 C CA . PHE B 1 64 ? -19.031 50.719 5.184 1 68.62 64 PHE B CA 1
ATOM 3394 C C . PHE B 1 64 ? -19.578 49.312 5.234 1 68.62 64 PHE B C 1
ATOM 3396 O O . PHE B 1 64 ? -20.391 48.969 6.098 1 68.62 64 PHE B O 1
ATOM 3403 N N . LEU B 1 65 ? -19.109 48.531 4.281 1 70.81 65 LEU B N 1
ATOM 3404 C CA . LEU B 1 65 ? -19.531 47.125 4.199 1 70.81 65 LEU B CA 1
ATOM 3405 C C . LEU B 1 65 ? -18.547 46.219 4.906 1 70.81 65 LEU B C 1
ATOM 3407 O O . LEU B 1 65 ? -17.375 46.156 4.539 1 70.81 65 LEU B O 1
ATOM 3411 N N . TRP B 1 66 ? -18.984 45.812 6.07 1 80.19 66 TRP B N 1
ATOM 3412 C CA . TRP B 1 66 ? -18.141 44.812 6.715 1 80.19 66 TRP B CA 1
ATOM 3413 C C . TRP B 1 66 ? -18.969 43.719 7.363 1 80.19 66 TRP B C 1
ATOM 3415 O O . TRP B 1 66 ? -20.109 43.969 7.789 1 80.19 66 TRP B O 1
ATOM 3425 N N . ARG B 1 67 ? -18.641 42.438 7.148 1 85 67 ARG B N 1
ATOM 3426 C CA . ARG B 1 67 ? -19.266 41.281 7.793 1 85 67 ARG B CA 1
ATOM 3427 C C . ARG B 1 67 ? -18.234 40.469 8.562 1 85 67 ARG B C 1
ATOM 3429 O O . ARG B 1 67 ? -17.219 40.062 7.996 1 85 67 ARG B O 1
ATOM 3436 N N . VAL B 1 68 ? -18.484 40.406 9.906 1 88.06 68 VAL B N 1
ATOM 3437 C CA . VAL B 1 68 ? -17.609 39.625 10.75 1 88.06 68 VAL B CA 1
ATOM 3438 C C . VAL B 1 68 ? -18.016 38.156 10.648 1 88.06 68 VAL B C 1
ATOM 3440 O O . VAL B 1 68 ? -19.188 37.812 10.648 1 88.06 68 VAL B O 1
ATOM 3443 N N . HIS B 1 69 ? -17.047 37.25 10.523 1 87.19 69 HIS B N 1
ATOM 3444 C CA . HIS B 1 69 ? -17.297 35.812 10.398 1 87.19 69 HIS B CA 1
ATOM 3445 C C . HIS B 1 69 ? -16.844 35.062 11.641 1 87.19 69 HIS B C 1
ATOM 3447 O O . HIS B 1 69 ? -17.656 34.469 12.344 1 87.19 69 HIS B O 1
ATOM 3453 N N . ASP B 1 70 ? -15.555 35.031 11.938 1 91.12 70 ASP B N 1
ATOM 3454 C CA . ASP B 1 70 ? -14.992 34.281 13.055 1 91.12 70 ASP B CA 1
ATOM 3455 C C . ASP B 1 70 ? -14.414 35.219 14.102 1 91.12 70 ASP B C 1
ATOM 3457 O O . ASP B 1 70 ? -13.867 36.281 13.766 1 91.12 70 ASP B O 1
ATOM 3461 N N . ILE B 1 71 ? -14.617 34.844 15.32 1 92.56 71 ILE B N 1
ATOM 3462 C CA . ILE B 1 71 ? -14.023 35.562 16.438 1 92.56 71 ILE B CA 1
ATOM 3463 C C . ILE B 1 71 ? -13.125 34.625 17.234 1 92.56 71 ILE B C 1
ATOM 3465 O O . ILE B 1 71 ? -13.547 33.531 17.625 1 92.56 71 ILE B O 1
ATOM 3469 N N . PHE B 1 72 ? -11.891 35 17.359 1 93.12 72 PHE B N 1
ATOM 3470 C CA . PHE B 1 72 ? -10.891 34.219 18.094 1 93.12 72 PHE B CA 1
ATOM 3471 C C . PHE B 1 72 ? -10.57 34.875 19.422 1 93.12 72 PHE B C 1
ATOM 3473 O O . PHE B 1 72 ? -10.188 36.062 19.469 1 93.12 72 PHE B O 1
ATOM 3480 N N . GLN B 1 73 ? -10.664 34.094 20.547 1 90.94 73 GLN B N 1
ATOM 3481 C CA . GLN B 1 73 ? -10.469 34.688 21.859 1 90.94 73 GLN B CA 1
ATOM 3482 C C . GLN B 1 73 ? -9.422 33.938 22.672 1 90.94 73 GLN B C 1
ATOM 3484 O O . GLN B 1 73 ? -8.938 34.406 23.688 1 90.94 73 GLN B O 1
ATOM 3489 N N . HIS B 1 74 ? -9.062 32.75 22.172 1 88.94 74 HIS B N 1
ATOM 3490 C CA . HIS B 1 74 ? -8.234 31.891 23.016 1 88.94 74 HIS B CA 1
ATOM 3491 C C . HIS B 1 74 ? -6.816 31.781 22.453 1 88.94 74 HIS B C 1
ATOM 3493 O O . HIS B 1 74 ? -5.84 31.984 23.172 1 88.94 74 HIS B O 1
ATOM 3499 N N . VAL B 1 75 ? -6.691 31.531 21.203 1 90.94 75 VAL B N 1
ATOM 3500 C CA . VAL B 1 75 ? -5.352 31.375 20.641 1 90.94 75 VAL B CA 1
ATOM 3501 C C . VAL B 1 75 ? -4.77 32.75 20.328 1 90.94 75 VAL B C 1
ATOM 3503 O O . VAL B 1 75 ? -3.553 32.938 20.406 1 90.94 75 VAL B O 1
ATOM 3506 N N . VAL B 1 76 ? -5.617 33.656 19.734 1 91 76 VAL B N 1
ATOM 3507 C CA . VAL B 1 76 ? -5.273 35.062 19.453 1 91 76 VAL B CA 1
ATOM 3508 C C . VAL B 1 76 ? -6.504 35.938 19.641 1 91 76 VAL B C 1
ATOM 3510 O O . VAL B 1 76 ? -7.637 35.438 19.656 1 91 76 VAL B O 1
ATOM 3513 N N . LYS B 1 77 ? -6.199 37.156 19.953 1 93.81 77 LYS B N 1
ATOM 3514 C CA . LYS B 1 77 ? -7.289 38.125 19.906 1 93.81 77 LYS B CA 1
ATOM 3515 C C . LYS B 1 77 ? -7.465 38.688 18.5 1 93.81 77 LYS B C 1
ATOM 3517 O O . LYS B 1 77 ? -6.77 39.625 18.109 1 93.81 77 LYS B O 1
ATOM 3522 N N . ALA B 1 78 ? -8.352 38.062 17.797 1 95.06 78 ALA B N 1
ATOM 3523 C CA . ALA B 1 78 ? -8.516 38.406 16.391 1 95.06 78 ALA B CA 1
ATOM 3524 C C . ALA B 1 78 ? -9.93 38.062 15.906 1 95.06 78 ALA B C 1
ATOM 3526 O O . ALA B 1 78 ? -10.727 37.469 16.641 1 95.06 78 ALA B O 1
ATOM 3527 N N . PHE B 1 79 ? -10.328 38.5 14.75 1 93.88 79 PHE B N 1
ATOM 3528 C CA . PHE B 1 79 ? -11.562 38.156 14.055 1 93.88 79 PHE B CA 1
ATOM 3529 C C . PHE B 1 79 ? -11.375 38.188 12.547 1 93.88 79 PHE B C 1
ATOM 3531 O O . PHE B 1 79 ? -10.438 38.812 12.055 1 93.88 79 PHE B O 1
ATOM 3538 N N . THR B 1 80 ? -12.172 37.406 11.859 1 94.31 80 THR B N 1
ATOM 3539 C CA . THR B 1 80 ? -12.188 37.5 10.406 1 94.31 80 THR B CA 1
ATOM 3540 C C . THR B 1 80 ? -13.352 38.344 9.922 1 94.31 80 THR B C 1
ATOM 3542 O O . THR B 1 80 ? -14.445 38.281 10.484 1 94.31 80 THR B O 1
ATOM 3545 N N . ALA B 1 81 ? -13.062 39.156 8.867 1 92.62 81 ALA B N 1
ATOM 3546 C CA . ALA B 1 81 ? -14.109 40.031 8.32 1 92.62 81 ALA B CA 1
ATOM 3547 C C . ALA B 1 81 ? -13.953 40.188 6.812 1 92.62 81 ALA B C 1
ATOM 3549 O O . ALA B 1 81 ? -12.844 40.125 6.281 1 92.62 81 ALA B O 1
ATOM 3550 N N . GLU B 1 82 ? -15.094 40.219 6.176 1 90.69 82 GLU B N 1
ATOM 3551 C CA . GLU B 1 82 ? -15.117 40.719 4.805 1 90.69 82 GLU B CA 1
ATOM 3552 C C . GLU B 1 82 ? -15.188 42.25 4.77 1 90.69 82 GLU B C 1
ATOM 3554 O O . GLU B 1 82 ? -16.094 42.844 5.344 1 90.69 82 GLU B O 1
ATOM 3559 N N . LEU B 1 83 ? -14.234 42.875 4.105 1 89.88 83 LEU B N 1
ATOM 3560 C CA . LEU B 1 83 ? -14.117 44.344 4.137 1 89.88 83 LEU B CA 1
ATOM 3561 C C . LEU B 1 83 ? -13.992 44.906 2.727 1 89.88 83 LEU B C 1
ATOM 3563 O O . LEU B 1 83 ? -13.281 44.344 1.888 1 89.88 83 LEU B O 1
ATOM 3567 N N . ASP B 1 84 ? -14.719 45.938 2.469 1 87.56 84 ASP B N 1
ATOM 3568 C CA . ASP B 1 84 ? -14.391 46.75 1.294 1 87.56 84 ASP B CA 1
ATOM 3569 C C . ASP B 1 84 ? -13.164 47.625 1.552 1 87.56 84 ASP B C 1
ATOM 3571 O O . ASP B 1 84 ? -12.609 47.594 2.652 1 87.56 84 ASP B O 1
ATOM 3575 N N . ASN B 1 85 ? -12.742 48.312 0.547 1 88.81 85 ASN B N 1
ATOM 3576 C CA . ASN B 1 85 ? -11.5 49.094 0.635 1 88.81 85 ASN B CA 1
ATOM 3577 C C . ASN B 1 85 ? -11.594 50.156 1.71 1 88.81 85 ASN B C 1
ATOM 3579 O O . ASN B 1 85 ? -10.625 50.406 2.439 1 88.81 85 ASN B O 1
ATOM 3583 N N . ASP B 1 86 ? -12.648 50.812 1.835 1 87.5 86 ASP B N 1
ATOM 3584 C CA . ASP B 1 86 ? -12.805 51.906 2.811 1 87.5 86 ASP B CA 1
ATOM 3585 C C . ASP B 1 86 ? -12.812 51.344 4.234 1 87.5 86 ASP B C 1
ATOM 3587 O O . ASP B 1 86 ? -12.203 51.938 5.133 1 87.5 86 ASP B O 1
ATOM 3591 N N . SER B 1 87 ? -13.5 50.312 4.406 1 88.81 87 SER B N 1
ATOM 3592 C CA . SER B 1 87 ? -13.531 49.688 5.715 1 88.81 87 SER B CA 1
ATOM 3593 C C . SER B 1 87 ? -12.148 49.188 6.133 1 88.81 87 SER B C 1
ATOM 3595 O O . SER B 1 87 ? -11.789 49.281 7.309 1 88.81 87 SER B O 1
ATOM 3597 N N . LEU B 1 88 ? -11.445 48.656 5.195 1 90.94 88 LEU B N 1
ATOM 3598 C CA . LEU B 1 88 ? -10.094 48.188 5.48 1 90.94 88 LEU B CA 1
ATOM 3599 C C . LEU B 1 88 ? -9.219 49.344 5.973 1 90.94 88 LEU B C 1
ATOM 3601 O O . LEU B 1 88 ? -8.477 49.188 6.945 1 90.94 88 LEU B O 1
ATOM 3605 N N . GLN B 1 89 ? -9.344 50.469 5.312 1 90.06 89 GLN B N 1
ATOM 3606 C CA . GLN B 1 89 ? -8.539 51.625 5.707 1 90.06 89 GLN B CA 1
ATOM 3607 C C . GLN B 1 89 ? -8.906 52.094 7.117 1 90.06 89 GLN B C 1
ATOM 3609 O O . GLN B 1 89 ? -8.023 52.469 7.898 1 90.06 89 GLN B O 1
ATOM 3614 N N . ALA B 1 90 ? -10.148 52.031 7.426 1 88.06 90 ALA B N 1
ATOM 3615 C CA . ALA B 1 90 ? -10.609 52.406 8.758 1 88.06 90 ALA B CA 1
ATOM 3616 C C . ALA B 1 90 ? -10.07 51.469 9.82 1 88.06 90 ALA B C 1
ATOM 3618 O O . ALA B 1 90 ? -9.703 51.875 10.914 1 88.06 90 ALA B O 1
ATOM 3619 N N . ILE B 1 91 ? -10.055 50.188 9.516 1 91.56 91 ILE B N 1
ATOM 3620 C CA . ILE B 1 91 ? -9.578 49.156 10.438 1 91.56 91 ILE B CA 1
ATOM 3621 C C . ILE B 1 91 ? -8.078 49.312 10.648 1 91.56 91 ILE B C 1
ATOM 3623 O O . ILE B 1 91 ? -7.59 49.219 11.781 1 91.56 91 ILE B O 1
ATOM 3627 N N . LEU B 1 92 ? -7.352 49.625 9.57 1 93.38 92 LEU B N 1
ATOM 3628 C CA . LEU B 1 92 ? -5.906 49.781 9.664 1 93.38 92 LEU B CA 1
ATOM 3629 C C . LEU B 1 92 ? -5.547 51 10.523 1 93.38 92 LEU B C 1
ATOM 3631 O O . LEU B 1 92 ? -4.484 51.031 11.148 1 93.38 92 LEU B O 1
ATOM 3635 N N . ALA B 1 93 ? -6.473 51.938 10.609 1 90.75 93 ALA B N 1
ATOM 3636 C CA . ALA B 1 93 ? -6.211 53.156 11.336 1 90.75 93 ALA B CA 1
ATOM 3637 C C . ALA B 1 93 ? -6.617 53.031 12.805 1 90.75 93 ALA B C 1
ATOM 3639 O O . ALA B 1 93 ? -6.324 53.906 13.617 1 90.75 93 ALA B O 1
ATOM 3640 N N . ASN B 1 94 ? -7.293 51.969 13.164 1 90.75 94 ASN B N 1
ATOM 3641 C CA . ASN B 1 94 ? -7.738 51.75 14.531 1 90.75 94 ASN B CA 1
ATOM 3642 C C . ASN B 1 94 ? -6.566 51.406 15.453 1 90.75 94 ASN B C 1
ATOM 3644 O O . ASN B 1 94 ? -5.855 50.438 15.234 1 90.75 94 ASN B O 1
ATOM 3648 N N . PRO B 1 95 ? -6.34 52.094 16.547 1 91.5 95 PRO B N 1
ATOM 3649 C CA . PRO B 1 95 ? -5.176 51.906 17.422 1 91.5 95 PRO B CA 1
ATOM 3650 C C . PRO B 1 95 ? -5.199 50.562 18.141 1 91.5 95 PRO B C 1
ATOM 3652 O O . PRO B 1 95 ? -4.172 50.125 18.672 1 91.5 95 PRO B O 1
ATOM 3655 N N . GLU B 1 96 ? -6.301 49.875 18.219 1 93.12 96 GLU B N 1
ATOM 3656 C CA . GLU B 1 96 ? -6.391 48.562 18.875 1 93.12 96 GLU B CA 1
ATOM 3657 C C . GLU B 1 96 ? -5.93 47.438 17.953 1 93.12 96 GLU B C 1
ATOM 3659 O O . GLU B 1 96 ? -5.699 46.312 18.406 1 93.12 96 GLU B O 1
ATOM 3664 N N . VAL B 1 97 ? -5.777 47.781 16.656 1 94.75 97 VAL B N 1
ATOM 3665 C CA . VAL B 1 97 ? -5.398 46.75 15.68 1 94.75 97 VAL B CA 1
ATOM 3666 C C . VAL B 1 97 ? -3.879 46.625 15.648 1 94.75 97 VAL B C 1
ATOM 3668 O O . VAL B 1 97 ? -3.158 47.594 15.477 1 94.75 97 VAL B O 1
ATOM 3671 N N . GLU B 1 98 ? -3.402 45.406 15.914 1 95.25 98 GLU B N 1
ATOM 3672 C CA . GLU B 1 98 ? -1.973 45.125 15.852 1 95.25 98 GLU B CA 1
ATOM 3673 C C . GLU B 1 98 ? -1.506 44.938 14.406 1 95.25 98 GLU B C 1
ATOM 3675 O O . GLU B 1 98 ? -0.524 45.562 13.992 1 95.25 98 GLU B O 1
ATOM 3680 N N . PHE B 1 99 ? -2.109 44.094 13.656 1 95.19 99 PHE B N 1
ATOM 3681 C CA . PHE B 1 99 ? -1.875 43.906 12.227 1 95.19 99 PHE B CA 1
ATOM 3682 C C . PHE B 1 99 ? -3.084 43.281 11.555 1 95.19 99 PHE B C 1
ATOM 3684 O O . PHE B 1 99 ? -3.98 42.75 12.234 1 95.19 99 PHE B O 1
ATOM 3691 N N . VAL B 1 100 ? -3.158 43.406 10.258 1 95.06 100 VAL B N 1
ATOM 3692 C CA . VAL B 1 100 ? -4.176 42.781 9.43 1 95.06 100 VAL B CA 1
ATOM 3693 C C . VAL B 1 100 ? -3.51 41.875 8.383 1 95.06 100 VAL B C 1
ATOM 3695 O O . VAL B 1 100 ? -2.43 42.188 7.883 1 95.06 100 VAL B O 1
ATOM 3698 N N . GLU B 1 101 ? -4.055 40.719 8.219 1 95.12 101 GLU B N 1
ATOM 3699 C CA . GLU B 1 101 ? -3.578 39.812 7.172 1 95.12 101 GLU B CA 1
ATOM 3700 C C . GLU B 1 101 ? -4.727 39.375 6.277 1 95.12 101 GLU B C 1
ATOM 3702 O O . GLU B 1 101 ? -5.816 39.062 6.762 1 95.12 101 GLU B O 1
ATOM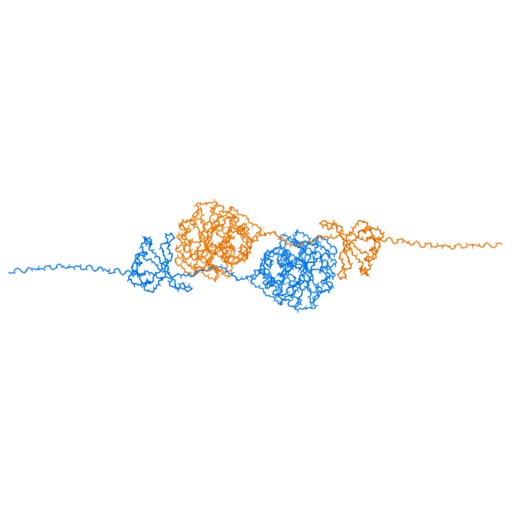 3707 N N . ARG B 1 102 ? -4.434 39.406 4.891 1 93.62 102 ARG B N 1
ATOM 3708 C CA . ARG B 1 102 ? -5.43 38.812 4.012 1 93.62 102 ARG B CA 1
ATOM 3709 C C . ARG B 1 102 ? -5.574 37.312 4.285 1 93.62 102 ARG B C 1
ATOM 3711 O O . ARG B 1 102 ? -4.578 36.625 4.504 1 93.62 102 ARG B O 1
ATOM 3718 N N . ASP B 1 103 ? -6.766 36.875 4.406 1 92.75 103 ASP B N 1
ATOM 3719 C CA . ASP B 1 103 ? -6.977 35.469 4.602 1 92.75 103 ASP B CA 1
ATOM 3720 C C . ASP B 1 103 ? -6.547 34.656 3.369 1 92.75 103 ASP B C 1
ATOM 3722 O O . ASP B 1 103 ? -6.699 35.125 2.238 1 92.75 103 ASP B O 1
ATOM 3726 N N . GLN B 1 104 ? -5.898 33.531 3.613 1 91.88 104 GLN B N 1
ATOM 3727 C CA . GLN B 1 104 ? -5.305 32.719 2.547 1 91.88 104 GLN B CA 1
ATOM 3728 C C . GLN B 1 104 ? -5.844 31.297 2.564 1 91.88 104 GLN B C 1
ATOM 3730 O O . GLN B 1 104 ? -6.328 30.828 3.594 1 91.88 104 GLN B O 1
ATOM 3735 N N . THR B 1 105 ? -5.715 30.688 1.371 1 89.94 105 THR B N 1
ATOM 3736 C CA . THR B 1 105 ? -6.117 29.297 1.258 1 89.94 105 THR B CA 1
ATOM 3737 C C . THR B 1 105 ? -5.039 28.375 1.821 1 89.94 105 THR B C 1
ATOM 3739 O O . THR B 1 105 ? -3.844 28.641 1.677 1 89.94 105 THR B O 1
ATOM 3742 N N . VAL B 1 106 ? -5.441 27.281 2.564 1 91.94 106 VAL B N 1
ATOM 3743 C CA . VAL B 1 106 ? -4.582 26.156 2.926 1 91.94 106 VAL B CA 1
ATOM 3744 C C . VAL B 1 106 ? -5.09 24.875 2.262 1 91.94 106 VAL B C 1
ATOM 3746 O O . VAL B 1 106 ? -6.254 24.797 1.86 1 91.94 106 VAL B O 1
ATOM 3749 N N . HIS B 1 107 ? -4.207 23.938 2.023 1 89.56 107 HIS B N 1
ATOM 3750 C CA . HIS B 1 107 ? -4.566 22.703 1.328 1 89.56 107 HIS B CA 1
ATOM 3751 C C . HIS B 1 107 ? -3.865 21.5 1.943 1 89.56 107 HIS B C 1
ATOM 3753 O O . HIS B 1 107 ? -2.844 21.641 2.619 1 89.56 107 HIS B O 1
ATOM 3759 N N . LEU B 1 108 ? -4.504 20.344 1.837 1 86.38 108 LEU B N 1
ATOM 3760 C CA . LEU B 1 108 ? -3.861 19.109 2.297 1 86.38 108 LEU B CA 1
ATOM 3761 C C . LEU B 1 108 ? -2.602 18.828 1.489 1 86.38 108 LEU B C 1
ATOM 3763 O O . LEU B 1 108 ? -2.512 19.188 0.316 1 86.38 108 LEU B O 1
ATOM 3767 N N . LEU B 1 109 ? -1.606 18.344 2.178 1 78.94 109 LEU B N 1
ATOM 3768 C CA . LEU B 1 109 ? -0.313 18.047 1.575 1 78.94 109 LEU B CA 1
ATOM 3769 C C . LEU B 1 109 ? -0.236 16.578 1.165 1 78.94 109 LEU B C 1
ATOM 3771 O O . LEU B 1 109 ? 0.286 15.742 1.911 1 78.94 109 LEU B O 1
ATOM 3775 N N . SER B 1 110 ? -1.024 16.125 0.256 1 65.44 110 SER B N 1
ATOM 3776 C CA . SER B 1 110 ? -0.88 14.766 -0.244 1 65.44 110 SER B CA 1
ATOM 3777 C C . SER B 1 110 ? -0.263 14.75 -1.639 1 65.44 110 SER B C 1
ATOM 3779 O O . SER B 1 110 ? -0.519 15.648 -2.445 1 65.44 110 SER B O 1
ATOM 3781 N N . HIS B 1 111 ? 0.97 14.398 -1.792 1 55.78 111 HIS B N 1
ATOM 3782 C CA . HIS B 1 111 ? 1.533 14.188 -3.121 1 55.78 111 HIS B CA 1
ATOM 3783 C C . HIS B 1 111 ? 0.973 12.922 -3.764 1 55.78 111 HIS B C 1
ATOM 3785 O O . HIS B 1 111 ? 1.18 11.82 -3.256 1 55.78 111 HIS B O 1
ATOM 3791 N N . HIS B 1 112 ? -0.237 13.133 -4.344 1 47.62 112 HIS B N 1
ATOM 3792 C CA . HIS B 1 112 ? -0.822 12.008 -5.062 1 47.62 112 HIS B CA 1
ATOM 3793 C C . HIS B 1 112 ? 0.114 11.508 -6.16 1 47.62 112 HIS B C 1
ATOM 3795 O O . HIS B 1 112 ? 0.038 11.969 -7.301 1 47.62 112 HIS B O 1
ATOM 3801 N N . VAL B 1 113 ? 1.343 11.852 -6.242 1 46.22 113 VAL B N 1
ATOM 3802 C CA . VAL B 1 113 ? 1.826 11.133 -7.418 1 46.22 113 VAL B CA 1
ATOM 3803 C C . VAL B 1 113 ? 1.694 9.625 -7.191 1 46.22 113 VAL B C 1
ATOM 3805 O O . VAL B 1 113 ? 2.143 9.102 -6.168 1 46.22 113 VAL B O 1
ATOM 3808 N N . ASP B 1 114 ? 0.763 9.172 -7.801 1 50.22 114 ASP B N 1
ATOM 3809 C CA . ASP B 1 114 ? 0.729 7.715 -7.754 1 50.22 114 ASP B CA 1
ATOM 3810 C C . ASP B 1 114 ? 2.117 7.125 -7.992 1 50.22 114 ASP B C 1
ATOM 3812 O O . ASP B 1 114 ? 2.576 7.043 -9.133 1 50.22 114 ASP B O 1
ATOM 3816 N N . PRO B 1 115 ? 3.01 7.254 -6.887 1 56.5 115 PRO B N 1
ATOM 3817 C CA . PRO B 1 115 ? 4.348 6.707 -7.117 1 56.5 115 PRO B CA 1
ATOM 3818 C C . PRO B 1 115 ? 4.316 5.348 -7.812 1 56.5 115 PRO B C 1
ATOM 3820 O O . PRO B 1 115 ? 3.32 4.625 -7.723 1 56.5 115 PRO B O 1
ATOM 3823 N N . ILE B 1 116 ? 5.281 5.285 -8.875 1 73.5 116 ILE B N 1
ATOM 3824 C CA . ILE B 1 116 ? 5.504 3.957 -9.438 1 73.5 116 ILE B CA 1
ATOM 3825 C C . ILE B 1 116 ? 5.602 2.93 -8.312 1 73.5 116 ILE B C 1
ATOM 3827 O O . ILE B 1 116 ? 6.348 3.123 -7.355 1 73.5 116 ILE B O 1
ATOM 3831 N N . PRO B 1 117 ? 4.672 2.047 -8.328 1 81.19 117 PRO B N 1
ATOM 3832 C CA . PRO B 1 117 ? 4.824 0.977 -7.336 1 81.19 117 PRO B CA 1
ATOM 3833 C C . PRO B 1 117 ? 6.262 0.473 -7.23 1 81.19 117 PRO B C 1
ATOM 3835 O O . PRO B 1 117 ? 6.934 0.294 -8.25 1 81.19 117 PRO B O 1
ATOM 3838 N N . TRP B 1 118 ? 6.766 0.225 -6.012 1 82 118 TRP B N 1
ATOM 3839 C CA . TRP B 1 118 ? 8.18 -0.058 -5.801 1 82 118 TRP B CA 1
ATOM 3840 C C . TRP B 1 118 ? 8.609 -1.297 -6.582 1 82 118 TRP B C 1
ATOM 3842 O O . TRP B 1 118 ? 9.75 -1.376 -7.059 1 82 118 TRP B O 1
ATOM 3852 N N . GLY B 1 119 ? 7.711 -2.283 -6.676 1 92.88 119 GLY B N 1
ATOM 3853 C CA . GLY B 1 119 ? 8.055 -3.504 -7.387 1 92.88 119 GLY B CA 1
ATOM 3854 C C . GLY B 1 119 ? 8.391 -3.268 -8.852 1 92.88 119 GLY B C 1
ATOM 3855 O O . GLY B 1 119 ? 9.305 -3.887 -9.391 1 92.88 119 GLY B O 1
ATOM 3856 N N . LEU B 1 120 ? 7.586 -2.365 -9.469 1 94.62 120 LEU B N 1
ATOM 3857 C CA . LEU B 1 120 ? 7.875 -1.998 -10.844 1 94.62 120 LEU B CA 1
ATOM 3858 C C . LEU B 1 120 ? 9.195 -1.241 -10.945 1 94.62 120 LEU B C 1
ATOM 3860 O O . LEU B 1 120 ? 10.008 -1.517 -11.828 1 94.62 120 LEU B O 1
ATOM 3864 N N . ASP B 1 121 ? 9.406 -0.332 -10.039 1 89.56 121 ASP B N 1
ATOM 3865 C CA . ASP B 1 121 ? 10.633 0.451 -10 1 89.56 121 ASP B CA 1
ATOM 3866 C C . ASP B 1 121 ? 11.852 -0.451 -9.82 1 89.56 121 ASP B C 1
ATOM 3868 O O . ASP B 1 121 ? 12.906 -0.208 -10.414 1 89.56 121 ASP B O 1
ATOM 3872 N N . ARG B 1 122 ? 11.719 -1.533 -9.086 1 93.06 122 ARG B N 1
ATOM 3873 C CA . ARG B 1 122 ? 12.867 -2.379 -8.758 1 93.06 122 ARG B CA 1
ATOM 3874 C C . ARG B 1 122 ? 13.281 -3.223 -9.961 1 93.06 122 ARG B C 1
ATOM 3876 O O . ARG B 1 122 ? 14.469 -3.512 -10.141 1 93.06 122 ARG B O 1
ATOM 3883 N N . ILE B 1 123 ? 12.359 -3.527 -10.805 1 97.75 123 ILE B N 1
ATOM 3884 C CA . ILE B 1 123 ? 12.672 -4.551 -11.797 1 97.75 123 ILE B CA 1
ATOM 3885 C C . ILE B 1 123 ? 13.156 -3.887 -13.086 1 97.75 123 ILE B C 1
ATOM 3887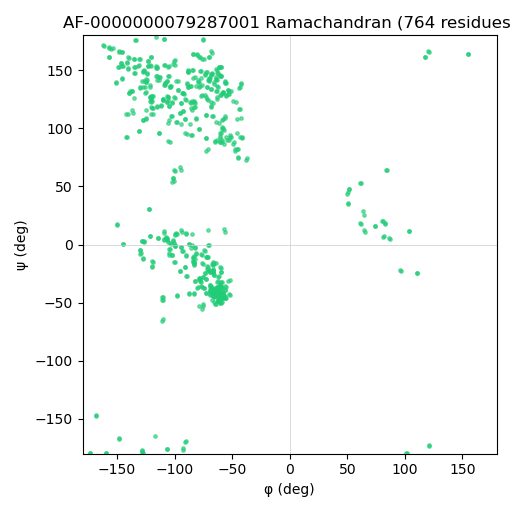 O O . ILE B 1 123 ? 13.539 -4.57 -14.031 1 97.75 123 ILE B O 1
ATOM 3891 N N . ASP B 1 124 ? 13.172 -2.557 -13.133 1 96.94 124 ASP B N 1
ATOM 3892 C CA . ASP B 1 124 ? 13.711 -1.918 -14.328 1 96.94 124 ASP B CA 1
ATOM 3893 C C . ASP B 1 124 ? 15.086 -1.315 -14.055 1 96.94 124 ASP B C 1
ATOM 3895 O O . ASP B 1 124 ? 15.625 -0.584 -14.891 1 96.94 124 ASP B O 1
ATOM 3899 N N . GLN B 1 125 ? 15.609 -1.548 -12.859 1 93.81 125 GLN B N 1
ATOM 3900 C CA . GLN B 1 125 ? 16.969 -1.126 -12.516 1 93.81 125 GLN B CA 1
ATOM 3901 C C . GLN B 1 125 ? 17.719 -2.238 -11.797 1 93.81 125 GLN B C 1
ATOM 3903 O O . GLN B 1 125 ? 17.125 -3.066 -11.117 1 93.81 125 GLN B O 1
ATOM 3908 N N . ARG B 1 126 ? 19.031 -2.232 -11.914 1 94.12 126 ARG B N 1
ATOM 3909 C CA . ARG B 1 126 ? 19.828 -3.312 -11.352 1 94.12 126 ARG B CA 1
ATOM 3910 C C . ARG B 1 126 ? 20.234 -2.994 -9.914 1 94.12 126 ARG B C 1
ATOM 3912 O O . ARG B 1 126 ? 20.438 -3.9 -9.102 1 94.12 126 ARG B O 1
ATOM 3919 N N . GLU B 1 127 ? 20.297 -1.671 -9.68 1 90.38 127 GLU B N 1
ATOM 3920 C CA . GLU B 1 127 ? 20.859 -1.284 -8.391 1 90.38 127 GLU B CA 1
ATOM 3921 C C . GLU B 1 127 ? 19.875 -0.46 -7.57 1 90.38 127 GLU B C 1
ATOM 3923 O O . GLU B 1 127 ? 18.938 0.118 -8.125 1 90.38 127 GLU B O 1
ATOM 3928 N N . LEU B 1 128 ? 20.047 -0.507 -6.266 1 81.69 128 LEU B N 1
ATOM 3929 C CA . LEU B 1 128 ? 19.406 0.416 -5.34 1 81.69 128 LEU B CA 1
ATOM 3930 C C . LEU B 1 128 ? 20.25 1.661 -5.129 1 81.69 128 LEU B C 1
ATOM 3932 O O . LEU B 1 128 ? 21.469 1.618 -5.297 1 81.69 128 LEU B O 1
ATOM 3936 N N . PRO B 1 129 ? 19.719 2.797 -4.887 1 75.31 129 PRO B N 1
ATOM 3937 C CA . PRO B 1 129 ? 18.312 3.002 -4.527 1 75.31 129 PRO B CA 1
ATOM 3938 C C . PRO B 1 129 ? 17.406 3.07 -5.746 1 75.31 129 PRO B C 1
ATOM 3940 O O . PRO B 1 129 ? 17.875 3.285 -6.867 1 75.31 129 PRO B O 1
ATOM 3943 N N . LEU B 1 130 ? 16.078 2.91 -5.453 1 78.56 130 LEU B N 1
ATOM 3944 C CA . LEU B 1 130 ? 15.055 3.041 -6.48 1 78.56 130 LEU B CA 1
ATOM 3945 C C . LEU B 1 130 ? 15.016 4.465 -7.031 1 78.56 130 LEU B C 1
ATOM 3947 O O . LEU B 1 130 ? 15.219 5.426 -6.285 1 78.56 130 LEU B O 1
ATOM 3951 N N . ASP B 1 131 ? 14.781 4.59 -8.32 1 77.56 131 ASP B N 1
ATOM 3952 C CA . ASP B 1 131 ? 14.82 5.914 -8.938 1 77.56 131 ASP B CA 1
ATOM 3953 C C . ASP B 1 131 ? 13.406 6.438 -9.211 1 77.56 131 ASP B C 1
ATOM 3955 O O . ASP B 1 131 ? 13.242 7.531 -9.75 1 77.56 131 ASP B O 1
ATOM 3959 N N . GLY B 1 132 ? 12.328 5.609 -8.93 1 73.44 132 GLY B N 1
ATOM 3960 C CA . GLY B 1 132 ? 10.945 6.039 -9.047 1 73.44 132 GLY B CA 1
ATOM 3961 C C . GLY B 1 132 ? 10.406 5.957 -10.461 1 73.44 132 GLY B C 1
ATOM 3962 O O . GLY B 1 132 ? 9.398 6.59 -10.781 1 73.44 132 GLY B O 1
ATOM 3963 N N . LYS B 1 133 ? 11.062 5.211 -11.305 1 81.19 133 LYS B N 1
ATOM 3964 C CA . LYS B 1 133 ? 10.648 5.09 -12.703 1 81.19 133 LYS B CA 1
ATOM 3965 C C . LYS B 1 133 ? 10.398 3.633 -13.078 1 81.19 133 LYS B C 1
ATOM 3967 O O . LYS B 1 133 ? 10.852 2.721 -12.383 1 81.19 133 LYS B O 1
ATOM 3972 N N . TYR B 1 134 ? 9.617 3.465 -13.969 1 93.12 134 TYR B N 1
ATOM 3973 C CA . TYR B 1 134 ? 9.414 2.178 -14.625 1 93.12 134 TYR B CA 1
ATOM 3974 C C . TYR B 1 134 ? 9.461 2.328 -16.141 1 93.12 134 TYR B C 1
ATOM 3976 O O . TYR B 1 134 ? 8.477 2.754 -16.75 1 93.12 134 TYR B O 1
ATOM 3984 N N . ARG B 1 135 ? 10.672 2.021 -16.688 1 91.94 135 ARG B N 1
ATOM 3985 C CA . ARG B 1 135 ? 10.938 2.1 -18.125 1 91.94 135 ARG B CA 1
ATOM 3986 C C . ARG B 1 135 ? 11.469 0.771 -18.656 1 91.94 135 ARG B C 1
ATOM 3988 O O . ARG B 1 135 ? 12.586 0.365 -18.328 1 91.94 135 ARG B O 1
ATOM 3995 N N . VAL B 1 136 ? 10.609 0.06 -19.438 1 94.62 136 VAL B N 1
ATOM 3996 C CA . VAL B 1 136 ? 11.016 -1.219 -20.016 1 94.62 136 VAL B CA 1
ATOM 3997 C C . VAL B 1 136 ? 10.773 -1.211 -21.516 1 94.62 136 VAL B C 1
ATOM 3999 O O . VAL B 1 136 ? 9.914 -0.469 -22.016 1 94.62 136 VAL B O 1
ATOM 4002 N N . GLU B 1 137 ? 11.609 -1.943 -22.266 1 94.38 137 GLU B N 1
ATOM 4003 C CA . GLU B 1 137 ? 11.445 -2.07 -23.719 1 94.38 137 GLU B CA 1
ATOM 4004 C C . GLU B 1 137 ? 10.352 -3.074 -24.062 1 94.38 137 GLU B C 1
ATOM 4006 O O . GLU B 1 137 ? 10.617 -4.273 -24.172 1 94.38 137 GLU B O 1
ATOM 4011 N N . GLY B 1 138 ? 9.172 -2.621 -24.375 1 96.12 138 GLY B N 1
ATOM 4012 C CA . GLY B 1 138 ? 8.016 -3.447 -24.688 1 96.12 138 GLY B CA 1
ATOM 4013 C C . GLY B 1 138 ? 6.84 -3.219 -23.766 1 96.12 138 GLY B C 1
ATOM 4014 O O . GLY B 1 138 ? 6.992 -2.627 -22.688 1 96.12 138 GLY B O 1
ATOM 4015 N N . THR B 1 139 ? 5.711 -3.725 -24.188 1 96.94 139 THR B N 1
ATOM 4016 C CA . THR B 1 139 ? 4.484 -3.482 -23.438 1 96.94 139 THR B CA 1
ATOM 4017 C C . THR B 1 139 ? 3.744 -4.789 -23.172 1 96.94 139 THR B C 1
ATOM 4019 O O . THR B 1 139 ? 2.787 -4.824 -22.391 1 96.94 139 THR B O 1
ATOM 4022 N N . GLY B 1 140 ? 4.184 -5.863 -23.75 1 98.44 140 GLY B N 1
ATOM 4023 C CA . GLY B 1 140 ? 3.475 -7.129 -23.672 1 98.44 140 GLY B CA 1
ATOM 4024 C C . GLY B 1 140 ? 2.34 -7.238 -24.672 1 98.44 140 GLY B C 1
ATOM 4025 O O . GLY B 1 140 ? 1.596 -8.219 -24.672 1 98.44 140 GLY B O 1
ATOM 4026 N N . ALA B 1 141 ? 2.271 -6.199 -25.578 1 98.38 141 ALA B N 1
ATOM 4027 C CA . ALA B 1 141 ? 1.219 -6.246 -26.594 1 98.38 141 ALA B CA 1
ATOM 4028 C C . ALA B 1 141 ? 1.327 -7.512 -27.438 1 98.38 141 ALA B C 1
ATOM 4030 O O . ALA B 1 141 ? 2.422 -7.895 -27.859 1 98.38 141 ALA B O 1
ATOM 4031 N N . GLY B 1 142 ? 0.185 -8.18 -27.594 1 98.44 142 GLY B N 1
ATOM 4032 C CA . GLY B 1 142 ? 0.145 -9.383 -28.391 1 98.44 142 GLY B CA 1
ATOM 4033 C C . GLY B 1 142 ? 0.272 -10.656 -27.578 1 98.44 142 GLY B C 1
ATOM 4034 O O . GLY B 1 142 ? -0.07 -11.742 -28.047 1 98.44 142 GLY B O 1
ATOM 4035 N N . ALA B 1 143 ? 0.819 -10.57 -26.422 1 98.81 143 ALA B N 1
ATOM 4036 C CA . ALA B 1 143 ? 0.976 -11.734 -25.562 1 98.81 143 ALA B CA 1
ATOM 4037 C C . ALA B 1 143 ? -0.291 -11.992 -24.75 1 98.81 143 ALA B C 1
ATOM 4039 O O . ALA B 1 143 ? -1.041 -11.062 -24.438 1 98.81 143 ALA B O 1
ATOM 4040 N N . HIS B 1 144 ? -0.521 -13.25 -24.438 1 98.88 144 HIS B N 1
ATOM 4041 C CA . HIS B 1 144 ? -1.676 -13.688 -23.656 1 98.88 144 HIS B CA 1
ATOM 4042 C C . HIS B 1 144 ? -1.244 -14.367 -22.359 1 98.88 144 HIS B C 1
ATOM 4044 O O . HIS B 1 144 ? -0.551 -15.383 -22.391 1 98.88 144 HIS B O 1
ATOM 4050 N N . VAL B 1 145 ? -1.632 -13.75 -21.266 1 98.94 145 VAL B N 1
ATOM 4051 C CA . VAL B 1 145 ? -1.31 -14.344 -19.969 1 98.94 145 VAL B CA 1
ATOM 4052 C C . VAL B 1 145 ? -2.559 -14.984 -19.375 1 98.94 145 VAL B C 1
ATOM 4054 O O . VAL B 1 145 ? -3.562 -14.305 -19.141 1 98.94 145 VAL B O 1
ATOM 4057 N N . TYR B 1 146 ? -2.521 -16.25 -19.141 1 98.94 146 TYR B N 1
ATOM 4058 C CA . TYR B 1 146 ? -3.564 -17.031 -18.469 1 98.94 146 TYR B CA 1
ATOM 4059 C C . TYR B 1 146 ? -3.256 -17.188 -16.984 1 98.94 146 TYR B C 1
ATOM 4061 O O . TYR B 1 146 ? -2.277 -17.844 -16.625 1 98.94 146 TYR B O 1
ATOM 4069 N N . VAL B 1 147 ? -4.09 -16.578 -16.172 1 98.75 147 VAL B N 1
ATOM 4070 C CA . VAL B 1 147 ? -3.883 -16.562 -14.727 1 98.75 147 VAL B CA 1
ATOM 4071 C C . VAL B 1 147 ? -4.734 -17.641 -14.062 1 98.75 147 VAL B C 1
ATOM 4073 O O . VAL B 1 147 ? -5.953 -17.5 -13.945 1 98.75 147 VAL B O 1
ATOM 4076 N N . LEU B 1 148 ? -4.094 -18.719 -13.633 1 98.56 148 LEU B N 1
ATOM 4077 C CA . LEU B 1 148 ? -4.766 -19.766 -12.867 1 98.56 148 LEU B CA 1
ATOM 4078 C C . LEU B 1 148 ? -4.863 -19.375 -11.398 1 98.56 148 LEU B C 1
ATOM 4080 O O . LEU B 1 148 ? -3.863 -19.406 -10.68 1 98.56 148 LEU B O 1
ATOM 4084 N N . ASP B 1 149 ? -6.086 -19.062 -10.992 1 97.69 149 ASP B N 1
ATOM 4085 C CA . ASP B 1 149 ? -6.254 -18.469 -9.672 1 97.69 149 ASP B CA 1
ATOM 4086 C C . ASP B 1 149 ? -7.727 -18.438 -9.258 1 97.69 149 ASP B C 1
ATOM 4088 O O . ASP B 1 149 ? -8.469 -19.375 -9.539 1 97.69 149 ASP B O 1
ATOM 4092 N N . THR B 1 150 ? -8.117 -17.391 -8.492 1 96.19 150 THR B N 1
ATOM 4093 C CA . THR B 1 150 ? -9.453 -17.297 -7.918 1 96.19 150 THR B CA 1
ATOM 4094 C C . THR B 1 150 ? -10.406 -16.578 -8.875 1 96.19 150 THR B C 1
ATOM 4096 O O . THR B 1 150 ? -11.562 -16.312 -8.531 1 96.19 150 THR B O 1
ATOM 4099 N N . GLY B 1 151 ? -9.977 -16.328 -10.078 1 97 151 GLY B N 1
ATOM 4100 C CA . GLY B 1 151 ? -10.719 -15.484 -11.016 1 97 151 GLY B CA 1
ATOM 4101 C C . GLY B 1 151 ? -10.156 -14.078 -11.125 1 97 151 GLY B C 1
ATOM 4102 O O . GLY B 1 151 ? -9.109 -13.773 -10.555 1 97 151 GLY B O 1
ATOM 4103 N N . ILE B 1 152 ? -10.836 -13.242 -11.992 1 97.25 152 ILE B N 1
ATOM 4104 C CA . ILE B 1 152 ? -10.469 -11.844 -12.164 1 97.25 152 ILE B CA 1
ATOM 4105 C C . ILE B 1 152 ? -11.727 -10.984 -12.211 1 97.25 152 ILE B C 1
ATOM 4107 O O . ILE B 1 152 ? -12.719 -11.359 -12.852 1 97.25 152 ILE B O 1
ATOM 4111 N N . LEU B 1 153 ? -11.711 -9.93 -11.461 1 95.75 153 LEU B N 1
ATOM 4112 C CA . LEU B 1 153 ? -12.695 -8.883 -11.695 1 95.75 153 LEU B CA 1
ATOM 4113 C C . LEU B 1 153 ? -12.375 -8.109 -12.969 1 95.75 153 LEU B C 1
ATOM 4115 O O . LEU B 1 153 ? -11.734 -7.059 -12.922 1 95.75 153 LEU B O 1
ATOM 4119 N N . THR B 1 154 ? -12.938 -8.547 -14.062 1 96.69 154 THR B N 1
ATOM 4120 C CA . THR B 1 154 ? -12.508 -8.086 -15.383 1 96.69 154 THR B CA 1
ATOM 4121 C C . THR B 1 154 ? -12.93 -6.637 -15.609 1 96.69 154 THR B C 1
ATOM 4123 O O . THR B 1 154 ? -12.359 -5.949 -16.453 1 96.69 154 THR B O 1
ATOM 4126 N N . SER B 1 155 ? -13.914 -6.145 -14.828 1 95.06 155 SER B N 1
ATOM 4127 C CA . SER B 1 155 ? -14.391 -4.77 -14.984 1 95.06 155 SER B CA 1
ATOM 4128 C C . SER B 1 155 ? -13.477 -3.787 -14.258 1 95.06 155 SER B C 1
ATOM 4130 O O . SER B 1 155 ? -13.672 -2.572 -14.352 1 95.06 155 SER B O 1
ATOM 4132 N N . HIS B 1 156 ? -12.555 -4.289 -13.516 1 93.31 156 HIS B N 1
ATOM 4133 C CA . HIS B 1 156 ? -11.633 -3.395 -12.82 1 93.31 156 HIS B CA 1
ATOM 4134 C C . HIS B 1 156 ? -10.922 -2.465 -13.805 1 93.31 156 HIS B C 1
ATOM 4136 O O . HIS B 1 156 ? -10.469 -2.902 -14.867 1 93.31 156 HIS B O 1
ATOM 4142 N N . GLU B 1 157 ? -10.734 -1.236 -13.461 1 91.62 157 GLU B N 1
ATOM 4143 C CA . GLU B 1 157 ? -10.195 -0.217 -14.359 1 91.62 157 GLU B CA 1
ATOM 4144 C C . GLU B 1 157 ? -8.75 -0.52 -14.734 1 91.62 157 GLU B C 1
ATOM 4146 O O . GLU B 1 157 ? -8.297 -0.15 -15.812 1 91.62 157 GLU B O 1
ATOM 4151 N N . GLU B 1 158 ? -8.094 -1.221 -13.891 1 93.94 158 GLU B N 1
ATOM 4152 C CA . GLU B 1 158 ? -6.699 -1.573 -14.148 1 93.94 158 GLU B CA 1
ATOM 4153 C C . GLU B 1 158 ? -6.562 -2.381 -15.43 1 93.94 158 GLU B C 1
ATOM 4155 O O . GLU B 1 158 ? -5.512 -2.355 -16.078 1 93.94 158 GLU B O 1
ATOM 4160 N N . PHE B 1 159 ? -7.566 -3.037 -15.875 1 98 159 PHE B N 1
ATOM 4161 C CA . PHE B 1 159 ? -7.422 -3.959 -16.984 1 98 159 PHE B CA 1
ATOM 4162 C C . PHE B 1 159 ? -7.902 -3.314 -18.281 1 98 159 PHE B C 1
ATOM 4164 O O . PHE B 1 159 ? -7.652 -3.838 -19.375 1 98 159 PHE B O 1
ATOM 4171 N N . GLU B 1 160 ? -8.602 -2.248 -18.25 1 96.88 160 GLU B N 1
ATOM 4172 C CA . GLU B 1 160 ? -8.977 -1.425 -19.391 1 96.88 160 GLU B CA 1
ATOM 4173 C C . GLU B 1 160 ? -9.594 -2.271 -20.5 1 96.88 160 GLU B C 1
ATOM 4175 O O . GLU B 1 160 ? -9.305 -2.066 -21.688 1 96.88 160 GLU B O 1
ATOM 4180 N N . GLY B 1 161 ? -10.305 -3.248 -20.125 1 97.5 161 GLY B N 1
ATOM 4181 C CA . GLY B 1 161 ? -11.016 -4.066 -21.094 1 97.5 161 GLY B CA 1
ATOM 4182 C C . GLY B 1 161 ? -10.172 -5.195 -21.656 1 97.5 161 GLY B C 1
ATOM 4183 O O . GLY B 1 161 ? -10.641 -5.98 -22.469 1 97.5 161 GLY B O 1
ATOM 4184 N N . ARG B 1 162 ? -8.938 -5.414 -21.156 1 98.44 162 ARG B N 1
ATOM 4185 C CA . ARG B 1 162 ? -8.023 -6.41 -21.703 1 98.44 162 ARG B CA 1
ATOM 4186 C C . ARG B 1 162 ? -8.156 -7.742 -20.984 1 98.44 162 ARG B C 1
ATOM 4188 O O . ARG B 1 162 ? -7.496 -8.719 -21.344 1 98.44 162 ARG B O 1
ATOM 4195 N N . ALA B 1 163 ? -8.953 -7.785 -19.938 1 98.25 163 ALA B N 1
ATOM 4196 C CA . ALA B 1 163 ? -9.109 -9.016 -19.156 1 98.25 163 ALA B CA 1
ATOM 4197 C C . ALA B 1 163 ? -10.445 -9.68 -19.453 1 98.25 163 ALA B C 1
ATOM 4199 O O . ALA B 1 163 ? -11.453 -9.008 -19.703 1 98.25 163 ALA B O 1
ATOM 4200 N N . ASP B 1 164 ? -10.5 -11.008 -19.453 1 97.81 164 ASP B N 1
ATOM 4201 C CA . ASP B 1 164 ? -11.727 -11.781 -19.594 1 97.81 164 ASP B CA 1
ATOM 4202 C C . ASP B 1 164 ? -11.641 -13.102 -18.828 1 97.81 164 ASP B C 1
ATOM 4204 O O . ASP B 1 164 ? -10.586 -13.438 -18.281 1 97.81 164 ASP B O 1
ATOM 4208 N N . VAL B 1 165 ? -12.781 -13.727 -18.656 1 97.31 165 VAL B N 1
ATOM 4209 C CA . VAL B 1 165 ? -12.859 -15.055 -18.047 1 97.31 165 VAL B CA 1
ATOM 4210 C C . VAL B 1 165 ? -13.008 -16.109 -19.141 1 97.31 165 VAL B C 1
ATOM 4212 O O . VAL B 1 165 ? -13.945 -16.047 -19.953 1 97.31 165 VAL B O 1
ATOM 4215 N N . VAL B 1 166 ? -12.109 -17.125 -19.109 1 97.44 166 VAL B N 1
ATOM 4216 C CA . VAL B 1 166 ? -12.156 -18.078 -20.219 1 97.44 166 VAL B CA 1
ATOM 4217 C C . VAL B 1 166 ? -12.438 -19.484 -19.703 1 97.44 166 VAL B C 1
ATOM 4219 O O . VAL B 1 166 ? -12.836 -20.359 -20.469 1 97.44 166 VAL B O 1
ATOM 4222 N N . PHE B 1 167 ? -12.211 -19.656 -18.469 1 96.19 167 PHE B N 1
ATOM 4223 C CA . PHE B 1 167 ? -12.414 -20.969 -17.844 1 96.19 167 PHE B CA 1
ATOM 4224 C C . PHE B 1 167 ? -12.773 -20.812 -16.375 1 96.19 167 PHE B C 1
ATOM 4226 O O . PHE B 1 167 ? -12.219 -19.953 -15.68 1 96.19 167 PHE B O 1
ATOM 4233 N N . ASP B 1 168 ? -13.664 -21.547 -15.883 1 97 168 ASP B N 1
ATOM 4234 C CA . ASP B 1 168 ? -14.039 -21.641 -14.477 1 97 168 ASP B CA 1
ATOM 4235 C C . ASP B 1 168 ? -14.336 -23.094 -14.086 1 97 168 ASP B C 1
ATOM 4237 O O . ASP B 1 168 ? -15.383 -23.641 -14.453 1 97 168 ASP B O 1
ATOM 4241 N N . TYR B 1 169 ? -13.469 -23.625 -13.25 1 95.06 169 TYR B N 1
ATOM 4242 C CA . TYR B 1 169 ? -13.594 -25.031 -12.867 1 95.06 169 TYR B CA 1
ATOM 4243 C C . TYR B 1 169 ? -14.852 -25.25 -12.039 1 95.06 169 TYR B C 1
ATOM 4245 O O . TYR B 1 169 ? -15.352 -26.375 -11.953 1 95.06 169 TYR B O 1
ATOM 4253 N N . PHE B 1 170 ? -15.367 -24.234 -11.406 1 91.25 170 PHE B N 1
ATOM 4254 C CA . PHE B 1 170 ? -16.484 -24.359 -10.477 1 91.25 170 PHE B CA 1
ATOM 4255 C C . PHE B 1 170 ? -17.797 -24 -11.148 1 91.25 170 PHE B C 1
ATOM 4257 O O . PHE B 1 170 ? -18.844 -24 -10.508 1 91.25 170 PHE B O 1
ATOM 4264 N N . ASP B 1 171 ? -17.75 -23.844 -12.5 1 84.06 171 ASP B N 1
ATOM 4265 C CA . ASP B 1 171 ? -18.906 -23.578 -13.344 1 84.06 171 ASP B CA 1
ATOM 4266 C C . ASP B 1 171 ? -19.734 -22.422 -12.805 1 84.06 171 ASP B C 1
ATOM 4268 O O . ASP B 1 171 ? -20.953 -22.531 -12.656 1 84.06 171 ASP B O 1
ATOM 4272 N N . LYS B 1 172 ? -18.922 -21.484 -12.438 1 79.38 172 LYS B N 1
ATOM 4273 C CA . LYS B 1 172 ? -19.531 -20.203 -12.078 1 79.38 172 LYS B CA 1
ATOM 4274 C C . LYS B 1 172 ? -19.078 -19.094 -13.039 1 79.38 172 LYS B C 1
ATOM 4276 O O . LYS B 1 172 ? -18.703 -19.375 -14.18 1 79.38 172 LYS B O 1
ATOM 4281 N N . SER B 1 173 ? -19.391 -17.844 -13.094 1 77.94 173 SER B N 1
ATOM 4282 C CA . SER B 1 173 ? -19.141 -16.75 -14.031 1 77.94 173 SER B CA 1
ATOM 4283 C C . SER B 1 173 ? -17.688 -16.312 -13.992 1 77.94 173 SER B C 1
ATOM 4285 O O . SER B 1 173 ? -17.297 -15.359 -14.68 1 77.94 173 SER B O 1
ATOM 4287 N N . GLY B 1 174 ? -16.812 -17.172 -13.305 1 83.69 174 GLY B N 1
ATOM 4288 C CA . GLY B 1 174 ? -15.398 -16.828 -13.266 1 83.69 174 GLY B CA 1
ATOM 4289 C C . GLY B 1 174 ? -15.117 -15.531 -12.523 1 83.69 174 GLY B C 1
ATOM 4290 O O . GLY B 1 174 ? -14.008 -15 -12.578 1 83.69 174 GLY B O 1
ATOM 4291 N N . VAL B 1 175 ? -16.125 -15.047 -11.812 1 84.38 175 VAL B N 1
ATOM 4292 C CA . VAL B 1 175 ? -15.984 -13.805 -11.062 1 84.38 175 VAL B CA 1
ATOM 4293 C C . VAL B 1 175 ? -15.109 -14.039 -9.836 1 84.38 175 VAL B C 1
ATOM 4295 O O . VAL B 1 175 ? -15.336 -14.984 -9.078 1 84.38 175 VAL B O 1
ATOM 4298 N N . ASP B 1 176 ? -14.164 -13.281 -9.719 1 93.62 176 ASP B N 1
ATOM 4299 C CA . ASP B 1 176 ? -13.273 -13.367 -8.555 1 93.62 176 ASP B CA 1
ATOM 4300 C C . ASP B 1 176 ? -14.016 -12.977 -7.277 1 93.62 176 ASP B C 1
ATOM 4302 O O . ASP B 1 176 ? -14.344 -11.805 -7.074 1 93.62 176 ASP B O 1
ATOM 4306 N N . CYS B 1 177 ? -14.258 -13.922 -6.418 1 86.5 177 CYS B N 1
ATOM 4307 C CA . CYS B 1 177 ? -14.961 -13.664 -5.164 1 86.5 177 CYS B CA 1
ATOM 4308 C C . CYS B 1 177 ? -14.008 -13.773 -3.977 1 86.5 177 CYS B C 1
ATOM 4310 O O . CYS B 1 177 ? -14.453 -13.766 -2.826 1 86.5 177 CYS B O 1
ATOM 4312 N N . GLN B 1 178 ? -12.789 -13.984 -4.188 1 84.31 178 GLN B N 1
ATOM 4313 C CA . GLN B 1 178 ? -11.742 -14.047 -3.172 1 84.31 178 GLN B CA 1
ATOM 4314 C C . GLN B 1 178 ? -10.812 -12.844 -3.268 1 84.31 178 GLN B C 1
ATOM 4316 O O . GLN B 1 178 ? -10.406 -12.281 -2.248 1 84.31 178 GLN B O 1
ATOM 4321 N N . GLY B 1 179 ? -10.43 -12.562 -4.539 1 91.06 179 GLY B N 1
ATOM 4322 C CA . GLY B 1 179 ? -9.656 -11.352 -4.77 1 91.06 179 GLY B CA 1
ATOM 4323 C C . GLY B 1 179 ? -8.219 -11.641 -5.168 1 91.06 179 GLY B C 1
ATOM 4324 O O . GLY B 1 179 ? -7.578 -10.82 -5.832 1 91.06 179 GLY B O 1
ATOM 4325 N N . HIS B 1 180 ? -7.668 -12.75 -4.824 1 92.81 180 HIS B N 1
ATOM 4326 C CA . HIS B 1 180 ? -6.27 -13.07 -5.082 1 92.81 180 HIS B CA 1
ATOM 4327 C C . HIS B 1 180 ? -5.961 -13.039 -6.574 1 92.81 180 HIS B C 1
ATOM 4329 O O . HIS B 1 180 ? -4.941 -12.484 -6.992 1 92.81 180 HIS B O 1
ATOM 4335 N N . GLY B 1 181 ? -6.832 -13.625 -7.395 1 97.12 181 GLY B N 1
ATOM 4336 C CA . GLY B 1 181 ? -6.625 -13.625 -8.836 1 97.12 181 GLY B CA 1
ATOM 4337 C C . GLY B 1 181 ? -6.602 -12.234 -9.438 1 97.12 181 GLY B C 1
ATOM 4338 O O . GLY B 1 181 ? -5.785 -11.953 -10.32 1 97.12 181 GLY B O 1
ATOM 4339 N N . THR B 1 182 ? -7.48 -11.383 -8.93 1 95.69 182 THR B N 1
ATOM 4340 C CA . THR B 1 182 ? -7.488 -10 -9.383 1 95.69 182 THR B CA 1
ATOM 4341 C C . THR B 1 182 ? -6.191 -9.297 -9 1 95.69 182 THR B C 1
ATOM 4343 O O . THR B 1 182 ? -5.621 -8.555 -9.805 1 95.69 182 THR B O 1
ATOM 4346 N N . HIS B 1 183 ? -5.707 -9.516 -7.84 1 92.81 183 HIS B N 1
ATOM 4347 C CA . HIS B 1 183 ? -4.473 -8.906 -7.363 1 92.81 183 HIS B CA 1
ATOM 4348 C C . HIS B 1 183 ? -3.283 -9.336 -8.219 1 92.81 183 HIS B C 1
ATOM 4350 O O . HIS B 1 183 ? -2.502 -8.5 -8.672 1 92.81 183 HIS B O 1
ATOM 4356 N N . THR B 1 184 ? -3.166 -10.633 -8.453 1 97.75 184 THR B N 1
ATOM 4357 C CA . THR B 1 184 ? -2.037 -11.156 -9.219 1 97.75 184 THR B CA 1
ATOM 4358 C C . THR B 1 184 ? -2.137 -10.727 -10.68 1 97.75 184 THR B C 1
ATOM 4360 O O . THR B 1 184 ? -1.125 -10.414 -11.312 1 97.75 184 THR B O 1
ATOM 4363 N N . ALA B 1 185 ? -3.365 -10.68 -11.203 1 98.5 185 ALA B N 1
ATOM 4364 C 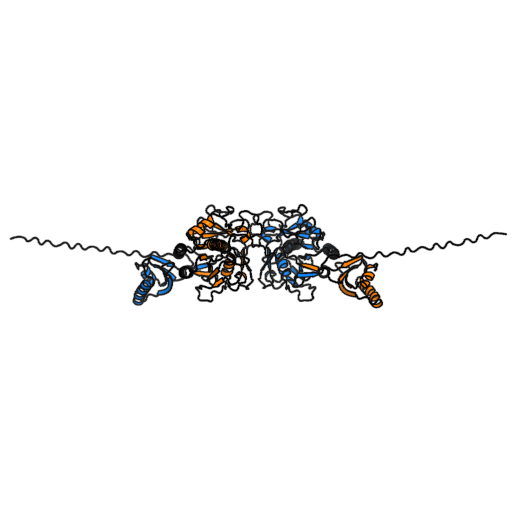CA . ALA B 1 185 ? -3.559 -10.195 -12.57 1 98.5 185 ALA B CA 1
ATOM 4365 C C . ALA B 1 185 ? -3.143 -8.734 -12.695 1 98.5 185 ALA B C 1
ATOM 4367 O O . ALA B 1 185 ? -2.572 -8.328 -13.711 1 98.5 185 ALA B O 1
ATOM 4368 N N . GLY B 1 186 ? -3.477 -8.016 -11.711 1 98.12 186 GLY B N 1
ATOM 4369 C CA . GLY B 1 186 ? -3.062 -6.621 -11.688 1 98.12 186 GLY B CA 1
ATOM 4370 C C . GLY B 1 186 ? -1.557 -6.445 -11.758 1 98.12 186 GLY B C 1
ATOM 4371 O O . GLY B 1 186 ? -1.062 -5.523 -12.406 1 98.12 186 GLY B O 1
ATOM 4372 N N . ILE B 1 187 ? -0.812 -7.301 -11.117 1 97.81 187 ILE B N 1
ATOM 4373 C CA . ILE B 1 187 ? 0.646 -7.258 -11.148 1 97.81 187 ILE B CA 1
ATOM 4374 C C . ILE B 1 187 ? 1.149 -7.645 -12.531 1 97.81 187 ILE B C 1
ATOM 4376 O O . ILE B 1 187 ? 2.129 -7.078 -13.023 1 97.81 187 ILE B O 1
ATOM 4380 N N . VAL B 1 188 ? 0.474 -8.539 -13.156 1 98.81 188 VAL B N 1
ATOM 4381 C CA . VAL B 1 188 ? 0.862 -8.961 -14.5 1 98.81 188 VAL B CA 1
ATOM 4382 C C . VAL B 1 188 ? 0.719 -7.793 -15.469 1 98.81 188 VAL B C 1
ATOM 4384 O O . VAL B 1 188 ? 1.658 -7.465 -16.203 1 98.81 188 VAL B O 1
ATOM 4387 N N . GLY B 1 189 ? -0.486 -7.18 -15.43 1 98.56 189 GLY B N 1
ATOM 4388 C CA . GLY B 1 189 ? -0.723 -6.316 -16.578 1 98.56 189 GLY B CA 1
ATOM 4389 C C . GLY B 1 189 ? -1.621 -5.137 -16.25 1 98.56 189 GLY B C 1
ATOM 4390 O O . GLY B 1 189 ? -2.254 -4.57 -17.141 1 98.56 189 GLY B O 1
ATOM 4391 N N . GLY B 1 190 ? -1.843 -4.758 -15.062 1 97.75 190 GLY B N 1
ATOM 4392 C CA . GLY B 1 190 ? -2.611 -3.568 -14.734 1 97.75 190 GLY B CA 1
ATOM 4393 C C . GLY B 1 190 ? -2.008 -2.295 -15.297 1 97.75 190 GLY B C 1
ATOM 4394 O O . GLY B 1 190 ? -0.794 -2.215 -15.5 1 97.75 190 GLY B O 1
ATOM 4395 N N . LYS B 1 191 ? -2.875 -1.333 -15.523 1 94.56 191 LYS B N 1
ATOM 4396 C CA . LYS B 1 191 ? -2.406 -0.059 -16.062 1 94.56 191 LYS B CA 1
ATOM 4397 C C . LYS B 1 191 ? -1.451 0.629 -15.094 1 94.56 191 LYS B C 1
ATOM 4399 O O . LYS B 1 191 ? -0.453 1.22 -15.508 1 94.56 191 LYS B O 1
ATOM 4404 N N . THR B 1 192 ? -1.723 0.502 -13.836 1 87.94 192 THR B N 1
ATOM 4405 C CA . THR B 1 192 ? -0.92 1.163 -12.812 1 87.94 192 THR B CA 1
ATOM 4406 C C . THR B 1 192 ? 0.109 0.2 -12.227 1 87.94 192 THR B C 1
ATOM 4408 O O . THR B 1 192 ? 1.287 0.542 -12.102 1 87.94 192 THR B O 1
ATOM 4411 N N . TYR B 1 193 ? -0.304 -1.009 -11.945 1 92.81 193 TYR B N 1
ATOM 4412 C CA . TYR B 1 193 ? 0.485 -1.933 -11.141 1 92.81 193 TYR B CA 1
ATOM 4413 C C . TYR B 1 193 ? 1.182 -2.965 -12.016 1 92.81 193 TYR B C 1
ATOM 4415 O O . TYR B 1 193 ? 2.074 -3.68 -11.555 1 92.81 193 TYR B O 1
ATOM 4423 N N . GLY B 1 194 ? 0.884 -3.027 -13.266 1 98 194 GLY B N 1
ATOM 4424 C CA . GLY B 1 194 ? 1.269 -4.156 -14.094 1 98 194 GLY B CA 1
ATOM 4425 C C . GLY B 1 194 ? 2.639 -3.996 -14.727 1 98 194 GLY B C 1
ATOM 4426 O O . GLY B 1 194 ? 3.061 -2.877 -15.023 1 98 194 GLY B O 1
ATOM 4427 N N . VAL B 1 195 ? 3.264 -5.133 -14.922 1 98.5 195 VAL B N 1
ATOM 4428 C CA . VAL B 1 195 ? 4.539 -5.215 -15.633 1 98.5 195 VAL B CA 1
ATOM 4429 C C . VAL B 1 195 ? 4.309 -5.055 -17.141 1 98.5 195 VAL B C 1
ATOM 4431 O O . VAL B 1 195 ? 4.934 -4.211 -17.781 1 98.5 195 VAL B O 1
ATOM 4434 N N . ALA B 1 196 ? 3.416 -5.805 -17.703 1 98.75 196 ALA B N 1
ATOM 4435 C CA . ALA B 1 196 ? 3.086 -5.824 -19.125 1 98.75 196 ALA B CA 1
ATOM 4436 C C . ALA B 1 196 ? 1.756 -5.125 -19.391 1 98.75 196 ALA B C 1
ATOM 4438 O O . ALA B 1 196 ? 0.722 -5.777 -19.547 1 98.75 196 ALA B O 1
ATOM 4439 N N . LYS B 1 197 ? 1.763 -3.889 -19.609 1 97.56 197 LYS B N 1
ATOM 4440 C CA . LYS B 1 197 ? 0.594 -3.021 -19.469 1 97.56 197 LYS B CA 1
ATOM 4441 C C . LYS B 1 197 ? -0.346 -3.186 -20.672 1 97.56 197 LYS B C 1
ATOM 4443 O O . LYS B 1 197 ? -1.495 -2.74 -20.625 1 97.56 197 LYS B O 1
ATOM 4448 N N . MET B 1 198 ? 0.106 -3.939 -21.734 1 98.38 198 MET B N 1
ATOM 4449 C CA . MET B 1 198 ? -0.763 -4.117 -22.891 1 98.38 198 MET B CA 1
ATOM 4450 C C . MET B 1 198 ? -1.035 -5.594 -23.156 1 98.38 198 MET B C 1
ATOM 4452 O O . MET B 1 198 ? -1.626 -5.953 -24.172 1 98.38 198 MET B O 1
ATOM 4456 N N . ALA B 1 199 ? -0.604 -6.449 -22.281 1 98.81 199 ALA B N 1
ATOM 4457 C CA . ALA B 1 199 ? -0.88 -7.875 -22.422 1 98.81 199 ALA B CA 1
ATOM 4458 C C . ALA B 1 199 ? -2.367 -8.164 -22.25 1 98.81 199 ALA B C 1
ATOM 4460 O O . ALA B 1 199 ? -3.051 -7.48 -21.484 1 98.81 199 ALA B O 1
ATOM 4461 N N . ALA B 1 200 ? -2.836 -9.148 -22.969 1 98.88 200 ALA B N 1
ATOM 4462 C CA . ALA B 1 200 ? -4.156 -9.703 -22.688 1 98.88 200 ALA B CA 1
ATOM 4463 C C . ALA B 1 200 ? -4.102 -10.633 -21.469 1 98.88 200 ALA B C 1
ATOM 4465 O O . ALA B 1 200 ? -3.152 -11.406 -21.312 1 98.88 200 ALA B O 1
ATOM 4466 N N . ILE B 1 201 ? -5.086 -10.484 -20.609 1 98.75 201 ILE B N 1
ATOM 4467 C CA . ILE B 1 201 ? -5.105 -11.273 -19.391 1 98.75 201 ILE B CA 1
ATOM 4468 C C . ILE B 1 201 ? -6.375 -12.117 -19.344 1 98.75 201 ILE B C 1
ATOM 4470 O O . ILE B 1 201 ? -7.48 -11.602 -19.484 1 98.75 201 ILE B O 1
ATOM 4474 N N . HIS B 1 202 ? -6.223 -13.398 -19.125 1 98.69 202 HIS B N 1
ATOM 4475 C CA . HIS B 1 202 ? -7.32 -14.352 -19.141 1 98.69 202 HIS B CA 1
ATOM 4476 C C . HIS B 1 202 ? -7.434 -15.078 -17.797 1 98.69 202 HIS B C 1
ATOM 4478 O O . HIS B 1 202 ? -6.473 -15.703 -17.344 1 98.69 202 HIS B O 1
ATOM 4484 N N . ALA B 1 203 ? -8.609 -15.031 -17.25 1 98.31 203 ALA B N 1
ATOM 4485 C CA . ALA B 1 203 ? -8.852 -15.711 -15.984 1 98.31 203 ALA B CA 1
ATOM 4486 C C . ALA B 1 203 ? -9.141 -17.188 -16.203 1 98.31 203 ALA B C 1
ATOM 4488 O O . ALA B 1 203 ? -10.055 -17.547 -16.969 1 98.31 203 ALA B O 1
ATOM 4489 N N . VAL B 1 204 ? -8.359 -17.984 -15.609 1 98.25 204 VAL B N 1
ATOM 4490 C CA . VAL B 1 204 ? -8.602 -19.422 -15.469 1 98.25 204 VAL B CA 1
ATOM 4491 C C . VAL B 1 204 ? -8.828 -19.766 -14 1 98.25 204 VAL B C 1
ATOM 4493 O O . VAL B 1 204 ? -7.867 -19.984 -13.25 1 98.25 204 VAL B O 1
ATOM 4496 N N . ARG B 1 205 ? -10.086 -19.828 -13.625 1 97.81 205 ARG B N 1
ATOM 4497 C CA . ARG B 1 205 ? -10.406 -19.984 -12.211 1 97.81 205 ARG B CA 1
ATOM 4498 C C . ARG B 1 205 ? -10.32 -21.438 -11.789 1 97.81 205 ARG B C 1
ATOM 4500 O O . ARG B 1 205 ? -11.086 -22.281 -12.273 1 97.81 205 ARG B O 1
ATOM 4507 N N . VAL B 1 206 ? -9.391 -21.672 -10.852 1 97.56 206 VAL B N 1
ATOM 4508 C CA . VAL B 1 206 ? -9.164 -23.031 -10.367 1 97.56 206 VAL B CA 1
ATOM 4509 C C . VAL B 1 206 ? -9.172 -23.047 -8.844 1 97.56 206 VAL B C 1
ATOM 4511 O O . VAL B 1 206 ? -9.008 -24.109 -8.227 1 97.56 206 VAL B O 1
ATOM 4514 N N . LEU B 1 207 ? -9.281 -21.906 -8.227 1 94.75 207 LEU B N 1
ATOM 4515 C CA . LEU B 1 207 ? -9.453 -21.75 -6.785 1 94.75 207 LEU B CA 1
ATOM 4516 C C . LEU B 1 207 ? -10.812 -21.125 -6.465 1 94.75 207 LEU B C 1
ATOM 4518 O O . LEU B 1 207 ? -11.266 -20.219 -7.168 1 94.75 207 LEU B O 1
ATOM 4522 N N . ASP B 1 208 ? -11.344 -21.547 -5.41 1 91.81 208 ASP B N 1
ATOM 4523 C CA . ASP B 1 208 ? -12.688 -21.094 -5.07 1 91.81 208 ASP B CA 1
ATOM 4524 C C . ASP B 1 208 ? -12.641 -19.828 -4.219 1 91.81 208 ASP B C 1
ATOM 4526 O O . ASP B 1 208 ? -11.609 -19.172 -4.133 1 91.81 208 ASP B O 1
ATOM 4530 N N . CYS B 1 209 ? -13.805 -19.453 -3.67 1 87.56 209 CYS B N 1
ATOM 4531 C CA . CYS B 1 209 ? -13.945 -18.172 -2.959 1 87.56 209 CYS B CA 1
ATOM 4532 C C . CYS B 1 209 ? -13.211 -18.219 -1.623 1 87.56 209 CYS B C 1
ATOM 4534 O O . CYS B 1 209 ? -12.984 -17.188 -1 1 87.56 209 CYS B O 1
ATOM 4536 N N . GLU B 1 210 ? -12.789 -19.391 -1.24 1 81.44 210 GLU B N 1
ATOM 4537 C CA . GLU B 1 210 ? -11.984 -19.547 -0.031 1 81.44 210 GLU B CA 1
ATOM 4538 C C . GLU B 1 210 ? -10.508 -19.672 -0.366 1 81.44 210 GLU B C 1
ATOM 4540 O O . GLU B 1 210 ? -9.672 -19.812 0.531 1 81.44 210 GLU B O 1
ATOM 4545 N N . GLY B 1 211 ? -10.18 -19.625 -1.683 1 90 211 GLY B N 1
ATOM 4546 C CA . GLY B 1 211 ? -8.797 -19.766 -2.111 1 90 211 GLY B CA 1
ATOM 4547 C C . GLY B 1 211 ? -8.32 -21.203 -2.174 1 90 211 GLY B C 1
ATOM 4548 O O . GLY B 1 211 ? -7.117 -21.469 -2.098 1 90 211 GLY B O 1
ATOM 4549 N N . LEU B 1 212 ? -9.289 -22.125 -2.246 1 88.81 212 LEU B N 1
ATOM 4550 C CA . LEU B 1 212 ? -8.969 -23.547 -2.27 1 88.81 212 LEU B CA 1
ATOM 4551 C C . LEU B 1 212 ? -9.328 -24.172 -3.615 1 88.81 212 LEU B C 1
ATOM 4553 O O . LEU B 1 212 ? -10.305 -23.766 -4.25 1 88.81 212 LEU B O 1
ATOM 4557 N N . GLY B 1 213 ? -8.508 -25.156 -4.098 1 93.75 213 GLY B N 1
ATOM 4558 C CA . GLY B 1 213 ? -8.734 -25.953 -5.285 1 93.75 213 GLY B CA 1
ATOM 4559 C C . GLY B 1 213 ? -8.164 -27.359 -5.172 1 93.75 213 GLY B C 1
ATOM 4560 O O . GLY B 1 213 ? -7.957 -27.859 -4.062 1 93.75 213 GLY B O 1
ATOM 4561 N N . SER B 1 214 ? -8.086 -28.016 -6.273 1 91.88 214 SER B N 1
ATOM 4562 C CA . SER B 1 214 ? -7.531 -29.359 -6.34 1 91.88 214 SER B CA 1
ATOM 4563 C C . SER B 1 214 ? -6.516 -29.484 -7.473 1 91.88 214 SER B C 1
ATOM 4565 O O . SER B 1 214 ? -6.527 -28.688 -8.414 1 91.88 214 SER B O 1
ATOM 4567 N N . VAL B 1 215 ? -5.598 -30.438 -7.277 1 94.5 215 VAL B N 1
ATOM 4568 C CA . VAL B 1 215 ? -4.648 -30.719 -8.352 1 94.5 215 VAL B CA 1
ATOM 4569 C C . VAL B 1 215 ? -5.402 -30.984 -9.648 1 94.5 215 VAL B C 1
ATOM 4571 O O . VAL B 1 215 ? -5.031 -30.469 -10.703 1 94.5 215 VAL B O 1
ATOM 4574 N N . SER B 1 216 ? -6.508 -31.766 -9.57 1 93.62 216 SER B N 1
ATOM 4575 C CA . SER B 1 216 ? -7.301 -32.062 -10.758 1 93.62 216 SER B CA 1
ATOM 4576 C C . SER B 1 216 ? -7.895 -30.781 -11.359 1 93.62 216 SER B C 1
ATOM 4578 O O . SER B 1 216 ? -7.961 -30.641 -12.578 1 93.62 216 SER B O 1
ATOM 4580 N N . GLY B 1 217 ? -8.328 -29.875 -10.5 1 94.56 217 GLY B N 1
ATOM 4581 C CA . GLY B 1 217 ? -8.836 -28.609 -10.984 1 94.56 217 GLY B CA 1
ATOM 4582 C C . GLY B 1 217 ? -7.797 -27.797 -11.727 1 94.56 217 GLY B C 1
ATOM 4583 O O . GLY B 1 217 ? -8.086 -27.203 -12.773 1 94.56 217 GLY B O 1
ATOM 4584 N N . VAL B 1 218 ? -6.605 -27.734 -11.172 1 97.25 218 VAL B N 1
ATOM 4585 C CA . VAL B 1 218 ? -5.508 -27.031 -11.828 1 97.25 218 VAL B CA 1
ATOM 4586 C C . VAL B 1 218 ? -5.188 -27.703 -13.164 1 97.25 218 VAL B C 1
ATOM 4588 O O . VAL B 1 218 ? -4.992 -27.016 -14.172 1 97.25 218 VAL B O 1
ATOM 4591 N N . MET B 1 219 ? -5.152 -29.031 -13.188 1 96 219 MET B N 1
ATOM 4592 C CA . MET B 1 219 ? -4.875 -29.766 -14.414 1 96 219 MET B CA 1
ATOM 4593 C C . MET B 1 219 ? -5.953 -29.5 -15.469 1 96 219 MET B C 1
ATOM 4595 O O . MET B 1 219 ? -5.656 -29.438 -16.656 1 96 219 MET B O 1
ATOM 4599 N N . ALA B 1 220 ? -7.211 -29.375 -15.016 1 95.75 220 ALA B N 1
ATOM 4600 C CA . ALA B 1 220 ? -8.281 -29.031 -15.945 1 95.75 220 ALA B CA 1
ATOM 4601 C C . ALA B 1 220 ? -8.047 -27.672 -16.594 1 95.75 220 ALA B C 1
ATOM 4603 O O . ALA B 1 220 ? -8.281 -27.5 -17.797 1 95.75 220 ALA B O 1
ATOM 4604 N N . GLY B 1 221 ? -7.637 -26.766 -15.781 1 97.56 221 GLY B N 1
ATOM 4605 C CA . GLY B 1 221 ? -7.285 -25.453 -16.328 1 97.56 221 GLY B CA 1
ATOM 4606 C C . GLY B 1 221 ? -6.156 -25.516 -17.328 1 97.56 221 GLY B C 1
ATOM 4607 O O . GLY B 1 221 ? -6.25 -24.922 -18.406 1 97.56 221 GLY B O 1
ATOM 4608 N N . LEU B 1 222 ? -5.094 -26.203 -17.016 1 97.94 222 LEU B N 1
ATOM 4609 C CA . LEU B 1 222 ? -3.965 -26.359 -17.938 1 97.94 222 LEU B CA 1
ATOM 4610 C C . LEU B 1 222 ? -4.395 -27.047 -19.219 1 97.94 222 LEU B C 1
ATOM 4612 O O . LEU B 1 222 ? -3.926 -26.703 -20.312 1 97.94 222 LEU B O 1
ATOM 4616 N N . ASP B 1 223 ? -5.238 -28.047 -19.062 1 96.88 223 ASP B N 1
ATOM 4617 C CA . ASP B 1 223 ? -5.75 -28.75 -20.219 1 96.88 223 ASP B CA 1
ATOM 4618 C C . ASP B 1 223 ? -6.516 -27.797 -21.141 1 96.88 223 ASP B C 1
ATOM 4620 O O . ASP B 1 223 ? -6.359 -27.859 -22.375 1 96.88 223 ASP B O 1
ATOM 4624 N N . TRP B 1 224 ? -7.332 -26.984 -20.578 1 96.44 224 TRP B N 1
ATOM 4625 C CA . TRP B 1 224 ? -8.062 -26 -21.359 1 96.44 224 TRP B CA 1
ATOM 4626 C C . TRP B 1 224 ? -7.105 -25.062 -22.078 1 96.44 224 TRP B C 1
ATOM 4628 O O . TRP B 1 224 ? -7.289 -24.766 -23.266 1 96.44 224 TRP B O 1
ATOM 4638 N N . ILE B 1 225 ? -6.121 -24.562 -21.406 1 98.25 225 ILE B N 1
ATOM 4639 C CA . ILE B 1 225 ? -5.16 -23.625 -21.969 1 98.25 225 ILE B CA 1
ATOM 4640 C C . ILE B 1 225 ? -4.445 -24.266 -23.156 1 98.25 225 ILE B C 1
ATOM 4642 O O . ILE B 1 225 ? -4.34 -23.672 -24.219 1 98.25 225 ILE B O 1
ATOM 4646 N N . LYS B 1 226 ? -3.934 -25.453 -22.953 1 96.69 226 LYS B N 1
ATOM 4647 C CA . LYS B 1 226 ? -3.209 -26.125 -24.016 1 96.69 226 LYS B CA 1
ATOM 4648 C C . LYS B 1 226 ? -4.074 -26.25 -25.266 1 96.69 226 LYS B C 1
ATOM 4650 O O . LYS B 1 226 ? -3.576 -26.125 -26.391 1 96.69 226 LYS B O 1
ATOM 4655 N N . ARG B 1 227 ? -5.336 -26.453 -25.094 1 95.88 227 ARG B N 1
ATOM 4656 C CA . ARG B 1 227 ? -6.254 -26.672 -26.203 1 95.88 227 ARG B CA 1
ATOM 4657 C C . ARG B 1 227 ? -6.656 -25.359 -26.844 1 95.88 227 ARG B C 1
ATOM 4659 O O . ARG B 1 227 ? -6.809 -25.281 -28.062 1 95.88 227 ARG B O 1
ATOM 4666 N N . ASN B 1 228 ? -6.828 -24.312 -26.031 1 97.56 228 ASN B N 1
ATOM 4667 C CA . ASN B 1 228 ? -7.609 -23.172 -26.516 1 97.56 228 ASN B CA 1
ATOM 4668 C C . ASN B 1 228 ? -6.777 -21.891 -26.562 1 97.56 228 ASN B C 1
ATOM 4670 O O . ASN B 1 228 ? -7.176 -20.906 -27.172 1 97.56 228 ASN B O 1
ATOM 4674 N N . ALA B 1 229 ? -5.645 -21.906 -25.906 1 97.44 229 ALA B N 1
ATOM 4675 C CA . ALA B 1 229 ? -4.938 -20.656 -25.656 1 97.44 229 ALA B CA 1
ATOM 4676 C C . ALA B 1 229 ? -4.527 -19.984 -26.953 1 97.44 229 ALA B C 1
ATOM 4678 O O . ALA B 1 229 ? -4.074 -20.656 -27.891 1 97.44 229 ALA B O 1
ATOM 4679 N N . ALA B 1 230 ? -4.73 -18.656 -27.062 1 97.94 230 ALA B N 1
ATOM 4680 C CA . ALA B 1 230 ? -4.074 -17.859 -28.094 1 97.94 230 ALA B CA 1
ATOM 4681 C C . ALA B 1 230 ? -2.578 -17.719 -27.812 1 97.94 230 ALA B C 1
ATOM 4683 O O . ALA B 1 230 ? -2.162 -17.641 -26.656 1 97.94 230 ALA B O 1
ATOM 4684 N N . ARG B 1 231 ? -1.826 -17.766 -28.891 1 97.12 231 ARG B N 1
ATOM 4685 C CA . ARG B 1 231 ? -0.375 -17.703 -28.75 1 97.12 231 ARG B CA 1
ATOM 4686 C C . ARG B 1 231 ? 0.148 -16.328 -29.172 1 97.12 231 ARG B C 1
ATOM 4688 O O . ARG B 1 231 ? -0.454 -15.656 -30 1 97.12 231 ARG B O 1
ATOM 4695 N N . PRO B 1 232 ? 1.347 -15.852 -28.609 1 98.5 232 PRO B N 1
ATOM 4696 C CA . PRO B 1 232 ? 2.133 -16.5 -27.562 1 98.5 232 PRO B CA 1
ATOM 4697 C C . PRO B 1 232 ? 1.438 -16.484 -26.203 1 98.5 232 PRO B C 1
ATOM 4699 O O . PRO B 1 232 ? 0.745 -15.516 -25.875 1 98.5 232 PRO B O 1
ATOM 4702 N N . ALA B 1 233 ? 1.59 -17.562 -25.438 1 98.81 233 ALA B N 1
ATOM 4703 C CA . ALA B 1 233 ? 0.814 -17.766 -24.219 1 98.81 233 ALA B CA 1
ATOM 4704 C C . ALA B 1 233 ? 1.729 -17.984 -23.016 1 98.81 233 ALA B C 1
ATOM 4706 O O . ALA B 1 233 ? 2.783 -18.609 -23.141 1 98.81 233 ALA B O 1
ATOM 4707 N N . ILE B 1 234 ? 1.326 -17.422 -21.891 1 98.94 234 ILE B N 1
ATOM 4708 C CA . ILE B 1 234 ? 1.937 -17.641 -20.594 1 98.94 234 ILE B CA 1
ATOM 4709 C C . ILE B 1 234 ? 0.876 -18.109 -19.594 1 98.94 234 ILE B C 1
ATOM 4711 O O . ILE B 1 234 ? -0.232 -17.562 -19.562 1 98.94 234 ILE B O 1
ATOM 4715 N N . ALA B 1 235 ? 1.146 -19.141 -18.875 1 98.94 235 ALA B N 1
ATOM 4716 C CA . ALA B 1 235 ? 0.332 -19.547 -17.734 1 98.94 235 ALA B CA 1
ATOM 4717 C C . ALA B 1 235 ? 0.994 -19.156 -16.406 1 98.94 235 ALA B C 1
ATOM 4719 O O . ALA B 1 235 ? 2.148 -19.5 -16.156 1 98.94 235 ALA B O 1
ATOM 4720 N N . SER B 1 236 ? 0.328 -18.406 -15.633 1 98.88 236 SER B N 1
ATOM 4721 C CA . SER B 1 236 ? 0.825 -17.938 -14.344 1 98.88 236 SER B CA 1
ATOM 4722 C C . SER B 1 236 ? 0.068 -18.594 -13.195 1 98.88 236 SER B C 1
ATOM 4724 O O . SER B 1 236 ? -1.156 -18.484 -13.102 1 98.88 236 SER B O 1
ATOM 4726 N N . MET B 1 237 ? 0.838 -19.234 -12.266 1 98.12 237 MET B N 1
ATOM 4727 C CA . MET B 1 237 ? 0.219 -19.953 -11.156 1 98.12 237 MET B CA 1
ATOM 4728 C C . MET B 1 237 ? 0.807 -19.5 -9.82 1 98.12 237 MET B C 1
ATOM 4730 O O . MET B 1 237 ? 1.914 -19.906 -9.461 1 98.12 237 MET B O 1
ATOM 4734 N N . SER B 1 238 ? 0.016 -18.766 -9.125 1 96.69 238 SER B N 1
ATOM 4735 C CA . SER B 1 238 ? 0.388 -18.359 -7.781 1 96.69 238 SER B CA 1
ATOM 4736 C C . SER B 1 238 ? -0.316 -19.203 -6.727 1 96.69 238 SER B C 1
ATOM 4738 O O . SER B 1 238 ? -1.03 -18.672 -5.871 1 96.69 238 SER B O 1
ATOM 4740 N N . LEU B 1 239 ? -0.128 -20.438 -6.789 1 94.25 239 LEU B N 1
ATOM 4741 C CA . LEU B 1 239 ? -0.759 -21.391 -5.883 1 94.25 239 LEU B CA 1
ATOM 4742 C C . LEU B 1 239 ? 0.251 -22.422 -5.387 1 94.25 239 LEU B C 1
ATOM 4744 O O . LEU B 1 239 ? 1.364 -22.5 -5.91 1 94.25 239 LEU B O 1
ATOM 4748 N N . GLY B 1 240 ? -0.089 -23.078 -4.254 1 92.62 240 GLY B N 1
ATOM 4749 C CA . GLY B 1 240 ? 0.792 -24.062 -3.633 1 92.62 240 GLY B CA 1
ATOM 4750 C C . GLY B 1 240 ? 0.055 -25.266 -3.092 1 92.62 240 GLY B C 1
ATOM 4751 O O . GLY B 1 240 ? -1.17 -25.234 -2.949 1 92.62 240 GLY B O 1
ATOM 4752 N N . GLY B 1 241 ? 0.786 -26.281 -2.898 1 89.69 241 GLY B N 1
ATOM 4753 C CA . GLY B 1 241 ? 0.325 -27.547 -2.354 1 89.69 241 GLY B CA 1
ATOM 4754 C C . GLY B 1 241 ? 1.452 -28.531 -2.086 1 89.69 241 GLY B C 1
ATOM 4755 O O . GLY B 1 241 ? 2.627 -28.188 -2.238 1 89.69 241 GLY B O 1
ATOM 4756 N N . ASN B 1 242 ? 1.024 -29.719 -1.591 1 88.81 242 ASN B N 1
ATOM 4757 C CA . ASN B 1 242 ? 2.01 -30.781 -1.403 1 88.81 242 ASN B CA 1
ATOM 4758 C C . ASN B 1 242 ? 2.539 -31.297 -2.738 1 88.81 242 ASN B C 1
ATOM 4760 O O . ASN B 1 242 ? 1.986 -30.984 -3.793 1 88.81 242 ASN B O 1
ATOM 4764 N N . PHE B 1 243 ? 3.59 -32.031 -2.643 1 91.25 243 PHE B N 1
ATOM 4765 C CA . PHE B 1 243 ? 4.172 -32.625 -3.848 1 91.25 243 PHE B CA 1
ATOM 4766 C C . PHE B 1 243 ? 3.127 -33.406 -4.633 1 91.25 243 PHE B C 1
ATOM 4768 O O . PHE B 1 243 ? 2.395 -34.219 -4.062 1 91.25 243 PHE B O 1
ATOM 4775 N N . SER B 1 244 ? 3.045 -33.125 -5.926 1 92.88 244 SER B N 1
ATOM 4776 C CA . SER B 1 244 ? 2.152 -33.812 -6.84 1 92.88 244 SER B CA 1
ATOM 4777 C C . SER B 1 244 ? 2.854 -34.156 -8.156 1 92.88 244 SER B C 1
ATOM 4779 O O . SER B 1 244 ? 3.195 -33.25 -8.922 1 92.88 244 SER B O 1
ATOM 4781 N N . LEU B 1 245 ? 3.037 -35.406 -8.414 1 92.12 245 LEU B N 1
ATOM 4782 C CA . LEU B 1 245 ? 3.629 -35.844 -9.68 1 92.12 245 LEU B CA 1
ATOM 4783 C C . LEU B 1 245 ? 2.727 -35.5 -10.852 1 92.12 245 LEU B C 1
ATOM 4785 O O . LEU B 1 245 ? 3.213 -35.125 -11.922 1 92.12 245 LEU B O 1
ATOM 4789 N N . SER B 1 246 ? 1.405 -35.656 -10.656 1 93.12 246 SER B N 1
ATOM 4790 C CA . SER B 1 246 ? 0.428 -35.344 -11.695 1 93.12 246 SER B CA 1
ATOM 4791 C C . SER B 1 246 ? 0.563 -33.875 -12.156 1 93.12 246 SER B C 1
ATOM 4793 O O . SER B 1 246 ? 0.558 -33.594 -13.352 1 93.12 246 SER B O 1
ATOM 4795 N N . LEU B 1 247 ? 0.699 -33.031 -11.18 1 94.81 247 LEU B N 1
ATOM 4796 C CA . LEU B 1 247 ? 0.79 -31.609 -11.5 1 94.81 247 LEU B CA 1
ATOM 4797 C C . LEU B 1 247 ? 2.109 -31.297 -12.195 1 94.81 247 LEU B C 1
ATOM 4799 O O . LEU B 1 247 ? 2.139 -30.516 -13.164 1 94.81 247 LEU B O 1
ATOM 4803 N N . SER B 1 248 ? 3.174 -31.891 -11.758 1 94.06 248 SER B N 1
ATOM 4804 C CA . SER B 1 248 ? 4.473 -31.703 -12.391 1 94.06 248 SER B CA 1
ATOM 4805 C C . SER B 1 248 ? 4.449 -32.156 -13.852 1 94.06 248 SER B C 1
ATOM 4807 O O . SER B 1 248 ? 4.988 -31.469 -14.719 1 94.06 248 SER B O 1
ATOM 4809 N N . GLU B 1 249 ? 3.865 -33.25 -14.125 1 93.44 249 GLU B N 1
ATOM 4810 C CA . GLU B 1 249 ? 3.775 -33.781 -15.484 1 93.44 249 GLU B CA 1
ATOM 4811 C C . GLU B 1 249 ? 2.922 -32.875 -16.359 1 93.44 249 GLU B C 1
ATOM 4813 O O . GLU B 1 249 ? 3.264 -32.625 -17.516 1 93.44 249 GLU B O 1
ATOM 4818 N N . ALA B 1 250 ? 1.788 -32.469 -15.781 1 95.06 250 ALA B N 1
ATOM 4819 C CA . ALA B 1 250 ? 0.917 -31.562 -16.531 1 95.06 250 ALA B CA 1
ATOM 4820 C C . ALA B 1 250 ? 1.65 -30.281 -16.922 1 95.06 250 ALA B C 1
ATOM 4822 O O . ALA B 1 250 ? 1.521 -29.797 -18.047 1 95.06 250 ALA B O 1
ATOM 4823 N N . ILE B 1 251 ? 2.41 -29.734 -16.016 1 97.44 251 ILE B N 1
ATOM 4824 C CA . ILE B 1 251 ? 3.16 -28.5 -16.266 1 97.44 251 ILE B CA 1
ATOM 4825 C C . ILE B 1 251 ? 4.242 -28.766 -17.312 1 97.44 251 ILE B C 1
ATOM 4827 O O . ILE B 1 251 ? 4.426 -27.969 -18.234 1 97.44 251 ILE B O 1
ATOM 4831 N N . TRP B 1 252 ? 4.961 -29.875 -17.188 1 96 252 TRP B N 1
ATOM 4832 C CA . TRP B 1 252 ? 5.984 -30.234 -18.172 1 96 252 TRP B CA 1
ATOM 4833 C C . TRP B 1 252 ? 5.398 -30.281 -19.578 1 96 252 TRP B C 1
ATOM 4835 O O . TRP B 1 252 ? 5.977 -29.75 -20.516 1 96 252 TRP B O 1
ATOM 4845 N N . ARG B 1 253 ? 4.285 -30.891 -19.719 1 95.12 253 ARG B N 1
ATOM 4846 C CA . ARG B 1 253 ? 3.65 -31.031 -21.031 1 95.12 253 ARG B CA 1
ATOM 4847 C C . ARG B 1 253 ? 3.158 -29.688 -21.547 1 95.12 253 ARG B C 1
ATOM 4849 O O . ARG B 1 253 ? 3.188 -29.422 -22.75 1 95.12 253 ARG B O 1
ATOM 4856 N N . THR B 1 254 ? 2.652 -28.891 -20.625 1 97.5 254 THR B N 1
ATOM 4857 C CA . THR B 1 254 ? 2.219 -27.562 -21.016 1 97.5 254 THR B CA 1
ATOM 4858 C C . THR B 1 254 ? 3.389 -26.75 -21.562 1 97.5 254 THR B C 1
ATOM 4860 O O . THR B 1 254 ? 3.297 -26.172 -22.641 1 97.5 254 THR B O 1
ATOM 4863 N N . VAL B 1 255 ? 4.508 -26.75 -20.875 1 98.38 255 VAL B N 1
ATOM 4864 C CA . VAL B 1 255 ? 5.695 -26.031 -21.328 1 98.38 255 VAL B CA 1
ATOM 4865 C C . VAL B 1 255 ? 6.18 -26.609 -22.656 1 98.38 255 VAL B C 1
ATOM 4867 O O . VAL B 1 255 ? 6.531 -25.859 -23.562 1 98.38 255 VAL B O 1
ATOM 4870 N N . SER B 1 256 ? 6.145 -27.875 -22.812 1 96.38 256 SER B N 1
ATOM 4871 C CA . SER B 1 256 ? 6.605 -28.547 -24.016 1 96.38 256 SER B CA 1
ATOM 4872 C C . SER B 1 256 ? 5.719 -28.203 -25.203 1 96.38 256 SER B C 1
ATOM 4874 O O . SER B 1 256 ? 6.129 -28.359 -26.359 1 96.38 256 SER B O 1
ATOM 4876 N N . SER B 1 257 ? 4.527 -27.781 -24.906 1 96.56 257 SER B N 1
ATOM 4877 C CA . SER B 1 257 ? 3.605 -27.406 -25.969 1 96.56 257 SER B CA 1
ATOM 4878 C C . SER B 1 257 ? 3.812 -25.969 -26.406 1 96.56 257 SER B C 1
ATOM 4880 O O . SER B 1 257 ? 3.082 -25.453 -27.266 1 96.56 257 SER B O 1
ATOM 4882 N N . GLY B 1 258 ? 4.738 -25.25 -25.812 1 98.19 258 GLY B N 1
ATOM 4883 C CA . GLY B 1 258 ? 5.078 -23.906 -26.266 1 98.19 258 GLY B CA 1
ATOM 4884 C C . GLY B 1 258 ? 4.512 -22.828 -25.375 1 98.19 258 GLY B C 1
ATOM 4885 O O . GLY B 1 258 ? 4.523 -21.641 -25.734 1 98.19 258 GLY B O 1
ATOM 4886 N N . ILE B 1 259 ? 3.998 -23.172 -24.203 1 98.62 259 ILE B N 1
ATOM 4887 C CA . ILE B 1 259 ? 3.412 -22.203 -23.281 1 98.62 259 ILE B CA 1
ATOM 4888 C C . ILE B 1 259 ? 4.352 -21.984 -22.109 1 98.62 259 ILE B C 1
ATOM 4890 O O . ILE B 1 259 ? 4.754 -22.938 -21.438 1 98.62 259 ILE B O 1
ATOM 4894 N N . VAL B 1 260 ? 4.777 -20.766 -21.859 1 98.88 260 VAL B N 1
ATOM 4895 C CA . VAL B 1 260 ? 5.59 -20.453 -20.703 1 98.88 260 VAL B CA 1
ATOM 4896 C C . VAL B 1 260 ? 4.758 -20.609 -19.422 1 98.88 260 VAL B C 1
ATOM 4898 O O . VAL B 1 260 ? 3.592 -20.203 -19.391 1 98.88 260 VAL B O 1
ATOM 4901 N N . VAL B 1 261 ? 5.316 -21.266 -18.422 1 98.88 261 VAL B N 1
ATOM 4902 C CA . VAL B 1 261 ? 4.633 -21.422 -17.141 1 98.88 261 VAL B CA 1
ATOM 4903 C C . VAL B 1 261 ? 5.469 -20.812 -16.031 1 98.88 261 VAL B C 1
ATOM 4905 O O . VAL B 1 261 ? 6.66 -21.109 -15.898 1 98.88 261 VAL B O 1
ATOM 4908 N N . THR B 1 262 ? 4.891 -19.906 -15.281 1 98.88 262 THR B N 1
ATOM 4909 C CA . THR B 1 262 ? 5.492 -19.359 -14.07 1 98.88 262 THR B CA 1
ATOM 4910 C C . THR B 1 262 ? 4.762 -19.875 -12.828 1 98.88 262 THR B C 1
ATOM 4912 O O . THR B 1 262 ? 3.533 -19.984 -12.828 1 98.88 262 THR B O 1
ATOM 4915 N N . VAL B 1 263 ? 5.492 -20.219 -11.781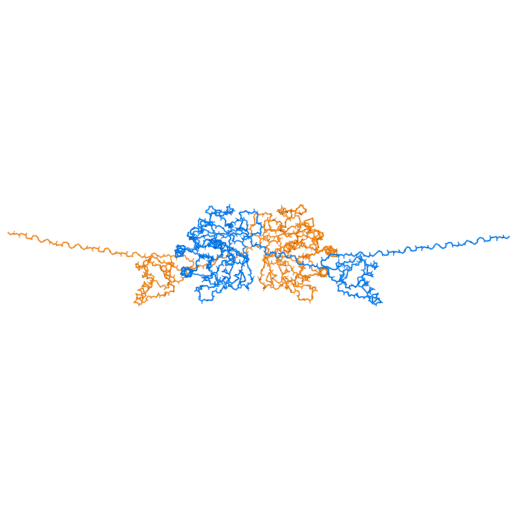 1 98.69 263 VAL B N 1
ATOM 4916 C CA . VAL B 1 263 ? 4.906 -20.734 -10.555 1 98.69 263 VAL B CA 1
ATOM 4917 C C . VAL B 1 263 ? 5.551 -20.062 -9.344 1 98.69 263 VAL B C 1
ATOM 4919 O O . VAL B 1 263 ? 6.723 -19.688 -9.391 1 98.69 263 VAL B O 1
ATOM 4922 N N . ALA B 1 264 ? 4.758 -19.906 -8.305 1 97.75 264 ALA B N 1
ATOM 4923 C CA . ALA B 1 264 ? 5.273 -19.375 -7.043 1 97.75 264 ALA B CA 1
ATOM 4924 C C . ALA B 1 264 ? 6.035 -20.453 -6.277 1 97.75 264 ALA B C 1
ATOM 4926 O O . ALA B 1 264 ? 5.648 -21.625 -6.293 1 97.75 264 ALA B O 1
ATOM 4927 N N . ALA B 1 265 ? 7.016 -20.031 -5.52 1 96.62 265 ALA B N 1
ATOM 4928 C CA . ALA B 1 265 ? 7.879 -20.984 -4.812 1 96.62 265 ALA B CA 1
ATOM 4929 C C . ALA B 1 265 ? 7.191 -21.516 -3.564 1 96.62 265 ALA B C 1
ATOM 4931 O O . ALA B 1 265 ? 7.488 -22.641 -3.119 1 96.62 265 ALA B O 1
ATOM 4932 N N . GLY B 1 266 ? 6.344 -20.734 -2.996 1 94.44 266 GLY B N 1
ATOM 4933 C CA . GLY B 1 266 ? 5.699 -21.109 -1.748 1 94.44 266 GLY B CA 1
ATOM 4934 C C . GLY B 1 266 ? 6.027 -20.172 -0.6 1 94.44 266 GLY B C 1
ATOM 4935 O O . GLY B 1 266 ? 7.02 -19.438 -0.651 1 94.44 266 GLY B O 1
ATOM 4936 N N . ASN B 1 267 ? 5.191 -20.234 0.421 1 89.19 267 ASN B N 1
ATOM 4937 C CA . ASN B 1 267 ? 5.309 -19.297 1.525 1 89.19 267 ASN B CA 1
ATOM 4938 C C . ASN B 1 267 ? 5.5 -20 2.859 1 89.19 267 ASN B C 1
ATOM 4940 O O . ASN B 1 267 ? 5.043 -19.531 3.898 1 89.19 267 ASN B O 1
ATOM 4944 N N . GLU B 1 268 ? 6.086 -21.078 2.836 1 86.12 268 GLU B N 1
ATOM 4945 C CA . GLU B 1 268 ? 6.234 -21.859 4.059 1 86.12 268 GLU B CA 1
ATOM 4946 C C . GLU B 1 268 ? 7.672 -21.828 4.566 1 86.12 268 GLU B C 1
ATOM 4948 O O . GLU B 1 268 ? 8.023 -22.531 5.516 1 86.12 268 GLU B O 1
ATOM 4953 N N . HIS B 1 269 ? 8.453 -21.047 3.938 1 87.62 269 HIS B N 1
ATOM 4954 C CA . HIS B 1 269 ? 9.867 -20.953 4.277 1 87.62 269 HIS B CA 1
ATOM 4955 C C . HIS B 1 269 ? 10.516 -22.328 4.328 1 87.62 269 HIS B C 1
ATOM 4957 O O . HIS B 1 269 ? 11.188 -22.656 5.305 1 87.62 269 HIS B O 1
ATOM 4963 N N . THR B 1 270 ? 10.289 -23.109 3.354 1 91.31 270 THR B N 1
ATOM 4964 C CA . THR B 1 270 ? 10.867 -24.453 3.215 1 91.31 270 THR B CA 1
ATOM 4965 C C . THR B 1 270 ? 11.516 -24.609 1.844 1 91.31 270 THR B C 1
ATOM 4967 O O . THR B 1 270 ? 11.617 -23.656 1.076 1 91.31 270 THR B O 1
ATOM 4970 N N . ASP B 1 271 ? 12.031 -25.781 1.622 1 95 271 ASP B N 1
ATOM 4971 C CA . ASP B 1 271 ? 12.625 -26.109 0.33 1 95 271 ASP B CA 1
ATOM 4972 C C . ASP B 1 271 ? 11.562 -26.188 -0.761 1 95 271 ASP B C 1
ATOM 4974 O O . ASP B 1 271 ? 10.68 -27.047 -0.714 1 95 271 ASP B O 1
ATOM 4978 N N . ALA B 1 272 ? 11.703 -25.312 -1.734 1 95.81 272 ALA B N 1
ATOM 4979 C CA . ALA B 1 272 ? 10.719 -25.234 -2.807 1 95.81 272 ALA B CA 1
ATOM 4980 C C . ALA B 1 272 ? 10.609 -26.562 -3.557 1 95.81 272 ALA B C 1
ATOM 4982 O O . ALA B 1 272 ? 9.594 -26.844 -4.191 1 95.81 272 ALA B O 1
ATOM 4983 N N . CYS B 1 273 ? 11.625 -27.438 -3.467 1 96.06 273 CYS B N 1
ATOM 4984 C CA . CYS B 1 273 ? 11.641 -28.703 -4.199 1 96.06 273 CYS B CA 1
ATOM 4985 C C . CYS B 1 273 ? 10.641 -29.688 -3.602 1 96.06 273 CYS B C 1
ATOM 4987 O O . CYS B 1 273 ? 10.297 -30.688 -4.23 1 96.06 273 CYS B O 1
ATOM 4989 N N . THR B 1 274 ? 10.109 -29.344 -2.443 1 92.75 274 THR B N 1
ATOM 4990 C CA . THR B 1 274 ? 9.258 -30.297 -1.74 1 92.75 274 THR B CA 1
ATOM 4991 C C . THR B 1 274 ? 7.781 -29.984 -1.963 1 92.75 274 THR B C 1
ATOM 4993 O O . THR B 1 274 ? 6.902 -30.688 -1.458 1 92.75 274 THR B O 1
ATOM 4996 N N . THR B 1 275 ? 7.516 -28.922 -2.705 1 93.25 275 THR B N 1
ATOM 4997 C CA . THR B 1 275 ? 6.133 -28.5 -2.9 1 93.25 275 THR B CA 1
ATOM 4998 C C . THR B 1 275 ? 5.812 -28.359 -4.387 1 93.25 275 THR B C 1
ATOM 5000 O O . THR B 1 275 ? 6.715 -28.188 -5.207 1 93.25 275 THR B O 1
ATOM 5003 N N . SER B 1 276 ? 4.578 -28.594 -4.734 1 93.12 276 SER B N 1
ATOM 5004 C CA . SER B 1 276 ? 4.07 -28.328 -6.074 1 93.12 276 SER B CA 1
ATOM 5005 C C . SER B 1 276 ? 3.156 -27.109 -6.09 1 93.12 276 SER B C 1
ATOM 5007 O O . SER B 1 276 ? 2.426 -26.859 -5.129 1 93.12 276 SER B O 1
ATOM 5009 N N . PRO B 1 277 ? 3.279 -26.328 -7.145 1 95.81 277 PRO B N 1
ATOM 5010 C CA . PRO B 1 277 ? 3.992 -26.594 -8.398 1 95.81 277 PRO B CA 1
ATOM 5011 C C . PRO B 1 277 ? 5.422 -26.078 -8.383 1 95.81 277 PRO B C 1
ATOM 5013 O O . PRO B 1 277 ? 6.105 -26.109 -9.414 1 95.81 277 PRO B O 1
ATOM 5016 N N . ALA B 1 278 ? 5.926 -25.672 -7.266 1 96.88 278 ALA B N 1
ATOM 5017 C CA . ALA B 1 278 ? 7.227 -25.016 -7.16 1 96.88 278 ALA B CA 1
ATOM 5018 C C . ALA B 1 278 ? 8.344 -25.938 -7.645 1 96.88 278 ALA B C 1
ATOM 5020 O O . ALA B 1 278 ? 9.367 -25.469 -8.156 1 96.88 278 ALA B O 1
ATOM 5021 N N . ASN B 1 279 ? 8.156 -27.219 -7.551 1 95.69 279 ASN B N 1
ATOM 5022 C CA . ASN B 1 279 ? 9.188 -28.203 -7.883 1 95.69 279 ASN B CA 1
ATOM 5023 C C . ASN B 1 279 ? 9.242 -28.469 -9.383 1 95.69 279 ASN B C 1
ATOM 5025 O O . ASN B 1 279 ? 10.062 -29.266 -9.852 1 95.69 279 ASN B O 1
ATOM 5029 N N . SER B 1 280 ? 8.375 -27.859 -10.109 1 93.5 280 SER B N 1
ATOM 5030 C CA . SER B 1 280 ? 8.32 -28.125 -11.547 1 93.5 280 SER B CA 1
ATOM 5031 C C . SER B 1 280 ? 9.508 -27.5 -12.273 1 93.5 280 SER B C 1
ATOM 5033 O O . SER B 1 280 ? 9.555 -26.281 -12.469 1 93.5 280 SER B O 1
ATOM 5035 N N . ARG B 1 281 ? 10.406 -28.219 -12.781 1 85.88 281 ARG B N 1
ATOM 5036 C CA . ARG B 1 281 ? 11.68 -27.734 -13.297 1 85.88 281 ARG B CA 1
ATOM 5037 C C . ARG B 1 281 ? 11.484 -26.984 -14.617 1 85.88 281 ARG B C 1
ATOM 5039 O O . ARG B 1 281 ? 12.25 -26.078 -14.945 1 85.88 281 ARG B O 1
ATOM 5046 N N . LYS B 1 282 ? 10.453 -27.375 -15.375 1 94.06 282 LYS B N 1
ATOM 5047 C CA . LYS B 1 282 ? 10.297 -26.719 -16.672 1 94.06 282 LYS B CA 1
ATOM 5048 C C . LYS B 1 282 ? 9.57 -25.391 -16.531 1 94.06 282 LYS B C 1
ATOM 5050 O O . LYS B 1 282 ? 9.625 -24.531 -17.422 1 94.06 282 LYS B O 1
ATOM 5055 N N . ALA B 1 283 ? 8.961 -25.172 -15.453 1 98.12 283 ALA B N 1
ATOM 5056 C CA . ALA B 1 283 ? 8.367 -23.875 -15.156 1 98.12 283 ALA B CA 1
ATOM 5057 C C . ALA B 1 283 ? 9.422 -22.891 -14.648 1 98.12 283 ALA B C 1
ATOM 5059 O O . ALA B 1 283 ? 10.562 -23.281 -14.398 1 98.12 283 ALA B O 1
ATOM 5060 N N . ILE B 1 284 ? 9.133 -21.656 -14.656 1 98.75 284 ILE B N 1
ATOM 5061 C CA . ILE B 1 284 ? 9.945 -20.656 -13.969 1 98.75 284 ILE B CA 1
ATOM 5062 C C . ILE B 1 284 ? 9.43 -20.469 -12.539 1 98.75 284 ILE B C 1
ATOM 5064 O O . ILE B 1 284 ? 8.359 -19.891 -12.328 1 98.75 284 ILE B O 1
ATOM 5068 N N . THR B 1 285 ? 10.172 -20.953 -11.594 1 98.69 285 THR B N 1
ATOM 5069 C CA . THR B 1 285 ? 9.797 -20.891 -10.188 1 98.69 285 THR B CA 1
ATOM 5070 C C . THR B 1 285 ? 10.328 -19.625 -9.539 1 98.69 285 THR B C 1
ATOM 5072 O O . THR B 1 285 ? 11.531 -19.375 -9.539 1 98.69 285 THR B O 1
ATOM 5075 N N . VAL B 1 286 ? 9.414 -18.875 -8.953 1 98.5 286 VAL B N 1
ATOM 5076 C CA . VAL B 1 286 ? 9.742 -17.531 -8.508 1 98.5 286 VAL B CA 1
ATOM 5077 C C . VAL B 1 286 ? 9.562 -17.406 -7 1 98.5 286 VAL B C 1
ATOM 5079 O O . VAL B 1 286 ? 8.5 -17.75 -6.469 1 98.5 286 VAL B O 1
ATOM 5082 N N . SER B 1 287 ? 10.531 -16.938 -6.285 1 97.38 287 SER B N 1
ATOM 5083 C CA . SER B 1 287 ? 10.438 -16.609 -4.863 1 97.38 287 SER B CA 1
ATOM 5084 C C . SER B 1 287 ? 10.422 -15.109 -4.641 1 97.38 287 SER B C 1
ATOM 5086 O O . SER B 1 287 ? 10.359 -14.336 -5.602 1 97.38 287 SER B O 1
ATOM 5088 N N . ALA B 1 288 ? 10.422 -14.656 -3.342 1 95.5 288 ALA B N 1
ATOM 5089 C CA . ALA B 1 288 ? 10.008 -13.281 -3.078 1 95.5 288 ALA B CA 1
ATOM 5090 C C . ALA B 1 288 ? 11.086 -12.523 -2.309 1 95.5 288 ALA B C 1
ATOM 5092 O O . ALA B 1 288 ? 11.703 -13.07 -1.392 1 95.5 288 ALA B O 1
ATOM 5093 N N . THR B 1 289 ? 11.258 -11.242 -2.729 1 93.06 289 THR B N 1
ATOM 5094 C CA . THR B 1 289 ? 12.094 -10.312 -1.981 1 93.06 289 THR B CA 1
ATOM 5095 C C . THR B 1 289 ? 11.281 -9.102 -1.526 1 93.06 289 THR B C 1
ATOM 5097 O O . THR B 1 289 ? 10.188 -8.852 -2.039 1 93.06 289 THR B O 1
ATOM 5100 N N . ASN B 1 290 ? 11.875 -8.477 -0.571 1 83.5 290 ASN B N 1
ATOM 5101 C CA . ASN B 1 290 ? 11.344 -7.168 -0.201 1 83.5 290 ASN B CA 1
ATOM 5102 C C . ASN B 1 290 ? 12.055 -6.043 -0.941 1 83.5 290 ASN B C 1
ATOM 5104 O O . ASN B 1 290 ? 12.852 -6.297 -1.853 1 83.5 290 ASN B O 1
ATOM 5108 N N . ILE B 1 291 ? 11.688 -4.824 -0.583 1 81.44 291 ILE B N 1
ATOM 5109 C CA . ILE B 1 291 ? 12.133 -3.641 -1.307 1 81.44 291 ILE B CA 1
ATOM 5110 C C . ILE B 1 291 ? 13.648 -3.484 -1.152 1 81.44 291 ILE B C 1
ATOM 5112 O O . ILE B 1 291 ? 14.289 -2.775 -1.933 1 81.44 291 ILE B O 1
ATOM 5116 N N . GLN B 1 292 ? 14.289 -4.145 -0.208 1 76.75 292 GLN B N 1
ATOM 5117 C CA . GLN B 1 292 ? 15.727 -4.059 0.057 1 76.75 292 GLN B CA 1
ATOM 5118 C C . GLN B 1 292 ? 16.469 -5.242 -0.552 1 76.75 292 GLN B C 1
ATOM 5120 O O . GLN B 1 292 ? 17.625 -5.5 -0.202 1 76.75 292 GLN B O 1
ATOM 5125 N N . ASP B 1 293 ? 15.852 -6.066 -1.34 1 89.94 293 ASP B N 1
ATOM 5126 C CA . ASP B 1 293 ? 16.406 -7.234 -2.021 1 89.94 293 ASP B CA 1
ATOM 5127 C C . ASP B 1 293 ? 16.641 -8.383 -1.041 1 89.94 293 ASP B C 1
ATOM 5129 O O . ASP B 1 293 ? 17.422 -9.289 -1.322 1 89.94 293 ASP B O 1
ATOM 5133 N N . LYS B 1 294 ? 16.047 -8.266 0.09 1 87.81 294 LYS B N 1
ATOM 5134 C CA . LYS B 1 294 ? 16.141 -9.375 1.037 1 87.81 294 LYS B CA 1
ATOM 5135 C C . LYS B 1 294 ? 15.07 -10.422 0.773 1 87.81 294 LYS B C 1
ATOM 5137 O O . LYS B 1 294 ? 13.914 -10.078 0.52 1 87.81 294 LYS B O 1
ATOM 5142 N N . VAL B 1 295 ? 15.5 -11.641 0.834 1 93.38 295 VAL B N 1
ATOM 5143 C CA . VAL B 1 295 ? 14.531 -12.727 0.708 1 93.38 295 VAL B CA 1
ATOM 5144 C C . VAL B 1 295 ? 13.477 -12.602 1.801 1 93.38 295 VAL B C 1
ATOM 5146 O O . VAL B 1 295 ? 13.797 -12.367 2.967 1 93.38 295 VAL B O 1
ATOM 5149 N N . ALA B 1 296 ? 12.242 -12.68 1.357 1 88.25 296 ALA B N 1
ATOM 5150 C CA . ALA B 1 296 ? 11.148 -12.609 2.324 1 88.25 296 ALA B CA 1
ATOM 5151 C C . ALA B 1 296 ? 11.234 -13.75 3.33 1 88.25 296 ALA B C 1
ATOM 5153 O O . ALA B 1 296 ? 11.555 -14.883 2.965 1 88.25 296 ALA B O 1
ATOM 5154 N N . THR B 1 297 ? 10.867 -13.555 4.582 1 83 297 THR B N 1
ATOM 5155 C CA . THR B 1 297 ? 11.031 -14.531 5.652 1 83 297 THR B CA 1
ATOM 5156 C C . THR B 1 297 ? 10.094 -15.719 5.449 1 83 297 THR B C 1
ATOM 5158 O O . THR B 1 297 ? 10.375 -16.828 5.918 1 83 297 THR B O 1
ATOM 5161 N N . PHE B 1 298 ? 9.086 -15.539 4.766 1 84.25 298 PHE B N 1
ATOM 5162 C CA . PHE B 1 298 ? 8.102 -16.594 4.551 1 84.25 298 PHE B CA 1
ATOM 5163 C C . PHE B 1 298 ? 8.43 -17.391 3.295 1 84.25 298 PHE B C 1
ATOM 5165 O O . PHE B 1 298 ? 7.895 -18.484 3.09 1 84.25 298 PHE B O 1
ATOM 5172 N N . ALA B 1 299 ? 9.219 -16.859 2.42 1 92.81 299 ALA B N 1
ATOM 5173 C CA . ALA B 1 299 ? 9.359 -17.375 1.063 1 92.81 299 ALA B CA 1
ATOM 5174 C C . ALA B 1 299 ? 10.125 -18.703 1.06 1 92.81 299 ALA B C 1
ATOM 5176 O O . ALA B 1 299 ? 11.094 -18.859 1.797 1 92.81 299 ALA B O 1
ATOM 5177 N N . ASN B 1 300 ? 9.609 -19.641 0.297 1 94.38 300 ASN B N 1
ATOM 5178 C CA . ASN B 1 300 ? 10.383 -20.859 0.056 1 94.38 300 ASN B CA 1
ATOM 5179 C C . ASN B 1 300 ? 11.672 -20.562 -0.702 1 94.38 300 ASN B C 1
ATOM 5181 O O . ASN B 1 300 ? 11.75 -19.594 -1.456 1 94.38 300 ASN B O 1
ATOM 5185 N N . VAL B 1 301 ? 12.617 -21.453 -0.382 1 95.38 301 VAL B N 1
ATOM 5186 C CA . VAL B 1 301 ? 13.961 -21.297 -0.925 1 95.38 301 VAL B CA 1
ATOM 5187 C C . VAL B 1 301 ? 14.477 -22.625 -1.458 1 95.38 301 VAL B C 1
ATOM 5189 O O . VAL B 1 301 ? 13.727 -23.609 -1.511 1 95.38 301 VAL B O 1
ATOM 5192 N N . GLY B 1 302 ? 15.703 -22.578 -2.066 1 96.06 302 GLY B N 1
ATOM 5193 C CA . GLY B 1 302 ? 16.328 -23.812 -2.492 1 96.06 302 GLY B CA 1
ATOM 5194 C C . GLY B 1 302 ? 16.609 -23.859 -3.982 1 96.06 302 GLY B C 1
ATOM 5195 O O . GLY B 1 302 ? 16.391 -22.875 -4.691 1 96.06 302 GLY B O 1
ATOM 5196 N N . SER B 1 303 ? 17.047 -25 -4.445 1 96.19 303 SER B N 1
ATOM 5197 C CA . SER B 1 303 ? 17.594 -25.172 -5.789 1 96.19 303 SER B CA 1
ATOM 5198 C C . SER B 1 303 ? 16.484 -25.172 -6.84 1 96.19 303 SER B C 1
ATOM 5200 O O . SER B 1 303 ? 16.75 -25 -8.031 1 96.19 303 SER B O 1
ATOM 5202 N N . CYS B 1 304 ? 15.258 -25.359 -6.395 1 97.31 304 CYS B N 1
ATOM 5203 C CA . CYS B 1 304 ? 14.156 -25.359 -7.348 1 97.31 304 CYS B CA 1
ATOM 5204 C C . CYS B 1 304 ? 13.695 -23.938 -7.656 1 97.31 304 CYS B C 1
ATOM 5206 O O . CYS B 1 304 ? 12.922 -23.734 -8.594 1 97.31 304 CYS B O 1
ATOM 5208 N N . VAL B 1 305 ? 14.203 -22.953 -6.879 1 97.62 305 VAL B N 1
ATOM 5209 C CA . VAL B 1 305 ? 13.922 -21.547 -7.191 1 97.62 305 VAL B CA 1
ATOM 5210 C C . VAL B 1 305 ? 14.789 -21.094 -8.367 1 97.62 305 VAL B C 1
ATOM 5212 O O . VAL B 1 305 ? 16 -21.281 -8.352 1 97.62 305 VAL B O 1
ATOM 5215 N N . ASP B 1 306 ? 14.164 -20.531 -9.352 1 98.12 306 ASP B N 1
ATOM 5216 C CA . ASP B 1 306 ? 14.914 -20.047 -10.508 1 98.12 306 ASP B CA 1
ATOM 5217 C C . ASP B 1 306 ? 15.391 -18.609 -10.289 1 98.12 306 ASP B C 1
ATOM 5219 O O . ASP B 1 306 ? 16.484 -18.25 -10.734 1 98.12 306 ASP B O 1
ATOM 5223 N N . LEU B 1 307 ? 14.547 -17.797 -9.734 1 98.19 307 LEU B N 1
ATOM 5224 C CA . LEU B 1 307 ? 14.883 -16.406 -9.461 1 98.19 307 LEU B CA 1
ATOM 5225 C C . LEU B 1 307 ? 13.922 -15.812 -8.438 1 98.19 307 LEU B C 1
ATOM 5227 O O . LEU B 1 307 ? 12.938 -16.453 -8.055 1 98.19 307 LEU B O 1
ATOM 5231 N N . PHE B 1 308 ? 14.258 -14.617 -8 1 98.25 308 PHE B N 1
ATOM 5232 C CA . PHE B 1 308 ? 13.438 -13.844 -7.078 1 98.25 308 PHE B CA 1
ATOM 5233 C C . PHE B 1 308 ? 12.812 -12.648 -7.789 1 98.25 308 PHE B C 1
ATOM 5235 O O . PHE B 1 308 ? 13.32 -12.188 -8.812 1 98.25 308 PHE B O 1
ATOM 5242 N N . ALA B 1 309 ? 11.711 -12.188 -7.281 1 98.44 309 ALA B N 1
ATOM 5243 C CA . ALA B 1 309 ? 11.031 -10.969 -7.703 1 98.44 309 ALA B CA 1
ATOM 5244 C C . ALA B 1 309 ? 10.359 -10.281 -6.52 1 98.44 309 ALA B C 1
ATOM 5246 O O . ALA B 1 309 ? 10.25 -10.852 -5.434 1 98.44 309 ALA B O 1
ATOM 5247 N N . PRO B 1 310 ? 9.984 -9.062 -6.727 1 95.62 310 PRO B N 1
ATOM 5248 C CA . PRO B 1 310 ? 9.289 -8.367 -5.637 1 95.62 310 PRO B CA 1
ATOM 5249 C C . PRO B 1 310 ? 8.055 -9.117 -5.145 1 95.62 310 PRO B C 1
ATOM 5251 O O . PRO B 1 310 ? 7.199 -9.5 -5.949 1 95.62 310 PRO B O 1
ATOM 5254 N N . GLY B 1 311 ? 7.996 -9.32 -3.805 1 93.44 311 GLY B N 1
ATOM 5255 C CA . GLY B 1 311 ? 6.863 -10.07 -3.289 1 93.44 311 GLY B CA 1
ATOM 5256 C C . GLY B 1 311 ? 6.391 -9.586 -1.933 1 93.44 311 GLY B C 1
ATOM 5257 O O . GLY B 1 311 ? 5.43 -10.125 -1.375 1 93.44 311 GLY B O 1
ATOM 5258 N N . VAL B 1 312 ? 7.043 -8.562 -1.412 1 84.5 312 VAL B N 1
ATOM 5259 C CA . VAL B 1 312 ? 6.672 -8.031 -0.104 1 84.5 312 VAL B CA 1
ATOM 5260 C C . VAL B 1 312 ? 6.039 -6.648 -0.268 1 84.5 312 VAL B C 1
ATOM 5262 O O . VAL B 1 312 ? 6.598 -5.781 -0.941 1 84.5 312 VAL B O 1
ATOM 5265 N N . GLU B 1 313 ? 4.793 -6.527 0.275 1 78 313 GLU B N 1
ATOM 5266 C CA . GLU B 1 313 ? 4.082 -5.254 0.278 1 78 313 GLU B CA 1
ATOM 5267 C C . GLU B 1 313 ? 3.826 -4.762 -1.144 1 78 313 GLU B C 1
ATOM 5269 O O . GLU B 1 313 ? 4.16 -3.623 -1.48 1 78 313 GLU B O 1
ATOM 5274 N N . ILE B 1 314 ? 3.273 -5.566 -1.885 1 86.12 314 ILE B N 1
ATOM 5275 C CA . ILE B 1 314 ? 2.965 -5.254 -3.275 1 86.12 314 ILE B CA 1
ATOM 5276 C C . ILE B 1 314 ? 1.53 -4.742 -3.383 1 86.12 314 ILE B C 1
ATOM 5278 O O . ILE B 1 314 ? 0.586 -5.426 -2.984 1 86.12 314 ILE B O 1
ATOM 5282 N N . ARG B 1 315 ? 1.366 -3.551 -3.896 1 80.06 315 ARG B N 1
ATOM 5283 C CA . ARG B 1 315 ? 0.036 -3.006 -4.145 1 80.06 315 ARG B CA 1
ATOM 5284 C C . ARG B 1 315 ? -0.465 -3.396 -5.531 1 80.06 315 ARG B C 1
ATOM 5286 O O . ARG B 1 315 ? 0.288 -3.348 -6.508 1 80.06 315 ARG B O 1
ATOM 5293 N N . SER B 1 316 ? -1.708 -3.816 -5.633 1 89.19 316 SER B N 1
ATOM 5294 C CA . SER B 1 316 ? -2.354 -4.16 -6.895 1 89.19 316 SER B CA 1
ATOM 5295 C C . SER B 1 316 ? -3.873 -4.121 -6.77 1 89.19 316 SER B C 1
ATOM 5297 O O . SER B 1 316 ? -4.402 -3.76 -5.715 1 89.19 316 SER B O 1
ATOM 5299 N N . ALA B 1 317 ? -4.535 -4.422 -7.812 1 87.81 317 ALA B N 1
ATOM 5300 C CA . ALA B 1 317 ? -5.992 -4.367 -7.906 1 87.81 317 ALA B CA 1
ATOM 5301 C C . ALA B 1 317 ? -6.641 -5.297 -6.883 1 87.81 317 ALA B C 1
ATOM 5303 O O . ALA B 1 317 ? -6.086 -6.344 -6.547 1 87.81 317 ALA B O 1
ATOM 5304 N N . SER B 1 318 ? -7.758 -4.863 -6.371 1 83.75 318 SER B N 1
ATOM 5305 C CA . SER B 1 318 ? -8.594 -5.668 -5.484 1 83.75 318 SER B CA 1
ATOM 5306 C C . SER B 1 318 ? -10.039 -5.695 -5.969 1 83.75 318 SER B C 1
ATOM 5308 O O . SER B 1 318 ? -10.352 -5.176 -7.039 1 83.75 318 SER B O 1
ATOM 5310 N N . ILE B 1 319 ? -10.953 -6.371 -5.188 1 85.25 319 ILE B N 1
ATOM 5311 C CA . ILE B 1 319 ? -12.227 -6.691 -5.812 1 85.25 319 ILE B CA 1
ATOM 5312 C C . ILE B 1 319 ? -13.352 -5.93 -5.113 1 85.25 319 ILE B C 1
ATOM 5314 O O . ILE B 1 319 ? -14.531 -6.117 -5.43 1 85.25 319 ILE B O 1
ATOM 5318 N N . THR B 1 320 ? -13 -5.043 -4.172 1 71.31 320 THR B N 1
ATOM 5319 C CA . THR B 1 320 ? -14.062 -4.371 -3.43 1 71.31 320 THR B CA 1
ATOM 5320 C C . THR B 1 320 ? -14.75 -3.32 -4.297 1 71.31 320 THR B C 1
ATOM 5322 O O . THR B 1 320 ? -15.883 -2.928 -4.023 1 71.31 320 THR B O 1
ATOM 5325 N N . SER B 1 321 ? -14.07 -2.816 -5.301 1 66.94 321 SER B N 1
ATOM 5326 C CA . SER B 1 321 ? -14.617 -1.953 -6.34 1 66.94 321 SER B CA 1
ATOM 5327 C C . SER B 1 321 ? -13.773 -2.006 -7.605 1 66.94 321 SER B C 1
ATOM 5329 O O . SER B 1 321 ? -12.656 -2.527 -7.594 1 66.94 321 SER B O 1
ATOM 5331 N N . PRO B 1 322 ? -14.273 -1.439 -8.695 1 81.75 322 PRO B N 1
ATOM 5332 C CA . PRO B 1 322 ? -13.5 -1.468 -9.945 1 81.75 322 PRO B CA 1
ATOM 5333 C C . PRO B 1 322 ? -12.266 -0.57 -9.898 1 81.75 322 PRO B C 1
ATOM 5335 O O . PRO B 1 322 ? -11.492 -0.536 -10.852 1 81.75 322 PRO B O 1
ATOM 5338 N N . THR B 1 323 ? -12.023 0.119 -8.812 1 73.31 323 THR B N 1
ATOM 5339 C CA . THR B 1 323 ? -10.844 0.974 -8.695 1 73.31 323 THR B CA 1
ATOM 5340 C C . THR B 1 323 ? -10.047 0.623 -7.445 1 73.31 323 THR B C 1
ATOM 5342 O O . THR B 1 323 ? -9.039 1.268 -7.145 1 73.31 323 THR B O 1
ATOM 5345 N N . ALA B 1 324 ? -10.508 -0.406 -6.734 1 70.06 324 ALA B N 1
ATOM 5346 C CA . ALA B 1 324 ? -9.914 -0.729 -5.441 1 70.06 324 ALA B CA 1
ATOM 5347 C C . ALA B 1 324 ? -8.547 -1.373 -5.609 1 70.06 324 ALA B C 1
ATOM 5349 O O . ALA B 1 324 ? -8.281 -2.043 -6.613 1 70.06 324 ALA B O 1
ATOM 5350 N N . SER B 1 325 ? -7.66 -1.096 -4.676 1 74.81 325 SER B N 1
ATOM 5351 C CA . SER B 1 325 ? -6.359 -1.749 -4.586 1 74.81 325 SER B CA 1
ATOM 5352 C C . SER B 1 325 ? -6.09 -2.25 -3.172 1 74.81 325 SER B C 1
ATOM 5354 O O . SER B 1 325 ? -6.781 -1.866 -2.229 1 74.81 325 SER B O 1
ATOM 5356 N N . ARG B 1 326 ? -5.176 -3.195 -3.111 1 71.38 326 ARG B N 1
ATOM 5357 C CA . ARG B 1 326 ? -4.73 -3.684 -1.809 1 71.38 326 ARG B CA 1
ATOM 5358 C C . ARG B 1 326 ? -3.26 -4.078 -1.846 1 71.38 326 ARG B C 1
ATOM 5360 O O . ARG B 1 326 ? -2.707 -4.336 -2.918 1 71.38 326 ARG B O 1
ATOM 5367 N N . VAL B 1 327 ? -2.615 -4.055 -0.649 1 72.38 327 VAL B N 1
ATOM 5368 C CA . VAL B 1 327 ? -1.236 -4.512 -0.495 1 72.38 327 VAL B CA 1
ATOM 5369 C C . VAL B 1 327 ? -1.22 -5.953 -0.001 1 72.38 327 VAL B C 1
ATOM 5371 O O . VAL B 1 327 ? -2.018 -6.332 0.86 1 72.38 327 VAL B O 1
ATOM 5374 N N . ALA B 1 328 ? -0.405 -6.742 -0.646 1 79.75 328 ALA B N 1
ATOM 5375 C CA . ALA B 1 328 ? -0.229 -8.133 -0.226 1 79.75 328 ALA B CA 1
ATOM 5376 C C . ALA B 1 328 ? 1.229 -8.562 -0.356 1 79.75 328 ALA B C 1
ATOM 5378 O O . ALA B 1 328 ? 2.01 -7.93 -1.071 1 79.75 328 ALA B O 1
ATOM 5379 N N . SER B 1 329 ? 1.587 -9.57 0.412 1 83.44 329 SER B N 1
ATOM 5380 C CA . SER B 1 329 ? 2.91 -10.18 0.354 1 83.44 329 SER B CA 1
ATOM 5381 C C . SER B 1 329 ? 2.816 -11.68 0.084 1 83.44 329 SER B C 1
ATOM 5383 O O . SER B 1 329 ? 1.872 -12.336 0.526 1 83.44 329 SER B O 1
ATOM 5385 N N . GLY B 1 330 ? 3.816 -12.156 -0.62 1 89.69 330 GLY B N 1
ATOM 5386 C CA . GLY B 1 330 ? 3.908 -13.57 -0.933 1 89.69 330 GLY B CA 1
ATOM 5387 C C . GLY B 1 330 ? 4.711 -13.859 -2.189 1 89.69 330 GLY B C 1
ATOM 5388 O O . GLY B 1 330 ? 4.949 -12.953 -2.996 1 89.69 330 GLY B O 1
ATOM 5389 N N . THR B 1 331 ? 5.055 -15.086 -2.25 1 94.31 331 THR B N 1
ATOM 5390 C CA . THR B 1 331 ? 5.602 -15.5 -3.535 1 94.31 331 THR B CA 1
ATOM 5391 C C . THR B 1 331 ? 4.531 -15.453 -4.621 1 94.31 331 THR B C 1
ATOM 5393 O O . THR B 1 331 ? 4.852 -15.398 -5.809 1 94.31 331 THR B O 1
ATOM 5396 N N . SER B 1 332 ? 3.273 -15.398 -4.16 1 96.19 332 SER B N 1
ATOM 5397 C CA . SER B 1 332 ? 2.141 -15.219 -5.062 1 96.19 332 SER B CA 1
ATOM 5398 C C . SER B 1 332 ? 2.217 -13.875 -5.781 1 96.19 332 SER B C 1
ATOM 5400 O O . SER B 1 332 ? 1.71 -13.734 -6.898 1 96.19 332 SER B O 1
ATOM 5402 N N . MET B 1 333 ? 2.766 -12.922 -5.109 1 94.62 333 MET B N 1
ATOM 5403 C CA . MET B 1 333 ? 2.906 -11.602 -5.715 1 94.62 333 MET B CA 1
ATOM 5404 C C . MET B 1 333 ? 4.145 -11.539 -6.605 1 94.62 333 MET B C 1
ATOM 5406 O O . MET B 1 333 ? 4.156 -10.828 -7.613 1 94.62 333 MET B O 1
ATOM 5410 N N . ALA B 1 334 ? 5.188 -12.289 -6.27 1 97.56 334 ALA B N 1
ATOM 5411 C CA . ALA B 1 334 ? 6.426 -12.32 -7.043 1 97.56 334 ALA B CA 1
ATOM 5412 C C . ALA B 1 334 ? 6.215 -13.008 -8.391 1 97.56 334 ALA B C 1
ATOM 5414 O O . ALA B 1 334 ? 6.699 -12.531 -9.422 1 97.56 334 ALA B O 1
ATOM 5415 N N . CYS B 1 335 ? 5.453 -14.023 -8.406 1 98.38 335 CYS B N 1
ATOM 5416 C CA . CYS B 1 335 ? 5.227 -14.867 -9.57 1 98.38 335 CYS B CA 1
ATOM 5417 C C . CYS B 1 335 ? 4.672 -14.055 -10.734 1 98.38 335 CYS B C 1
ATOM 5419 O O . CYS B 1 335 ? 5.203 -14.109 -11.844 1 98.38 335 CYS B O 1
ATOM 5421 N N . PRO B 1 336 ? 3.697 -13.203 -10.539 1 98.75 336 PRO B N 1
ATOM 5422 C CA . PRO B 1 336 ? 3.139 -12.461 -11.68 1 98.75 336 PRO B CA 1
ATOM 5423 C C . PRO B 1 336 ? 4.102 -11.414 -12.227 1 98.75 336 PRO B C 1
ATOM 5425 O O . PRO B 1 336 ? 3.957 -10.977 -13.367 1 98.75 336 PRO B O 1
ATOM 5428 N N . PHE B 1 337 ? 5.074 -10.93 -11.453 1 98.81 337 PHE B N 1
ATOM 5429 C CA . PHE B 1 337 ? 6.094 -10.062 -12.039 1 98.81 337 PHE B CA 1
ATOM 5430 C C . PHE B 1 337 ? 6.824 -10.773 -13.172 1 98.81 337 PHE B C 1
ATOM 5432 O O . PHE B 1 337 ? 7.082 -10.18 -14.219 1 98.81 337 PHE B O 1
ATOM 5439 N N . VAL B 1 338 ? 7.117 -12.008 -12.961 1 98.94 338 VAL B N 1
ATOM 5440 C CA . VAL B 1 338 ? 7.863 -12.789 -13.945 1 98.94 338 VAL B CA 1
ATOM 5441 C C . VAL B 1 338 ? 6.953 -13.141 -15.125 1 98.94 338 VAL B C 1
ATOM 5443 O O . VAL B 1 338 ? 7.391 -13.148 -16.281 1 98.94 338 VAL B O 1
ATOM 5446 N N . ALA B 1 339 ? 5.684 -13.438 -14.844 1 98.94 339 ALA B N 1
ATOM 5447 C CA . ALA B 1 339 ? 4.73 -13.656 -15.93 1 98.94 339 ALA B CA 1
ATOM 5448 C C . ALA B 1 339 ? 4.617 -12.422 -16.828 1 98.94 339 ALA B C 1
ATOM 5450 O O . ALA B 1 339 ? 4.578 -12.539 -18.047 1 98.94 339 ALA B O 1
ATOM 5451 N N . GLY B 1 340 ? 4.562 -11.273 -16.219 1 98.94 340 GLY B N 1
ATOM 5452 C CA . GLY B 1 340 ? 4.559 -10.031 -16.984 1 98.94 340 GLY B CA 1
ATOM 5453 C C . GLY B 1 340 ? 5.82 -9.836 -17.812 1 98.94 340 GLY B C 1
ATOM 5454 O O . GLY B 1 340 ? 5.75 -9.414 -18.969 1 98.94 340 GLY B O 1
ATOM 5455 N N . ALA B 1 341 ? 6.965 -10.125 -17.203 1 98.88 341 ALA B N 1
ATOM 5456 C CA . ALA B 1 341 ? 8.227 -10.039 -17.938 1 98.88 341 ALA B CA 1
ATOM 5457 C C . ALA B 1 341 ? 8.219 -10.961 -19.156 1 98.88 341 ALA B C 1
ATOM 5459 O O . ALA B 1 341 ? 8.656 -10.57 -20.234 1 98.88 341 ALA B O 1
ATOM 5460 N N . ALA B 1 342 ? 7.719 -12.148 -18.953 1 98.94 342 ALA B N 1
ATOM 5461 C CA . ALA B 1 342 ? 7.598 -13.094 -20.062 1 98.94 342 ALA B CA 1
ATOM 5462 C C . ALA B 1 342 ? 6.684 -12.539 -21.156 1 98.94 342 ALA B C 1
ATOM 5464 O O . ALA B 1 342 ? 6.957 -12.703 -22.344 1 98.94 342 ALA B O 1
ATOM 5465 N N . ALA B 1 343 ? 5.629 -11.883 -20.75 1 98.94 343 ALA B N 1
ATOM 5466 C CA . ALA B 1 343 ? 4.699 -11.297 -21.703 1 98.94 343 ALA B CA 1
ATOM 5467 C C . ALA B 1 343 ? 5.383 -10.203 -22.531 1 98.94 343 ALA B C 1
ATOM 5469 O O . ALA B 1 343 ? 5.168 -10.109 -23.734 1 98.94 343 ALA B O 1
ATOM 5470 N N . ILE B 1 344 ? 6.207 -9.391 -21.859 1 98.75 344 ILE B N 1
ATOM 5471 C CA . ILE B 1 344 ? 6.945 -8.359 -22.578 1 98.75 344 ILE B CA 1
ATOM 5472 C C . ILE B 1 344 ? 7.895 -9 -23.594 1 98.75 344 ILE B C 1
ATOM 5474 O O . ILE B 1 344 ? 7.941 -8.594 -24.75 1 98.75 344 ILE B O 1
ATOM 5478 N N . ILE B 1 345 ? 8.609 -10.016 -23.203 1 98.75 345 ILE B N 1
ATOM 5479 C CA . ILE B 1 345 ? 9.562 -10.711 -24.078 1 98.75 345 ILE B CA 1
ATOM 5480 C C . ILE B 1 345 ? 8.828 -11.305 -25.281 1 98.75 345 ILE B C 1
ATOM 5482 O O . ILE B 1 345 ? 9.258 -11.125 -26.422 1 98.75 345 ILE B O 1
ATOM 5486 N N . LEU B 1 346 ? 7.715 -11.891 -25.047 1 98.81 346 LEU B N 1
ATOM 5487 C CA . LEU B 1 346 ? 6.977 -12.555 -26.125 1 98.81 346 LEU B CA 1
ATOM 5488 C C . LEU B 1 346 ? 6.246 -11.539 -26.984 1 98.81 346 LEU B C 1
ATOM 5490 O O . LEU B 1 346 ? 6.055 -11.773 -28.188 1 98.81 346 LEU B O 1
ATOM 5494 N N . GLY B 1 347 ? 5.816 -10.445 -26.391 1 98.44 347 GLY B N 1
ATOM 5495 C CA . GLY B 1 347 ? 5.281 -9.367 -27.203 1 98.44 347 GLY B CA 1
ATOM 5496 C C . GLY B 1 347 ? 6.281 -8.82 -28.203 1 98.44 347 GLY B C 1
ATOM 5497 O O . GLY B 1 347 ? 5.914 -8.492 -29.328 1 98.44 347 GLY B O 1
ATOM 5498 N N . ASN B 1 348 ? 7.523 -8.758 -27.766 1 97.75 348 ASN B N 1
ATOM 5499 C CA . ASN B 1 348 ? 8.602 -8.273 -28.625 1 97.75 348 ASN B CA 1
ATOM 5500 C C . ASN B 1 348 ? 9.023 -9.32 -29.641 1 97.75 348 ASN B C 1
ATOM 5502 O O . ASN B 1 348 ? 9.398 -8.984 -30.766 1 97.75 348 ASN B O 1
ATOM 5506 N N . ASP B 1 349 ? 9.008 -10.594 -29.281 1 98.12 349 ASP B N 1
ATOM 5507 C CA . ASP B 1 349 ? 9.375 -11.719 -30.125 1 98.12 349 ASP B CA 1
ATOM 5508 C C . ASP B 1 349 ? 8.461 -12.914 -29.875 1 98.12 349 ASP B C 1
ATOM 5510 O O . ASP B 1 349 ? 8.82 -13.836 -29.141 1 98.12 349 ASP B O 1
ATOM 5514 N N . PRO B 1 350 ? 7.395 -12.992 -30.672 1 98.06 350 PRO B N 1
ATOM 5515 C CA . PRO B 1 350 ? 6.336 -13.961 -30.391 1 98.06 350 PRO B CA 1
ATOM 5516 C C . PRO B 1 350 ? 6.742 -15.398 -30.719 1 98.06 350 PRO B C 1
ATOM 5518 O O . PRO B 1 350 ? 6.031 -16.344 -30.375 1 98.06 350 PRO B O 1
ATOM 5521 N N . ASN B 1 351 ? 7.887 -15.625 -31.297 1 97.75 351 ASN B N 1
ATOM 5522 C CA . ASN B 1 351 ? 8.234 -16.953 -31.766 1 97.75 351 ASN B CA 1
ATOM 5523 C C . ASN B 1 351 ? 9.188 -17.672 -30.812 1 97.75 351 ASN B 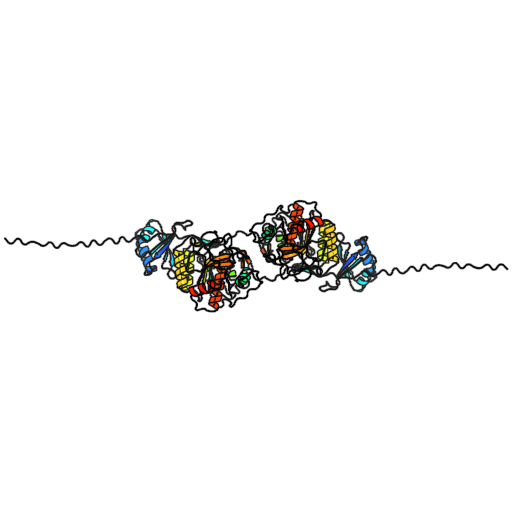C 1
ATOM 5525 O O . ASN B 1 351 ? 9.586 -18.812 -31.047 1 97.75 351 ASN B O 1
ATOM 5529 N N . LEU B 1 352 ? 9.508 -17.062 -29.688 1 98.5 352 LEU B N 1
ATOM 5530 C CA . LEU B 1 352 ? 10.414 -17.688 -28.719 1 98.5 352 LEU B CA 1
ATOM 5531 C C . LEU B 1 352 ? 9.75 -18.875 -28.047 1 98.5 352 LEU B C 1
ATOM 5533 O O . LEU B 1 352 ? 8.547 -18.844 -27.75 1 98.5 352 LEU B O 1
ATOM 5537 N N . THR B 1 353 ? 10.562 -19.891 -27.828 1 98.38 353 THR B N 1
ATOM 5538 C CA . THR B 1 353 ? 10.109 -21.047 -27.047 1 98.38 353 THR B CA 1
ATOM 5539 C C . THR B 1 353 ? 10.141 -20.734 -25.562 1 98.38 353 THR B C 1
ATOM 5541 O O . THR B 1 353 ? 10.805 -19.781 -25.125 1 98.38 353 THR B O 1
ATOM 5544 N N . PRO B 1 354 ? 9.414 -21.531 -24.797 1 98.56 354 PRO B N 1
ATOM 5545 C CA . PRO B 1 354 ? 9.461 -21.328 -23.344 1 98.56 354 PRO B CA 1
ATOM 5546 C C . PRO B 1 354 ? 10.875 -21.391 -22.781 1 98.56 354 PRO B C 1
ATOM 5548 O O . PRO B 1 354 ? 11.242 -20.594 -21.906 1 98.56 354 PRO B O 1
ATOM 5551 N N . ASP B 1 355 ? 11.703 -22.297 -23.281 1 98.06 355 ASP B N 1
ATOM 5552 C CA . ASP B 1 355 ? 13.086 -22.422 -22.828 1 98.06 355 ASP B CA 1
ATOM 5553 C C . ASP B 1 355 ? 13.875 -21.156 -23.141 1 98.06 355 ASP B C 1
ATOM 5555 O O . ASP B 1 355 ? 14.68 -20.688 -22.312 1 98.06 355 ASP B O 1
ATOM 5559 N N . GLU B 1 356 ? 13.656 -20.609 -24.281 1 98.38 356 GLU B N 1
ATOM 5560 C CA . GLU B 1 356 ? 14.344 -19.375 -24.672 1 98.38 356 GLU B CA 1
ATOM 5561 C C . GLU B 1 356 ? 13.898 -18.203 -23.812 1 98.38 356 GLU B C 1
ATOM 5563 O O . GLU B 1 356 ? 14.719 -17.359 -23.422 1 98.38 356 GLU B O 1
ATOM 5568 N N . VAL B 1 357 ? 12.609 -18.109 -23.531 1 98.69 357 VAL B N 1
ATOM 5569 C CA . VAL B 1 357 ? 12.094 -17.062 -22.672 1 98.69 357 VAL B CA 1
ATOM 5570 C C . VAL B 1 357 ? 12.734 -17.172 -21.281 1 98.69 357 VAL B C 1
ATOM 5572 O O . VAL B 1 357 ? 13.211 -16.172 -20.734 1 98.69 357 VAL B O 1
ATOM 5575 N N . LYS B 1 358 ? 12.727 -18.344 -20.719 1 98.5 358 LYS B N 1
ATOM 5576 C CA . LYS B 1 358 ? 13.344 -18.594 -19.422 1 98.5 358 LYS B CA 1
ATOM 5577 C C . LYS B 1 358 ? 14.812 -18.188 -19.422 1 98.5 358 LYS B C 1
ATOM 5579 O O . LYS B 1 358 ? 15.297 -17.547 -18.484 1 98.5 358 LYS B O 1
ATOM 5584 N N . MET B 1 359 ? 15.516 -18.562 -20.422 1 97.81 359 MET B N 1
ATOM 5585 C CA . MET B 1 359 ? 16.938 -18.234 -20.531 1 97.81 359 MET B CA 1
ATOM 5586 C C . MET B 1 359 ? 17.156 -16.719 -20.609 1 97.81 359 MET B C 1
ATOM 5588 O O . MET B 1 359 ? 18.078 -16.188 -20 1 97.81 359 MET B O 1
ATOM 5592 N N . ARG B 1 360 ? 16.328 -16.062 -21.312 1 97.81 360 ARG B N 1
ATOM 5593 C CA . ARG B 1 360 ? 16.438 -14.617 -21.438 1 97.81 360 ARG B CA 1
ATOM 5594 C C . ARG B 1 360 ? 16.188 -13.945 -20.094 1 97.81 360 ARG B C 1
ATOM 5596 O O . ARG B 1 360 ? 16.891 -13 -19.719 1 97.81 360 ARG B O 1
ATOM 5603 N N . ILE B 1 361 ? 15.164 -14.398 -19.391 1 98.31 361 ILE B N 1
ATOM 5604 C CA . ILE B 1 361 ? 14.852 -13.828 -18.078 1 98.31 361 ILE B CA 1
ATOM 5605 C C . ILE B 1 361 ? 16.016 -14.07 -17.125 1 98.31 361 ILE B C 1
ATOM 5607 O O . ILE B 1 361 ? 16.484 -13.141 -16.469 1 98.31 361 ILE B O 1
ATOM 5611 N N . LEU B 1 362 ? 16.484 -15.281 -17.078 1 97.38 362 LEU B N 1
ATOM 5612 C CA . LEU B 1 362 ? 17.531 -15.664 -16.125 1 97.38 362 LEU B CA 1
ATOM 5613 C C . LEU B 1 362 ? 18.859 -15.047 -16.516 1 97.38 362 LEU B C 1
ATOM 5615 O O . LEU B 1 362 ? 19.734 -14.867 -15.664 1 97.38 362 LEU B O 1
ATOM 5619 N N . GLY B 1 363 ? 19 -14.695 -17.75 1 96.19 363 GLY B N 1
ATOM 5620 C CA . GLY B 1 363 ? 20.25 -14.109 -18.234 1 96.19 363 GLY B CA 1
ATOM 5621 C C . GLY B 1 363 ? 20.344 -12.617 -17.984 1 96.19 363 GLY B C 1
ATOM 5622 O O . GLY B 1 363 ? 21.422 -12.031 -18.078 1 96.19 363 GLY B O 1
ATOM 5623 N N . SER B 1 364 ? 19.25 -11.969 -17.656 1 95.31 364 SER B N 1
ATOM 5624 C CA . SER B 1 364 ? 19.203 -10.516 -17.5 1 95.31 364 SER B CA 1
ATOM 5625 C C . SER B 1 364 ? 19.047 -10.109 -16.047 1 95.31 364 SER B C 1
ATOM 5627 O O . SER B 1 364 ? 18.875 -8.93 -15.742 1 95.31 364 SER B O 1
ATOM 5629 N N . THR B 1 365 ? 19.188 -10.93 -15.102 1 96.5 365 THR B N 1
ATOM 5630 C CA . THR B 1 365 ? 18.828 -10.703 -13.711 1 96.5 365 THR B CA 1
ATOM 5631 C C . THR B 1 365 ? 19.859 -9.805 -13.023 1 96.5 365 THR B C 1
ATOM 5633 O O . THR B 1 365 ? 20.953 -9.609 -13.547 1 96.5 365 THR B O 1
ATOM 5636 N N . SER B 1 366 ? 19.391 -9.219 -11.914 1 94.56 366 SER B N 1
ATOM 5637 C CA . SER B 1 366 ? 20.297 -8.555 -10.984 1 94.56 366 SER B CA 1
ATOM 5638 C C . SER B 1 366 ? 20.812 -9.531 -9.93 1 94.56 366 SER B C 1
ATOM 5640 O O . SER B 1 366 ? 20.062 -10.375 -9.43 1 94.56 366 SER B O 1
ATOM 5642 N N . GLU B 1 367 ? 22.062 -9.445 -9.633 1 93.06 367 GLU B N 1
ATOM 5643 C CA . GLU B 1 367 ? 22.656 -10.344 -8.641 1 93.06 367 GLU B CA 1
ATOM 5644 C C . GLU B 1 367 ? 22.797 -9.656 -7.289 1 93.06 367 GLU B C 1
ATOM 5646 O O . GLU B 1 367 ? 23.906 -9.594 -6.727 1 93.06 367 GLU B O 1
ATOM 5651 N N . THR B 1 368 ? 21.656 -9.297 -6.715 1 91.38 368 THR B N 1
ATOM 5652 C CA . THR B 1 368 ? 21.703 -8.461 -5.52 1 91.38 368 THR B CA 1
ATOM 5653 C C . THR B 1 368 ? 20.875 -9.078 -4.395 1 91.38 368 THR B C 1
ATOM 5655 O O . THR B 1 368 ? 20.734 -8.477 -3.324 1 91.38 368 THR B O 1
ATOM 5658 N N . VAL B 1 369 ? 20.328 -10.258 -4.664 1 93.69 369 VAL B N 1
ATOM 5659 C CA . VAL B 1 369 ? 19.453 -10.859 -3.67 1 93.69 369 VAL B CA 1
ATOM 5660 C C . VAL B 1 369 ? 20.234 -11.164 -2.398 1 93.69 369 VAL B C 1
ATOM 5662 O O . VAL B 1 369 ? 21.312 -11.781 -2.453 1 93.69 369 VAL B O 1
ATOM 5665 N N . ARG B 1 370 ? 19.734 -10.656 -1.316 1 87.06 370 ARG B N 1
ATOM 5666 C CA . ARG B 1 370 ? 20.281 -10.992 -0.011 1 87.06 370 ARG B CA 1
ATOM 5667 C C . ARG B 1 370 ? 19.594 -12.219 0.582 1 87.06 370 ARG B C 1
ATOM 5669 O O . ARG B 1 370 ? 18.547 -12.102 1.208 1 87.06 370 ARG B O 1
ATOM 5676 N N . LYS B 1 371 ? 20.234 -13.344 0.343 1 82.62 371 LYS B N 1
ATOM 5677 C CA . LYS B 1 371 ? 19.625 -14.617 0.718 1 82.62 371 LYS B CA 1
ATOM 5678 C C . LYS B 1 371 ? 20.188 -15.133 2.033 1 82.62 371 LYS B C 1
ATOM 5680 O O . LYS B 1 371 ? 21.281 -14.727 2.447 1 82.62 371 LYS B O 1
ATOM 5685 N N . THR B 1 372 ? 19.312 -15.945 2.652 1 73.75 372 THR B N 1
ATOM 5686 C CA . THR B 1 372 ? 19.781 -16.547 3.898 1 73.75 372 THR B CA 1
ATOM 5687 C C . THR B 1 372 ? 20.125 -18.016 3.695 1 73.75 372 THR B C 1
ATOM 5689 O O . THR B 1 372 ? 20.578 -18.688 4.625 1 73.75 372 THR B O 1
ATOM 5692 N N . ASP B 1 373 ? 19.828 -18.578 2.514 1 84.38 373 ASP B N 1
ATOM 5693 C CA . ASP B 1 373 ? 20.125 -19.984 2.24 1 84.38 373 ASP B CA 1
ATOM 5694 C C . ASP B 1 373 ? 21.156 -20.125 1.116 1 84.38 373 ASP B C 1
ATOM 5696 O O . ASP B 1 373 ? 21.219 -19.266 0.231 1 84.38 373 ASP B O 1
ATOM 5700 N N . ALA B 1 374 ? 21.891 -21.172 1.161 1 84.88 374 ALA B N 1
ATOM 5701 C CA . ALA B 1 374 ? 23 -21.359 0.234 1 84.88 374 ALA B CA 1
ATOM 5702 C C . ALA B 1 374 ? 22.516 -21.938 -1.093 1 84.88 374 ALA B C 1
ATOM 5704 O O . ALA B 1 374 ? 23.188 -21.781 -2.119 1 84.88 374 ALA B O 1
ATOM 5705 N N . LYS B 1 375 ? 21.438 -22.484 -1.215 1 91.69 375 LYS B N 1
ATOM 5706 C CA . LYS B 1 375 ? 21.047 -23.25 -2.391 1 91.69 375 LYS B CA 1
ATOM 5707 C C . LYS B 1 375 ? 20.25 -22.391 -3.371 1 91.69 375 LYS B C 1
ATOM 5709 O O . LYS B 1 375 ? 20.172 -22.703 -4.559 1 91.69 375 LYS B O 1
ATOM 5714 N N . SER B 1 376 ? 19.656 -21.328 -2.859 1 94.75 376 SER B N 1
ATOM 5715 C CA . SER B 1 376 ? 18.875 -20.453 -3.73 1 94.75 376 SER B CA 1
ATOM 5716 C C . SER B 1 376 ? 19.781 -19.641 -4.645 1 94.75 376 SER B C 1
ATOM 5718 O O . SER B 1 376 ? 20.922 -19.312 -4.277 1 94.75 376 SER B O 1
ATOM 5720 N N . PRO B 1 377 ? 19.344 -19.312 -5.84 1 95.44 377 PRO B N 1
ATOM 5721 C CA . PRO B 1 377 ? 20.125 -18.422 -6.699 1 95.44 377 PRO B CA 1
ATOM 5722 C C . PRO B 1 377 ? 20.156 -16.984 -6.188 1 95.44 377 PRO B C 1
ATOM 5724 O O . PRO B 1 377 ? 19.359 -16.609 -5.328 1 95.44 377 PRO B O 1
ATOM 5727 N N . ASP B 1 378 ? 21.172 -16.219 -6.719 1 94.75 378 ASP B N 1
ATOM 5728 C CA . ASP B 1 378 ? 21.219 -14.773 -6.461 1 94.75 378 ASP B CA 1
ATOM 5729 C C . ASP B 1 378 ? 20.719 -13.984 -7.664 1 94.75 378 ASP B C 1
ATOM 5731 O O . ASP B 1 378 ? 21.422 -13.117 -8.18 1 94.75 378 ASP B O 1
ATOM 5735 N N . LYS B 1 379 ? 19.531 -14.336 -8.102 1 97 379 LYS B N 1
ATOM 5736 C CA . LYS B 1 379 ? 18.953 -13.75 -9.305 1 97 379 LYS B CA 1
ATOM 5737 C C . LYS B 1 379 ? 17.656 -13.016 -9.008 1 97 379 LYS B C 1
ATOM 5739 O O . LYS B 1 379 ? 16.688 -13.617 -8.547 1 97 379 LYS B O 1
ATOM 5744 N N . LEU B 1 380 ? 17.734 -11.734 -9.156 1 98.12 380 LEU B N 1
ATOM 5745 C CA . LEU B 1 380 ? 16.547 -10.898 -9.031 1 98.12 380 LEU B CA 1
ATOM 5746 C C . LEU B 1 380 ? 16.047 -10.453 -10.406 1 98.12 380 LEU B C 1
ATOM 5748 O O . LEU B 1 380 ? 16.844 -10.031 -11.25 1 98.12 380 LEU B O 1
ATOM 5752 N N . LEU B 1 381 ? 14.781 -10.516 -10.586 1 98.69 381 LEU B N 1
ATOM 5753 C CA . LEU B 1 381 ? 14.18 -10.148 -11.859 1 98.69 381 LEU B CA 1
ATOM 5754 C C . LEU B 1 381 ? 14.625 -8.75 -12.289 1 98.69 381 LEU B C 1
ATOM 5756 O O . LEU B 1 381 ? 14.664 -7.828 -11.469 1 98.69 381 LEU B O 1
ATOM 5760 N N . TYR B 1 382 ? 15.023 -8.633 -13.469 1 98.12 382 TYR B N 1
ATOM 5761 C CA . TYR B 1 382 ? 15.336 -7.379 -14.148 1 98.12 382 TYR B CA 1
ATOM 5762 C C . TYR B 1 382 ? 14.828 -7.395 -15.586 1 98.12 382 TYR B C 1
ATOM 5764 O O . TYR B 1 382 ? 15.023 -8.375 -16.312 1 98.12 382 TYR B O 1
ATOM 5772 N N . ILE B 1 383 ? 14.133 -6.359 -15.938 1 96.31 383 ILE B N 1
ATOM 5773 C CA . ILE B 1 383 ? 13.641 -6.184 -17.297 1 96.31 383 ILE B CA 1
ATOM 5774 C C . ILE B 1 383 ? 14.297 -4.957 -17.938 1 96.31 383 ILE B C 1
ATOM 5776 O O . ILE B 1 383 ? 14.156 -3.842 -17.438 1 96.31 383 ILE B O 1
ATOM 5780 N N . PRO B 1 384 ? 15.047 -5.113 -19.016 1 90.25 384 PRO B N 1
ATOM 5781 C CA . PRO B 1 384 ? 15.719 -3.979 -19.656 1 90.25 384 PRO B CA 1
ATOM 5782 C C . PRO B 1 384 ? 14.734 -3.016 -20.312 1 90.25 384 PRO B C 1
ATOM 5784 O O . PRO B 1 384 ? 13.648 -3.424 -20.734 1 90.25 384 PRO B O 1
#